Protein AF-0000000072967066 (afdb_homodimer)

Nearest PDB structures (foldseek):
  2z0n-assembly1_A-2  TM=2.320E-01  e=9.586E+00  Homo sapiens
  5c5b-assembly2_C  TM=1.732E-01  e=6.672E+00  Homo sapiens
  5c5b-assembly2_C  TM=1.733E-01  e=6.764E+00  Homo sapiens

Structure (mmCIF, N/CA/C/O backbone):
data_AF-0000000072967066-model_v1
#
loop_
_entity.id
_entity.type
_entity.pdbx_description
1 polymer 'Transmembrane protein 205-like Protein'
#
loop_
_atom_site.group_PDB
_atom_site.id
_atom_site.type_symbol
_atom_site.label_atom_id
_atom_site.label_alt_id
_atom_site.label_comp_id
_atom_site.label_asym_id
_atom_site.label_entity_id
_atom_site.label_seq_id
_atom_site.pdbx_PDB_ins_code
_atom_site.Cartn_x
_atom_site.Cartn_y
_atom_site.Cartn_z
_atom_site.occupancy
_atom_site.B_iso_or_equiv
_atom_site.auth_seq_id
_atom_site.auth_comp_id
_atom_site.auth_asym_id
_atom_site.auth_atom_id
_atom_site.pdbx_PDB_model_num
ATOM 1 N N . MET A 1 1 ? -9.758 22.578 56.906 1 21.12 1 MET A N 1
ATOM 2 C CA . MET A 1 1 ? -8.672 21.625 56.688 1 21.12 1 MET A CA 1
ATOM 3 C C . MET A 1 1 ? -9.211 20.297 56.156 1 21.12 1 MET A C 1
ATOM 5 O O . MET A 1 1 ? -9.336 19.344 56.938 1 21.12 1 MET A O 1
ATOM 9 N N . CYS A 1 2 ? -10.281 20.266 55.344 1 23.59 2 CYS A N 1
ATOM 10 C CA . CYS A 1 2 ? -11.148 19.172 54.938 1 23.59 2 CYS A CA 1
ATOM 11 C C . CYS A 1 2 ? -10.367 18.141 54.094 1 23.59 2 CYS A C 1
ATOM 13 O O . CYS A 1 2 ? -9.93 18.438 53 1 23.59 2 CYS A O 1
ATOM 15 N N . VAL A 1 3 ? -9.43 17.266 54.719 1 21.84 3 VAL A N 1
ATOM 16 C CA . VAL A 1 3 ? -8.461 16.281 54.219 1 21.84 3 VAL A CA 1
ATOM 17 C C . VAL A 1 3 ? -9.18 15.164 53.469 1 21.84 3 VAL A C 1
ATOM 19 O O . VAL A 1 3 ? -9.961 14.422 54.062 1 21.84 3 VAL A O 1
ATOM 22 N N . GLY A 1 4 ? -9.805 15.391 52.312 1 23.92 4 GLY A N 1
ATOM 23 C CA . GLY A 1 4 ? -10.547 14.352 51.625 1 23.92 4 GLY A CA 1
ATOM 24 C C . GLY A 1 4 ? -9.711 13.125 51.344 1 23.92 4 GLY A C 1
ATOM 25 O O . GLY A 1 4 ? -8.539 13.234 50.969 1 23.92 4 GLY A O 1
ATOM 26 N N . LYS A 1 5 ? -9.93 11.977 51.938 1 24.25 5 LYS A N 1
ATOM 27 C CA . LYS A 1 5 ? -9.234 10.688 51.969 1 24.25 5 LYS A CA 1
ATOM 28 C C . LYS A 1 5 ? -9.156 10.078 50.562 1 24.25 5 LYS A C 1
ATOM 30 O O . LYS A 1 5 ? -10.18 9.914 49.906 1 24.25 5 LYS A O 1
ATOM 35 N N . VAL A 1 6 ? -8.031 10.203 49.844 1 24.06 6 VAL A N 1
ATOM 36 C CA . VAL A 1 6 ? -7.625 9.641 48.562 1 24.06 6 VAL A CA 1
ATOM 37 C C . VAL A 1 6 ? -7.648 8.117 48.625 1 24.06 6 VAL A C 1
ATOM 39 O O . VAL A 1 6 ? -6.91 7.512 49.406 1 24.06 6 VAL A O 1
ATOM 42 N N . THR A 1 7 ? -8.859 7.523 48.719 1 25.91 7 THR A N 1
ATOM 43 C CA . THR A 1 7 ? -8.875 6.066 48.812 1 25.91 7 THR A CA 1
ATOM 44 C C . THR A 1 7 ? -7.996 5.438 47.75 1 25.91 7 THR A C 1
ATOM 46 O O . THR A 1 7 ? -7.871 5.98 46.656 1 25.91 7 THR A O 1
ATOM 49 N N . SER A 1 8 ? -6.988 4.629 48.094 1 25.83 8 SER A N 1
ATOM 50 C CA . SER A 1 8 ? -5.941 3.826 47.469 1 25.83 8 SER A CA 1
ATOM 51 C C . SER A 1 8 ? -6.508 2.904 46.406 1 25.83 8 SER A C 1
ATOM 53 O O . SER A 1 8 ? -7.141 1.894 46.719 1 25.83 8 SER A O 1
ATOM 55 N N . GLY A 1 9 ? -7.383 3.314 45.5 1 27.25 9 GLY A N 1
ATOM 56 C CA . GLY A 1 9 ? -7.859 2.311 44.562 1 27.25 9 GLY A CA 1
ATOM 57 C C . GLY A 1 9 ? -6.734 1.517 43.906 1 27.25 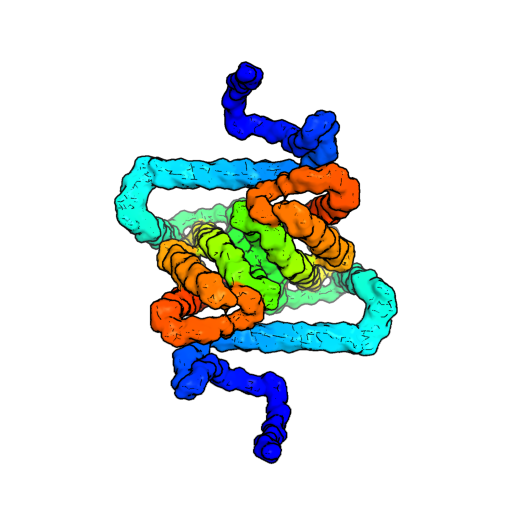9 GLY A C 1
ATOM 58 O O . GLY A 1 9 ? -5.707 2.082 43.531 1 27.25 9 GLY A O 1
ATOM 59 N N . LYS A 1 10 ? -6.559 0.251 44.25 1 28.22 10 LYS A N 1
ATOM 60 C CA . LYS A 1 10 ? -5.609 -0.771 43.812 1 28.22 10 LYS A CA 1
ATOM 61 C C . LYS A 1 10 ? -5.352 -0.683 42.312 1 28.22 10 LYS A C 1
ATOM 63 O O . LYS A 1 10 ? -6.27 -0.404 41.531 1 28.22 10 LYS A O 1
ATOM 68 N N . LEU A 1 11 ? -4.098 -0.604 41.906 1 26.11 11 LEU A N 1
ATOM 69 C CA . LEU A 1 11 ? -3.424 -0.625 40.625 1 26.11 11 LEU A CA 1
ATOM 70 C C . LEU A 1 11 ? -3.941 -1.767 39.75 1 26.11 11 LEU A C 1
ATOM 72 O O . LEU A 1 11 ? -3.562 -2.924 39.938 1 26.11 11 LEU A O 1
ATOM 76 N N . GLN A 1 12 ? -5.309 -2.004 39.656 1 31.11 12 GLN A N 1
ATOM 77 C CA . GLN A 1 12 ? -5.66 -3.09 38.75 1 31.11 12 GLN A CA 1
ATOM 78 C C . GLN A 1 12 ? -4.812 -3.039 37.469 1 31.11 12 GLN A C 1
ATOM 80 O O . GLN A 1 12 ? -4.449 -1.957 37 1 31.11 12 GLN A O 1
ATOM 85 N N . GLY A 1 13 ? -4.105 -4.191 37.156 1 32.84 13 GLY A N 1
ATOM 86 C CA . GLY A 1 13 ? -3.17 -4.348 36.062 1 32.84 13 GLY A CA 1
ATOM 87 C C . GLY A 1 13 ? -3.633 -3.676 34.781 1 32.84 13 GLY A C 1
ATOM 88 O O . GLY A 1 13 ? -4.812 -3.352 34.625 1 32.84 13 GLY A O 1
ATOM 89 N N . PRO A 1 14 ? -2.639 -3.047 34.125 1 34.78 14 PRO A N 1
ATOM 90 C CA . PRO A 1 14 ? -2.863 -2.062 33.062 1 34.78 14 PRO A CA 1
ATOM 91 C C . PRO A 1 14 ? -3.879 -2.537 32 1 34.78 14 PRO A C 1
ATOM 93 O O . PRO A 1 14 ? -4.414 -1.725 31.25 1 34.78 14 PRO A O 1
ATOM 96 N N . PHE A 1 15 ? -3.764 -3.818 31.734 1 35.84 15 PHE A N 1
ATOM 97 C CA . PHE A 1 15 ? -4.504 -4.273 30.578 1 35.84 15 PHE A CA 1
ATOM 98 C C . PHE A 1 15 ? -5.914 -4.707 30.953 1 35.84 15 PHE A C 1
ATOM 100 O O . PHE A 1 15 ? -6.195 -5.902 31.047 1 35.84 15 PHE A O 1
ATOM 107 N N . GLY A 1 16 ? -6.504 -4.27 31.953 1 35.47 16 GLY A N 1
ATOM 108 C CA . GLY A 1 16 ? -7.848 -4.746 32.25 1 35.47 16 GLY A CA 1
ATOM 109 C C . GLY A 1 16 ? -8.781 -4.641 31.047 1 35.47 16 GLY A C 1
ATOM 110 O O . GLY A 1 16 ? -8.484 -3.934 30.078 1 35.47 16 GLY A O 1
ATOM 111 N N . PRO A 1 17 ? -9.727 -5.664 30.906 1 37.88 17 PRO A N 1
ATOM 112 C CA . PRO A 1 17 ? -10.68 -5.559 29.812 1 37.88 17 PRO A CA 1
ATOM 113 C C . PRO A 1 17 ? -11.141 -4.125 29.562 1 37.88 17 PRO A C 1
ATOM 115 O O . PRO A 1 17 ? -11.195 -3.32 30.5 1 37.88 17 PRO A O 1
ATOM 118 N N . PRO A 1 18 ? -10.789 -3.537 28.391 1 36.03 18 PRO A N 1
ATOM 119 C CA . PRO A 1 18 ? -11.258 -2.154 28.266 1 36.03 18 PRO A CA 1
ATOM 120 C C . PRO A 1 18 ? -12.617 -1.929 28.906 1 36.03 18 PRO A C 1
ATOM 122 O O . PRO A 1 18 ? -13.547 -2.721 28.703 1 36.03 18 PRO A O 1
ATOM 125 N N . LYS A 1 19 ? -12.719 -1.461 30.141 1 33.38 19 LYS A N 1
ATOM 126 C CA . LYS A 1 19 ? -14.008 -0.927 30.562 1 33.38 19 LYS A CA 1
ATOM 127 C C . LYS A 1 19 ? -14.734 -0.249 29.391 1 33.38 19 LYS A C 1
ATOM 129 O O . LYS A 1 19 ? -14.094 0.191 28.438 1 33.38 19 LYS A O 1
ATOM 134 N N . THR A 1 20 ? -16.078 -0.406 29.188 1 34.16 20 THR A N 1
ATOM 135 C CA . THR A 1 20 ? -16.875 0.448 28.328 1 34.16 20 THR A CA 1
ATOM 136 C C . THR A 1 20 ? -16.281 1.854 28.25 1 34.16 20 THR A C 1
ATOM 138 O O . THR A 1 20 ? -16.141 2.521 29.281 1 34.16 20 THR A O 1
ATOM 141 N N . VAL A 1 21 ? -15.195 1.989 27.562 1 34.06 21 VAL A N 1
ATOM 142 C CA . VAL A 1 21 ? -14.742 3.375 27.516 1 34.06 21 VAL A CA 1
ATOM 143 C C . VAL A 1 21 ? -15.945 4.312 27.5 1 34.06 21 VAL A C 1
ATOM 145 O O . VAL A 1 21 ? -16.688 4.367 26.516 1 34.06 21 VAL A O 1
ATOM 148 N N . LYS A 1 22 ? -16.797 4.324 28.469 1 36.09 22 LYS A N 1
ATOM 149 C CA . LYS A 1 22 ? -17.828 5.32 28.75 1 36.09 22 LYS A CA 1
ATOM 150 C C . LYS A 1 22 ? -17.25 6.734 28.688 1 36.09 22 LYS A C 1
ATOM 152 O O . LYS A 1 22 ? -16.359 7.086 29.453 1 36.09 22 LYS A O 1
ATOM 157 N N . LEU A 1 23 ? -17.062 7.254 27.422 1 36.34 23 LEU A N 1
ATOM 158 C CA . LEU A 1 23 ? -16.859 8.695 27.5 1 36.34 23 LEU A CA 1
ATOM 159 C C . LEU A 1 23 ? -17.875 9.32 28.469 1 36.34 23 LEU A C 1
ATOM 161 O O . LEU A 1 23 ? -19.078 9.234 28.234 1 36.34 23 LEU A O 1
ATOM 165 N N . VAL A 1 24 ? -17.688 9.141 29.688 1 33.62 24 VAL A N 1
ATOM 166 C CA . VAL A 1 24 ? -18.516 9.648 30.781 1 33.62 24 VAL A CA 1
ATOM 167 C C . VAL A 1 24 ? -18.656 11.164 30.672 1 33.62 24 VAL A C 1
ATOM 169 O O . VAL A 1 24 ? -17.656 11.883 30.625 1 33.62 24 VAL A O 1
ATOM 172 N N . ASN A 1 25 ? -19.719 11.641 29.906 1 34.88 25 ASN A N 1
ATOM 173 C CA . ASN A 1 25 ? -20 13.047 30.172 1 34.88 25 ASN A CA 1
ATOM 174 C C . ASN A 1 25 ? -20.094 13.328 31.672 1 34.88 25 ASN A C 1
ATOM 176 O O . ASN A 1 25 ? -20.203 12.398 32.469 1 34.88 25 ASN A O 1
ATOM 180 N N . GLU A 1 26 ? -19.781 14.469 32.188 1 35.31 26 GLU A N 1
ATOM 181 C CA . GLU A 1 26 ? -19.953 14.844 33.594 1 35.31 26 GLU A CA 1
ATOM 182 C C . GLU A 1 26 ? -21.234 14.281 34.156 1 35.31 26 GLU A C 1
ATOM 184 O O . GLU A 1 26 ? -21.312 13.969 35.344 1 35.31 26 GLU A O 1
ATOM 189 N N . SER A 1 27 ? -22.484 14.578 33.406 1 39.72 27 SER A N 1
ATOM 190 C CA . SER A 1 27 ? -23.766 14.398 34.094 1 39.72 27 SER A CA 1
ATOM 191 C C . SER A 1 27 ? -24.125 12.922 34.219 1 39.72 27 SER A C 1
ATOM 193 O O . SER A 1 27 ? -25.188 12.586 34.75 1 39.72 27 SER A O 1
ATOM 195 N N . GLY A 1 28 ? -23.234 11.773 34.219 1 40.41 28 GLY A N 1
ATOM 196 C CA . GLY A 1 28 ? -23.438 10.352 34.438 1 40.41 28 GLY A CA 1
ATOM 197 C C . GLY A 1 28 ? -23.891 9.609 33.219 1 40.41 28 GLY A C 1
ATOM 198 O O . GLY A 1 28 ? -24.094 8.391 33.25 1 40.41 28 GLY A O 1
ATOM 199 N N . LYS A 1 29 ? -24.844 10.156 32.312 1 40.53 29 LYS A N 1
ATOM 200 C CA . LYS A 1 29 ? -25.406 9.414 31.188 1 40.53 29 LYS A CA 1
ATOM 201 C C . LYS A 1 29 ? -24.328 9.016 30.188 1 40.53 29 LYS A C 1
ATOM 203 O O . LYS A 1 29 ? -23.453 9.828 29.859 1 40.53 29 LYS A O 1
ATOM 208 N N . VAL A 1 30 ? -24.047 7.734 30.078 1 44.38 30 VAL A N 1
ATOM 209 C CA . VAL A 1 30 ? -23.062 7.051 29.266 1 44.38 30 VAL A CA 1
ATOM 210 C C . VAL A 1 30 ? -23.281 7.387 27.797 1 44.38 30 VAL A C 1
ATOM 212 O O . VAL A 1 30 ? -24.219 6.891 27.172 1 44.38 30 VAL A O 1
ATOM 215 N N . PRO A 1 31 ? -23.234 8.641 27.312 1 43.16 31 PRO A N 1
ATOM 216 C CA . PRO A 1 31 ? -23.828 8.859 25.984 1 43.16 31 PRO A CA 1
ATOM 217 C C . PRO A 1 31 ? -23.219 7.969 24.906 1 43.16 31 PRO A C 1
ATOM 219 O O . PRO A 1 31 ? -23.828 7.746 23.859 1 43.16 31 PRO A O 1
ATOM 222 N N . TYR A 1 32 ? -21.812 7.965 24.75 1 47.28 32 TYR A N 1
ATOM 223 C CA . TYR A 1 32 ? -21.297 7.465 23.469 1 47.28 32 TYR A CA 1
ATOM 224 C C . TYR A 1 32 ? -20.891 6 23.594 1 47.28 32 TYR A C 1
ATOM 226 O O . TYR A 1 32 ? -20.125 5.629 24.484 1 47.28 32 TYR A O 1
ATOM 234 N N . GLN A 1 33 ? -21.781 5.098 23.438 1 47.56 33 GLN A N 1
ATOM 235 C CA . GLN A 1 33 ? -21.453 3.684 23.266 1 47.56 33 GLN A CA 1
ATOM 236 C C . GLN A 1 33 ? -20.344 3.498 22.234 1 47.56 33 GLN A C 1
ATOM 238 O O . GLN A 1 33 ? -20.422 4.02 21.125 1 47.56 33 GLN A O 1
ATOM 243 N N . GLU A 1 34 ? -19.219 3.145 22.672 1 58.25 34 GLU A N 1
ATOM 244 C CA . GLU A 1 34 ? -18.062 2.842 21.828 1 58.25 34 GLU A CA 1
ATOM 245 C C . GLU A 1 34 ? -18.422 1.809 20.766 1 58.25 34 GLU A C 1
ATOM 247 O O . GLU A 1 34 ? -18.984 0.755 21.078 1 58.25 34 GLU A O 1
ATOM 252 N N . ASP A 1 35 ? -18.641 2.148 19.578 1 67.44 35 ASP A N 1
ATOM 253 C CA . ASP A 1 35 ? -18.969 1.249 18.469 1 67.44 35 ASP A CA 1
ATOM 254 C C . ASP A 1 35 ? -17.828 0.264 18.203 1 67.44 35 ASP A C 1
ATOM 256 O O . ASP A 1 35 ? -16.812 0.294 18.891 1 67.44 35 ASP A O 1
ATOM 260 N N . ILE A 1 36 ? -18.156 -0.769 17.594 1 68.12 36 ILE A N 1
ATOM 261 C CA . ILE A 1 36 ? -17.266 -1.876 17.266 1 68.12 36 ILE A CA 1
ATOM 262 C C . ILE A 1 36 ? -15.961 -1.334 16.688 1 68.12 36 ILE A C 1
ATOM 264 O O . ILE A 1 36 ? -14.891 -1.887 16.953 1 68.12 36 ILE A O 1
ATOM 268 N N . LEU A 1 37 ? -16.109 -0.194 16.031 1 70.81 37 LEU A N 1
ATOM 269 C CA . LEU A 1 37 ? -14.898 0.405 15.469 1 70.81 37 LEU A CA 1
ATOM 270 C C . LEU A 1 37 ? -13.984 0.934 16.578 1 70.81 37 LEU A C 1
ATOM 272 O O . LEU A 1 37 ? -12.766 0.759 16.516 1 70.81 37 LEU A O 1
ATOM 276 N N . ALA A 1 38 ? -14.578 1.535 17.516 1 71.19 38 ALA A N 1
ATOM 277 C CA . ALA A 1 38 ? -13.812 2.053 18.641 1 71.19 38 ALA A CA 1
ATOM 278 C C . ALA A 1 38 ? -13.156 0.918 19.438 1 71.19 38 ALA A C 1
ATOM 280 O O . ALA A 1 38 ? -12.008 1.033 19.859 1 71.19 38 ALA A O 1
ATOM 281 N N . LEU A 1 39 ? -13.922 -0.134 19.547 1 70.38 39 LEU A N 1
ATOM 282 C CA . LEU A 1 39 ? -13.391 -1.295 20.25 1 70.38 39 LEU A CA 1
ATOM 283 C C . LEU A 1 39 ? -12.234 -1.917 19.484 1 70.38 39 LEU A C 1
ATOM 285 O O . LEU A 1 39 ? -11.203 -2.271 20.062 1 70.38 39 LEU A O 1
ATOM 289 N N . SER A 1 40 ? -12.461 -2.035 18.219 1 71.94 40 SER A N 1
ATOM 290 C CA . SER A 1 40 ? -11.398 -2.59 17.375 1 71.94 40 SER A CA 1
ATOM 291 C C . SER A 1 40 ? -10.148 -1.711 17.422 1 71.94 40 SER A C 1
ATOM 293 O O . SER A 1 40 ? -9.031 -2.219 17.484 1 71.94 40 SER A O 1
ATOM 295 N N . THR A 1 41 ? -10.375 -0.498 17.391 1 71.44 41 THR A N 1
ATOM 296 C CA . THR A 1 41 ? -9.266 0.444 17.453 1 71.44 41 THR A CA 1
ATOM 297 C C . THR A 1 41 ? -8.523 0.317 18.781 1 71.44 41 THR A C 1
ATOM 299 O O . THR A 1 41 ? -7.289 0.348 18.812 1 71.44 41 THR A O 1
ATOM 302 N N . TYR A 1 42 ? -9.312 0.198 19.797 1 69.69 42 TYR A N 1
ATOM 303 C CA . TYR A 1 42 ? -8.719 0.057 21.125 1 69.69 42 TYR A CA 1
ATOM 304 C C . TYR A 1 42 ? -7.875 -1.209 21.203 1 69.69 42 TYR A C 1
ATOM 306 O O . TYR A 1 42 ? -6.742 -1.176 21.703 1 69.69 42 TYR A O 1
ATOM 314 N N . TYR A 1 43 ? -8.414 -2.248 20.734 1 69.06 43 TYR A N 1
ATOM 315 C CA . TYR A 1 43 ? -7.664 -3.496 20.812 1 69.06 43 TYR A CA 1
ATOM 316 C C . TYR A 1 43 ? -6.434 -3.453 19.922 1 69.06 43 TYR A C 1
ATOM 318 O O . TYR A 1 43 ? -5.387 -4.004 20.266 1 69.06 43 TYR A O 1
ATOM 326 N N . THR A 1 44 ? -6.629 -2.883 18.844 1 71.75 44 THR A N 1
ATOM 327 C CA . THR A 1 44 ? -5.473 -2.717 17.969 1 71.75 44 THR A CA 1
ATOM 328 C C . THR A 1 44 ? -4.383 -1.9 18.672 1 71.75 44 THR A C 1
ATOM 330 O O . THR A 1 44 ? -3.201 -2.24 18.594 1 71.75 44 THR A O 1
ATOM 333 N N . LYS A 1 45 ? -4.789 -0.901 19.312 1 72.06 45 LYS A N 1
ATOM 334 C CA . LYS A 1 45 ? -3.855 -0.07 20.062 1 72.06 45 LYS A CA 1
ATOM 335 C C . LYS A 1 45 ? -3.145 -0.882 21.141 1 72.06 45 LYS A C 1
ATOM 337 O O . LYS A 1 45 ? -1.926 -0.78 21.297 1 72.06 45 LYS A O 1
ATOM 342 N N . VAL A 1 46 ? -3.893 -1.663 21.766 1 69.69 46 VAL A N 1
ATOM 343 C CA . VAL A 1 46 ? -3.35 -2.477 22.844 1 69.69 46 VAL A CA 1
ATOM 344 C C . VAL A 1 46 ? -2.332 -3.469 22.281 1 69.69 46 VAL A C 1
ATOM 346 O O . VAL A 1 46 ? -1.259 -3.658 22.859 1 69.69 46 VAL A O 1
ATOM 349 N N . VAL A 1 47 ? -2.691 -4.031 21.203 1 68.75 47 VAL A N 1
ATOM 350 C CA . VAL A 1 47 ? -1.799 -5.012 20.594 1 68.75 47 VAL A CA 1
ATOM 351 C C . VAL A 1 47 ? -0.528 -4.32 20.109 1 68.75 47 VAL A C 1
ATOM 353 O O . VAL A 1 47 ? 0.58 -4.809 20.344 1 68.75 47 VAL A O 1
ATOM 356 N N . LEU A 1 48 ? -0.714 -3.25 19.516 1 69.38 48 LEU A N 1
ATOM 357 C CA . LEU A 1 48 ? 0.44 -2.543 18.969 1 69.38 48 LEU A CA 1
ATOM 358 C C . LEU A 1 48 ? 1.342 -2.031 20.094 1 69.38 48 LEU A C 1
ATOM 360 O O . LEU A 1 48 ? 2.568 -2.08 19.984 1 69.38 48 LEU A O 1
ATOM 364 N N . PHE A 1 49 ? 0.735 -1.541 21.094 1 67.19 49 PHE A N 1
ATOM 365 C CA . PHE A 1 49 ? 1.508 -1.052 22.234 1 67.19 49 PHE A CA 1
ATOM 366 C C . PHE A 1 49 ? 2.223 -2.199 22.938 1 67.19 49 PHE A C 1
ATOM 368 O O . PHE A 1 49 ? 3.365 -2.051 23.375 1 67.19 49 PHE A O 1
ATOM 375 N N . THR A 1 50 ? 1.555 -3.299 22.969 1 64.06 50 THR A N 1
ATOM 376 C CA . THR A 1 50 ? 2.184 -4.473 23.562 1 64.06 50 THR A CA 1
ATOM 377 C C . THR A 1 50 ? 3.367 -4.938 22.719 1 64.06 50 THR A C 1
ATOM 379 O O . THR A 1 50 ? 4.418 -5.297 23.266 1 64.06 50 THR A O 1
ATOM 382 N N . LEU A 1 51 ? 3.172 -4.891 21.469 1 66.81 51 LEU A N 1
ATOM 383 C CA . LEU A 1 51 ? 4.25 -5.273 20.578 1 66.81 51 LEU A CA 1
ATOM 384 C C . LEU A 1 51 ? 5.418 -4.293 20.672 1 66.81 51 LEU A C 1
ATOM 386 O O . LEU A 1 51 ? 6.578 -4.703 20.672 1 66.81 51 LEU A O 1
ATOM 390 N N . ASP A 1 52 ? 5.066 -3.145 20.719 1 65.5 52 ASP A N 1
ATOM 391 C CA . ASP A 1 52 ? 6.086 -2.113 20.891 1 65.5 52 ASP A CA 1
ATOM 392 C C . ASP A 1 52 ? 6.84 -2.299 22.203 1 65.5 52 ASP A C 1
ATOM 394 O O . ASP A 1 52 ? 8.062 -2.162 22.25 1 65.5 52 ASP A O 1
ATOM 398 N N . LYS A 1 53 ? 6.094 -2.58 23.25 1 66.19 53 LYS A N 1
ATOM 399 C CA . LYS A 1 53 ? 6.707 -2.844 24.547 1 66.19 53 LYS A CA 1
ATOM 400 C C . LYS A 1 53 ? 7.605 -4.078 24.5 1 66.19 53 LYS A C 1
ATOM 402 O O . LYS A 1 53 ? 8.695 -4.086 25.078 1 66.19 53 LYS A O 1
ATOM 407 N N . TRP A 1 54 ? 7.074 -5.023 23.828 1 61.62 54 TRP A N 1
ATOM 408 C CA . TRP A 1 54 ? 7.871 -6.238 23.672 1 61.62 54 TRP A CA 1
ATOM 409 C C . TRP A 1 54 ? 9.148 -5.949 22.891 1 61.62 54 TRP A C 1
ATOM 411 O O . TRP A 1 54 ? 10.227 -6.43 23.25 1 61.62 54 TRP A O 1
ATOM 421 N N . LEU A 1 55 ? 9.023 -5.25 21.906 1 62.88 55 LEU A N 1
ATOM 422 C CA . LEU A 1 55 ? 10.188 -4.898 21.094 1 62.88 55 LEU A CA 1
ATOM 423 C C . LEU A 1 55 ? 11.172 -4.051 21.891 1 62.88 55 LEU A C 1
ATOM 425 O O . LEU A 1 55 ? 12.383 -4.27 21.828 1 62.88 55 LEU A O 1
ATOM 429 N N . LYS A 1 56 ? 10.68 -3.107 22.609 1 65.56 56 LYS A N 1
ATOM 430 C CA . LYS A 1 56 ? 11.539 -2.279 23.453 1 65.56 56 LYS A CA 1
ATOM 431 C C . LYS A 1 56 ? 12.188 -3.105 24.562 1 65.56 56 LYS A C 1
ATOM 433 O O . LYS A 1 56 ? 13.367 -2.918 24.875 1 65.56 56 LYS A O 1
ATOM 438 N N . SER A 1 57 ? 11.367 -3.943 25.094 1 62 57 SER A N 1
ATOM 439 C CA . SER A 1 57 ? 11.914 -4.836 26.109 1 62 57 SER A CA 1
ATOM 440 C C . SER A 1 57 ? 13 -5.738 25.531 1 62 57 SER A C 1
ATOM 442 O O . SER A 1 57 ? 14.016 -5.988 26.188 1 62 57 SER A O 1
ATOM 444 N N . PHE A 1 58 ? 12.688 -6.207 24.453 1 59.84 58 PHE A N 1
ATOM 445 C CA . PHE A 1 58 ? 13.703 -6.996 23.75 1 59.84 58 PHE A CA 1
ATOM 446 C C . PHE A 1 58 ? 14.945 -6.16 23.484 1 59.84 58 PHE A C 1
ATOM 448 O O . PHE A 1 58 ? 16.062 -6.648 23.625 1 59.84 58 PHE A O 1
ATOM 455 N N . GLN A 1 59 ? 14.695 -5 23.094 1 60.28 59 GLN A N 1
ATOM 456 C CA . GLN A 1 59 ? 15.805 -4.09 22.828 1 60.28 59 GLN A CA 1
ATOM 457 C C . GLN A 1 59 ? 16.562 -3.76 24.109 1 60.28 59 GLN A C 1
ATOM 459 O O . GLN A 1 59 ? 17.766 -3.473 24.062 1 60.28 59 GLN A O 1
ATOM 464 N N . ASP A 1 60 ? 15.867 -3.762 25.219 1 59.38 60 ASP A N 1
ATOM 465 C CA . ASP A 1 60 ? 16.5 -3.473 26.5 1 59.38 60 ASP A CA 1
ATOM 466 C C . ASP A 1 60 ? 17.109 -4.734 27.109 1 59.38 60 ASP A C 1
ATOM 468 O O . ASP A 1 60 ? 17.75 -4.672 28.156 1 59.38 60 ASP A O 1
ATOM 472 N N . SER A 1 61 ? 16.906 -5.746 26.516 1 56.5 61 SER A N 1
ATOM 473 C CA . SER A 1 61 ? 17.469 -6.973 27.078 1 56.5 61 SER A CA 1
ATOM 474 C C . SER A 1 61 ? 18.984 -7.012 26.922 1 56.5 61 SER A C 1
ATOM 476 O O . SER A 1 61 ? 19.531 -6.352 26.031 1 56.5 61 SER A O 1
ATOM 478 N N . ILE A 1 62 ? 19.656 -7.66 28.016 1 54 62 ILE A N 1
ATOM 479 C CA . ILE A 1 62 ? 21.109 -7.809 28.078 1 54 62 ILE A CA 1
ATOM 480 C C . ILE A 1 62 ? 21.625 -8.438 26.781 1 54 62 ILE A C 1
ATOM 482 O O . ILE A 1 62 ? 22.641 -8.008 26.234 1 54 62 ILE A O 1
ATOM 486 N N . CYS A 1 63 ? 20.953 -9.43 26.406 1 50.03 63 CYS A N 1
ATOM 487 C CA . CYS A 1 63 ? 21.375 -10.086 25.172 1 50.03 63 CYS A CA 1
ATOM 488 C C . CYS A 1 63 ? 21.375 -9.102 24 1 50.03 63 CYS A C 1
ATOM 490 O O . CYS A 1 63 ? 22.312 -9.07 23.203 1 50.03 63 CYS A O 1
ATOM 492 N N . TYR A 1 64 ? 20.25 -8.438 23.938 1 53.34 64 TYR A N 1
ATOM 493 C CA . TYR A 1 64 ? 20.188 -7.383 22.938 1 53.34 64 TYR A CA 1
ATOM 494 C C . TYR A 1 64 ? 21.281 -6.344 23.156 1 53.34 64 TYR A C 1
ATOM 496 O O . TYR A 1 64 ? 21.938 -5.914 22.219 1 53.34 64 TYR A O 1
ATOM 504 N N . LYS A 1 65 ? 21.406 -5.98 24.438 1 54.53 65 LYS A N 1
ATOM 505 C CA . LYS A 1 65 ? 22.438 -5.004 24.766 1 54.53 65 LYS A CA 1
ATOM 506 C C . LYS A 1 65 ? 23.828 -5.574 24.5 1 54.53 65 LYS A C 1
ATOM 508 O O . LYS A 1 65 ? 24.719 -4.867 24.016 1 54.53 65 LYS A O 1
ATOM 513 N N . ILE A 1 66 ? 23.984 -6.734 24.984 1 51.88 66 ILE A N 1
ATOM 514 C CA . ILE A 1 66 ? 25.266 -7.371 24.719 1 51.88 66 ILE A CA 1
ATOM 515 C C . ILE A 1 66 ? 25.469 -7.523 23.219 1 51.88 66 ILE A C 1
ATOM 517 O O . ILE A 1 66 ? 26.562 -7.246 22.688 1 51.88 66 ILE A O 1
ATOM 521 N N . LEU A 1 67 ? 24.531 -8.203 22.656 1 48.59 67 LEU A N 1
ATOM 522 C CA . LEU A 1 67 ? 24.641 -8.43 21.219 1 48.59 67 LEU A CA 1
ATOM 523 C C . LEU A 1 67 ? 24.625 -7.109 20.469 1 48.59 67 LEU A C 1
ATOM 525 O O . LEU A 1 67 ? 25.281 -6.977 19.438 1 48.59 67 LEU A O 1
ATOM 529 N N . PHE A 1 68 ? 23.797 -6.293 21.016 1 50.91 68 PHE A N 1
ATOM 530 C CA . PHE A 1 68 ? 23.641 -5.004 20.344 1 50.91 68 PHE A CA 1
ATOM 531 C C . PHE A 1 68 ? 24.438 -3.92 21.062 1 50.91 68 PHE A C 1
ATOM 533 O O . PHE A 1 68 ? 24.328 -2.74 20.719 1 50.91 68 PHE A O 1
ATOM 540 N N . HIS A 1 69 ? 24.984 -4.211 22.188 1 45.97 69 HIS A N 1
ATOM 541 C CA . HIS A 1 69 ? 25.953 -3.244 22.688 1 45.97 69 HIS A CA 1
ATOM 542 C C . HIS A 1 69 ? 27.109 -3.061 21.703 1 45.97 69 HIS A C 1
ATOM 544 O O . HIS A 1 69 ? 28.078 -2.346 22 1 45.97 69 HIS A O 1
ATOM 550 N N . THR A 1 70 ? 27.391 -4.012 20.828 1 44.91 70 THR A N 1
ATOM 551 C CA . THR A 1 70 ? 28.328 -3.48 19.828 1 44.91 70 THR A CA 1
ATOM 552 C C . THR A 1 70 ? 27.734 -2.262 19.141 1 44.91 70 THR A C 1
ATOM 554 O O . THR A 1 70 ? 26.516 -2.094 19.094 1 44.91 70 THR A O 1
ATOM 557 N N . THR A 1 71 ? 28.391 -1.098 19.078 1 47.09 71 THR A N 1
ATOM 558 C CA . THR A 1 71 ? 28.109 0.244 18.578 1 47.09 71 THR A CA 1
ATOM 559 C C . THR A 1 71 ? 27.25 0.184 17.312 1 47.09 71 THR A C 1
ATOM 561 O O . THR A 1 71 ? 26.703 1.201 16.891 1 47.09 71 THR A O 1
ATOM 564 N N . GLN A 1 72 ? 27.188 -0.808 16.469 1 59.12 72 GLN A N 1
ATOM 565 C CA . GLN A 1 72 ? 26.406 -0.552 15.258 1 59.12 72 GLN A CA 1
ATOM 566 C C . GLN A 1 72 ? 25.422 -1.688 14.984 1 59.12 72 GLN A C 1
ATOM 568 O O . GLN A 1 72 ? 25.688 -2.553 14.141 1 59.12 72 GLN A O 1
ATOM 573 N N . PRO A 1 73 ? 24.25 -1.896 15.891 1 65.56 73 PRO A N 1
ATOM 574 C CA . PRO A 1 73 ? 23.234 -2.934 15.68 1 65.56 73 PRO A CA 1
ATOM 575 C C . PRO A 1 73 ? 22.891 -3.141 14.211 1 65.56 73 PRO A C 1
ATOM 577 O O . PRO A 1 73 ? 22.672 -4.273 13.773 1 65.56 73 PRO A O 1
ATOM 580 N N . ALA A 1 74 ? 22.984 -2.162 13.562 1 69.56 74 ALA A N 1
ATOM 581 C CA . ALA A 1 74 ? 22.688 -2.283 12.141 1 69.56 74 ALA A CA 1
ATOM 582 C C . ALA A 1 74 ? 23.672 -3.227 11.453 1 69.56 74 ALA A C 1
ATOM 584 O O . ALA A 1 74 ? 23.281 -4.004 10.578 1 69.56 74 ALA A O 1
ATOM 585 N N . HIS A 1 75 ? 24.953 -3.168 11.828 1 68.75 75 HIS A N 1
ATOM 586 C CA . HIS A 1 75 ? 25.953 -4.016 11.203 1 68.75 75 HIS A CA 1
ATOM 587 C C . HIS A 1 75 ? 25.766 -5.477 11.594 1 68.75 75 HIS A C 1
ATOM 589 O O . HIS A 1 75 ? 25.984 -6.375 10.773 1 68.75 75 HIS A O 1
ATOM 595 N N . VAL A 1 76 ? 25.391 -5.648 12.789 1 70.44 76 VAL A N 1
ATOM 596 C CA . VAL A 1 76 ? 25.172 -7.012 13.258 1 70.44 76 VAL A CA 1
ATOM 597 C C . VAL A 1 76 ? 24 -7.633 12.516 1 70.44 76 VAL A C 1
ATOM 599 O O . VAL A 1 76 ? 24.078 -8.766 12.039 1 70.44 76 VAL A O 1
ATOM 602 N N . ILE A 1 77 ? 22.969 -6.891 12.398 1 75.38 77 ILE A N 1
ATOM 603 C CA . ILE A 1 77 ? 21.797 -7.379 11.695 1 75.38 77 ILE A CA 1
ATOM 604 C C . ILE A 1 77 ? 22.141 -7.664 10.234 1 75.38 77 ILE A C 1
ATOM 606 O O . ILE A 1 77 ? 21.719 -8.688 9.688 1 75.38 77 ILE A O 1
ATOM 610 N N . THR A 1 78 ? 22.844 -6.77 9.719 1 73.94 78 THR A N 1
ATOM 611 C CA . THR A 1 78 ? 23.234 -6.965 8.328 1 73.94 78 THR A CA 1
ATOM 612 C C . THR A 1 78 ? 24.094 -8.211 8.172 1 73.94 78 THR A C 1
ATOM 614 O O . THR A 1 78 ? 23.891 -9.016 7.258 1 73.94 78 THR A O 1
ATOM 617 N N . ALA A 1 79 ? 25.047 -8.305 9.055 1 75.94 79 ALA A N 1
ATOM 618 C CA . ALA A 1 79 ? 25.922 -9.484 9.008 1 75.94 79 ALA A CA 1
ATOM 619 C C . ALA A 1 79 ? 25.109 -10.766 9.18 1 75.94 79 ALA A C 1
ATOM 621 O O . ALA A 1 79 ? 25.312 -11.734 8.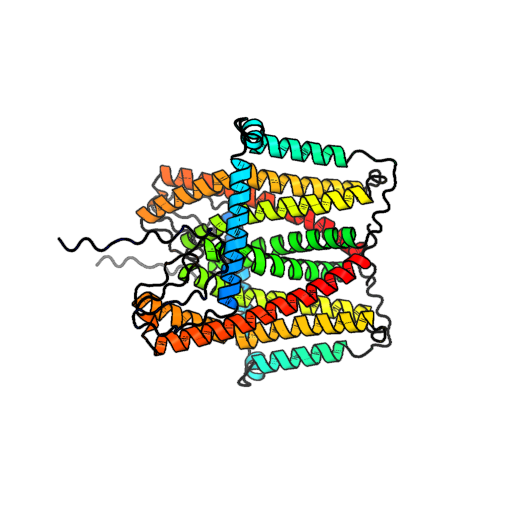438 1 75.94 79 ALA A O 1
ATOM 622 N N . LEU A 1 80 ? 24.281 -10.781 10.102 1 77.06 80 LEU A N 1
ATOM 623 C CA . LEU A 1 80 ? 23.422 -11.945 10.32 1 77.06 80 LEU A CA 1
ATOM 624 C C . LEU A 1 80 ? 22.578 -12.242 9.094 1 77.06 80 LEU A C 1
ATOM 626 O O . LEU A 1 80 ? 22.375 -13.398 8.727 1 77.06 80 LEU A O 1
ATOM 630 N N . ALA A 1 81 ? 22.109 -11.203 8.594 1 80.38 81 ALA A N 1
ATOM 631 C CA . ALA A 1 81 ? 21.297 -11.375 7.391 1 80.38 81 ALA A CA 1
ATOM 632 C C . ALA A 1 81 ? 22.109 -11.977 6.254 1 80.38 81 ALA A C 1
ATOM 634 O O . ALA A 1 81 ? 21.656 -12.883 5.559 1 80.38 81 ALA A O 1
ATOM 635 N N . VAL A 1 82 ? 23.281 -11.523 6.062 1 76.88 82 VAL A N 1
ATOM 636 C CA . VAL A 1 82 ? 24.156 -12.039 5.012 1 76.88 82 VAL A CA 1
ATOM 637 C C . VAL A 1 82 ? 24.516 -13.5 5.305 1 76.88 82 VAL A C 1
ATOM 639 O O . VAL A 1 82 ? 24.5 -14.336 4.406 1 76.88 82 VAL A O 1
ATOM 642 N N . ILE A 1 83 ? 24.781 -13.734 6.551 1 75.62 83 ILE A N 1
ATOM 643 C CA . ILE A 1 83 ? 25.109 -15.094 6.965 1 75.62 83 ILE A CA 1
ATOM 644 C C . ILE A 1 83 ? 23.906 -16 6.727 1 75.62 83 ILE A C 1
ATOM 646 O O . ILE A 1 83 ? 24.047 -17.109 6.188 1 75.62 83 ILE A O 1
ATOM 650 N N . MET A 1 84 ? 22.828 -15.547 7.125 1 78.06 84 MET A N 1
ATOM 651 C CA . MET A 1 84 ? 21.609 -16.328 6.941 1 78.06 84 MET A CA 1
ATOM 652 C C . MET A 1 84 ? 21.375 -16.656 5.465 1 78.06 84 MET A C 1
ATOM 654 O O . MET A 1 84 ? 21.125 -17.797 5.109 1 78.06 84 MET A O 1
ATOM 658 N N . VAL A 1 85 ? 21.531 -15.703 4.684 1 78.5 85 VAL A N 1
ATOM 659 C CA . VAL A 1 85 ? 21.344 -15.922 3.252 1 78.5 85 VAL A CA 1
ATOM 660 C C . VAL A 1 85 ? 22.422 -16.875 2.725 1 78.5 85 VAL A C 1
ATOM 662 O O . VAL A 1 85 ? 22.125 -17.766 1.93 1 78.5 85 VAL A O 1
ATOM 665 N N . SER A 1 86 ? 23.609 -16.688 3.18 1 76.75 86 SER A N 1
ATOM 666 C CA . SER A 1 86 ? 24.703 -17.547 2.742 1 76.75 86 SER A CA 1
ATOM 667 C C . SER A 1 86 ? 24.469 -19 3.16 1 76.75 86 SER A C 1
ATOM 669 O O . SER A 1 86 ? 24.734 -19.922 2.389 1 76.75 86 SER A O 1
ATOM 671 N N . LEU A 1 87 ? 23.953 -19.188 4.328 1 73.12 87 LEU A N 1
ATOM 672 C CA . LEU A 1 87 ? 23.672 -20.531 4.824 1 73.12 87 LEU A CA 1
ATOM 673 C C . LEU A 1 87 ? 22.531 -21.188 4.039 1 73.12 87 LEU A C 1
ATOM 675 O O . LEU A 1 87 ? 22.547 -22.391 3.803 1 73.12 87 LEU A O 1
ATOM 679 N N . MET A 1 88 ? 21.625 -20.344 3.697 1 73.88 88 MET A N 1
ATOM 680 C CA . MET A 1 88 ? 20.5 -20.844 2.92 1 73.88 88 MET A CA 1
ATOM 681 C C . MET A 1 88 ? 20.938 -21.281 1.527 1 73.88 88 MET A C 1
ATOM 683 O O . MET A 1 88 ? 20.312 -22.141 0.907 1 73.88 88 MET A O 1
ATOM 687 N N . LEU A 1 89 ? 22.016 -20.797 1.053 1 73.69 89 LEU A N 1
ATOM 688 C CA . LEU A 1 89 ? 22.484 -21.047 -0.306 1 73.69 89 LEU A CA 1
ATOM 689 C C . LEU A 1 89 ? 23.328 -22.312 -0.36 1 73.69 89 LEU A C 1
ATOM 691 O O . LEU A 1 89 ? 23.672 -22.797 -1.444 1 73.69 89 LEU A O 1
ATOM 695 N N . ILE A 1 90 ? 23.562 -22.859 0.804 1 68.69 90 ILE A N 1
ATOM 696 C CA . ILE A 1 90 ? 24.281 -24.125 0.83 1 68.69 90 ILE A CA 1
ATOM 697 C C . ILE A 1 90 ? 23.359 -25.266 0.385 1 68.69 90 ILE A C 1
ATOM 699 O O . ILE A 1 90 ? 22.312 -25.484 0.994 1 68.69 90 ILE A O 1
ATOM 703 N N . PRO A 1 91 ? 23.781 -25.812 -0.753 1 68.44 91 PRO A N 1
ATOM 704 C CA . PRO A 1 91 ? 22.922 -26.891 -1.26 1 68.44 91 PRO A CA 1
ATOM 705 C C . PRO A 1 91 ? 22.75 -28.031 -0.262 1 68.44 91 PRO A C 1
ATOM 707 O O . PRO A 1 91 ? 23.703 -28.406 0.426 1 68.44 91 PRO A O 1
ATOM 710 N N . SER A 1 92 ? 21.5 -28.156 0.207 1 62.94 92 SER A N 1
ATOM 711 C CA . SER A 1 92 ? 21.219 -29.312 1.048 1 62.94 92 SER A CA 1
ATOM 712 C C . SER A 1 92 ? 20.844 -30.531 0.207 1 62.94 92 SER A C 1
ATOM 714 O O . SER A 1 92 ? 20.234 -30.391 -0.859 1 62.94 92 SER A O 1
ATOM 716 N N . GLU A 1 93 ? 21.547 -31.641 0.303 1 57.88 93 GLU A N 1
ATOM 717 C CA . GLU A 1 93 ? 21.312 -32.875 -0.447 1 57.88 93 GLU A CA 1
ATOM 718 C C . GLU A 1 93 ? 19.875 -33.375 -0.282 1 57.88 93 GLU A C 1
ATOM 720 O O . GLU A 1 93 ? 19.391 -34.156 -1.079 1 57.88 93 GLU A O 1
ATOM 725 N N . ARG A 1 94 ? 19.172 -32.938 0.763 1 53.94 94 ARG A N 1
ATOM 726 C CA . ARG A 1 94 ? 17.859 -33.531 0.967 1 53.94 94 ARG A CA 1
ATOM 727 C C . ARG A 1 94 ? 16.766 -32.719 0.291 1 53.94 94 ARG A C 1
ATOM 729 O O . ARG A 1 94 ? 16.719 -31.5 0.462 1 53.94 94 ARG A O 1
ATOM 736 N N . LYS A 1 95 ? 16.203 -33.281 -0.839 1 56.84 95 LYS A N 1
ATOM 737 C CA . LYS A 1 95 ? 15.008 -32.719 -1.448 1 56.84 95 LYS A CA 1
ATOM 738 C C . LYS A 1 95 ? 13.938 -32.438 -0.397 1 56.84 95 LYS A C 1
ATOM 740 O O . LYS A 1 95 ? 13.438 -33.375 0.255 1 56.84 95 LYS A O 1
ATOM 745 N N . ALA A 1 96 ? 13.969 -31.406 0.316 1 53.69 96 ALA A N 1
ATOM 746 C CA . ALA A 1 96 ? 12.867 -31.141 1.243 1 53.69 96 ALA A CA 1
ATOM 747 C C . ALA A 1 96 ? 11.555 -30.938 0.495 1 53.69 96 ALA A C 1
ATOM 749 O O . ALA A 1 96 ? 11.477 -30.156 -0.452 1 53.69 96 ALA A O 1
ATOM 750 N N . SER A 1 97 ? 10.75 -32 0.262 1 54.44 97 SER A N 1
ATOM 751 C CA . SER A 1 97 ? 9.43 -31.906 -0.355 1 54.44 97 SER A CA 1
ATOM 752 C C . SER A 1 97 ? 8.57 -30.844 0.327 1 54.44 97 SER A C 1
ATOM 754 O O . SER A 1 97 ? 8.109 -31.047 1.455 1 54.44 97 SER A O 1
ATOM 756 N N . LEU A 1 98 ? 8.836 -29.594 0.254 1 58.84 98 LEU A N 1
ATOM 757 C CA . LEU A 1 98 ? 7.961 -28.594 0.853 1 58.84 98 LEU A CA 1
ATOM 758 C C . LEU A 1 98 ? 6.559 -28.672 0.256 1 58.84 98 LEU A C 1
ATOM 760 O O . LEU A 1 98 ? 5.906 -27.656 0.06 1 58.84 98 LEU A O 1
ATOM 764 N N . GLU A 1 99 ? 6.082 -29.938 -0.025 1 65.25 99 GLU A N 1
ATOM 765 C CA . GLU A 1 99 ? 4.715 -30.094 -0.519 1 65.25 99 GLU A CA 1
ATOM 766 C C . GLU A 1 99 ? 3.697 -29.703 0.547 1 65.25 99 GLU A C 1
ATOM 768 O O . GLU A 1 99 ? 2.617 -30.297 0.626 1 65.25 99 GLU A O 1
ATOM 773 N N . SER A 1 100 ? 4.145 -28.703 1.325 1 80.06 100 SER A N 1
ATOM 774 C CA . SER A 1 100 ? 3.15 -28.297 2.314 1 80.06 100 SER A CA 1
ATOM 775 C C . SER A 1 100 ? 2.346 -27.094 1.831 1 80.06 100 SER A C 1
ATOM 777 O O . SER A 1 100 ? 2.914 -26.125 1.327 1 80.06 100 SER A O 1
ATOM 779 N N . PRO A 1 101 ? 1.035 -27.234 1.811 1 84.06 101 PRO A N 1
ATOM 780 C CA . PRO A 1 101 ? 0.137 -26.141 1.424 1 84.06 101 PRO A CA 1
ATOM 781 C C . PRO A 1 101 ? 0.383 -24.859 2.223 1 84.06 101 PRO A C 1
ATOM 783 O O . PRO A 1 101 ? 0.182 -23.766 1.708 1 84.06 101 PRO A O 1
ATOM 786 N N . LEU A 1 102 ? 0.956 -25.062 3.359 1 87.81 102 LEU A N 1
ATOM 787 C CA . LEU A 1 102 ? 1.181 -23.891 4.215 1 87.81 102 LEU A CA 1
ATOM 788 C C . LEU A 1 102 ? 2.354 -23.062 3.709 1 87.81 102 LEU A C 1
ATOM 790 O O . LEU A 1 102 ? 2.279 -21.828 3.678 1 87.81 102 LEU A O 1
ATOM 794 N N . TRP A 1 103 ? 3.41 -23.672 3.328 1 89.62 103 TRP A N 1
ATOM 795 C CA . TRP A 1 103 ? 4.578 -22.938 2.84 1 89.62 103 TRP A CA 1
ATOM 796 C C . TRP A 1 103 ? 4.258 -22.203 1.542 1 89.62 103 TRP A C 1
ATOM 798 O O . TRP A 1 103 ? 4.719 -21.078 1.329 1 89.62 103 TRP A O 1
ATOM 808 N N . SER A 1 104 ? 3.443 -22.875 0.726 1 92.19 104 SER A N 1
ATOM 809 C CA . SER A 1 104 ? 3.037 -22.219 -0.517 1 92.19 104 SER A CA 1
ATOM 810 C C . SER A 1 104 ? 2.186 -20.984 -0.242 1 92.19 104 SER A C 1
ATOM 812 O O . SER A 1 104 ? 2.309 -19.984 -0.934 1 92.19 104 SER A O 1
ATOM 814 N N . PHE A 1 105 ? 1.396 -21.219 0.735 1 94 105 PHE A N 1
ATOM 815 C CA . PHE A 1 105 ? 0.532 -20.109 1.13 1 94 105 PHE A CA 1
ATOM 816 C C . PHE A 1 105 ? 1.356 -18.938 1.662 1 94 105 PHE A C 1
ATOM 818 O O . PHE A 1 105 ? 1.142 -17.797 1.271 1 94 105 PHE A O 1
ATOM 825 N N . ILE A 1 106 ? 2.334 -19.172 2.484 1 94.19 106 ILE A N 1
ATOM 826 C CA . ILE A 1 106 ? 3.201 -18.156 3.07 1 94.19 106 ILE A CA 1
ATOM 827 C C . ILE A 1 106 ? 4.047 -17.5 1.978 1 94.19 106 ILE A C 1
ATOM 829 O O . ILE A 1 106 ? 4.219 -16.281 1.961 1 94.19 106 ILE A O 1
ATOM 833 N N . TYR A 1 107 ? 4.492 -18.266 1.065 1 95.69 107 TYR A N 1
ATOM 834 C CA . TYR A 1 107 ? 5.312 -17.797 -0.048 1 95.69 107 TYR A CA 1
ATOM 835 C C . TYR A 1 107 ? 4.539 -16.828 -0.932 1 95.69 107 TYR A C 1
ATOM 837 O O . TYR A 1 107 ? 4.969 -15.695 -1.141 1 95.69 107 TYR A O 1
ATOM 845 N N . MET A 1 108 ? 3.396 -17.281 -1.283 1 96 108 MET A N 1
ATOM 846 C CA . MET A 1 108 ? 2.582 -16.469 -2.188 1 96 108 MET A CA 1
ATOM 847 C C . MET A 1 108 ? 2.059 -15.227 -1.483 1 96 108 MET A C 1
ATOM 849 O O . MET A 1 108 ? 2.012 -14.148 -2.076 1 96 108 MET A O 1
ATOM 853 N N . GLY A 1 109 ? 1.696 -15.414 -0.293 1 97.12 109 GLY A N 1
ATOM 854 C CA . GLY A 1 109 ? 1.225 -14.289 0.489 1 97.12 109 GLY A CA 1
ATOM 855 C C . GLY A 1 109 ? 2.293 -13.234 0.724 1 97.12 109 GLY A C 1
ATOM 856 O O . GLY A 1 109 ? 2.035 -12.039 0.583 1 97.12 109 GLY A O 1
ATOM 857 N N . SER A 1 110 ? 3.459 -13.68 1.05 1 97.62 110 SER A N 1
ATOM 858 C CA . SER A 1 110 ? 4.562 -12.758 1.298 1 97.62 110 SER A CA 1
ATOM 859 C C . SER A 1 110 ? 4.957 -12.016 0.028 1 97.62 110 SER A C 1
ATOM 861 O O . SER A 1 110 ? 5.152 -10.797 0.051 1 97.62 110 SER A O 1
ATOM 863 N N . PHE A 1 111 ? 5.02 -12.75 -1.039 1 98.19 111 PHE A N 1
ATOM 864 C CA . PHE A 1 111 ? 5.379 -12.125 -2.305 1 98.19 111 PHE A CA 1
ATOM 865 C C . PHE A 1 111 ? 4.332 -11.094 -2.711 1 98.19 111 PHE A C 1
ATOM 867 O O . PHE A 1 111 ? 4.672 -9.969 -3.086 1 98.19 111 PHE A O 1
ATOM 874 N N . SER A 1 112 ? 3.059 -11.43 -2.625 1 98.25 112 SER A N 1
ATOM 875 C CA . SER A 1 112 ? 1.975 -10.555 -3.068 1 98.25 112 SER A CA 1
ATOM 876 C C . SER A 1 112 ? 1.876 -9.312 -2.197 1 98.25 112 SER A C 1
ATOM 878 O O . SER A 1 112 ? 1.67 -8.203 -2.707 1 98.25 112 SER A O 1
ATOM 880 N N . ALA A 1 113 ? 2.004 -9.539 -0.898 1 97.94 113 ALA A N 1
ATOM 881 C CA . ALA A 1 113 ? 1.986 -8.398 0.013 1 97.94 113 ALA A CA 1
ATOM 882 C C . ALA A 1 113 ? 3.143 -7.445 -0.276 1 97.94 113 ALA A C 1
ATOM 884 O O . ALA A 1 113 ? 2.965 -6.227 -0.278 1 97.94 113 ALA A O 1
ATOM 885 N N . HIS A 1 114 ? 4.289 -8.008 -0.531 1 98.5 114 HIS A N 1
ATOM 886 C CA . HIS A 1 114 ? 5.492 -7.25 -0.85 1 98.5 114 HIS A CA 1
ATOM 887 C C . HIS A 1 114 ? 5.312 -6.441 -2.131 1 98.5 114 HIS A C 1
ATOM 889 O O . HIS A 1 114 ? 5.52 -5.227 -2.139 1 98.5 114 HIS A O 1
ATOM 895 N N . PHE A 1 115 ? 4.941 -7.133 -3.174 1 98.31 115 PHE A N 1
ATOM 896 C CA . PHE A 1 115 ? 4.758 -6.508 -4.48 1 98.31 115 PHE A CA 1
ATOM 897 C C . PHE A 1 115 ? 3.699 -5.41 -4.41 1 98.31 115 PHE A C 1
ATOM 899 O O . PHE A 1 115 ? 3.918 -4.301 -4.902 1 98.31 115 PHE A O 1
ATOM 906 N N . GLY A 1 116 ? 2.611 -5.684 -3.811 1 97.69 116 GLY A N 1
ATOM 907 C CA . GLY A 1 116 ? 1.529 -4.715 -3.713 1 97.69 116 GLY A CA 1
ATOM 908 C C . GLY A 1 116 ? 1.899 -3.486 -2.904 1 97.69 116 GLY A C 1
ATOM 909 O O . GLY A 1 116 ? 1.494 -2.371 -3.238 1 97.69 116 GLY A O 1
ATOM 910 N N . ALA A 1 117 ? 2.582 -3.717 -1.819 1 96.81 117 ALA A N 1
ATOM 911 C CA . ALA A 1 117 ? 3.041 -2.582 -1.021 1 96.81 117 ALA A CA 1
ATOM 912 C C . ALA A 1 117 ? 3.953 -1.67 -1.838 1 96.81 117 ALA A C 1
ATOM 914 O O . ALA A 1 117 ? 3.867 -0.444 -1.734 1 96.81 117 ALA A O 1
ATOM 915 N N . GLN A 1 118 ? 4.809 -2.277 -2.635 1 97.06 118 GLN A N 1
ATOM 916 C CA . GLN A 1 118 ? 5.699 -1.501 -3.486 1 97.06 118 GLN A CA 1
ATOM 917 C C . GLN A 1 118 ? 4.914 -0.661 -4.488 1 97.06 118 GLN A C 1
ATOM 919 O O . GLN A 1 118 ? 5.168 0.536 -4.641 1 97.06 118 GLN A O 1
ATOM 924 N N . ILE A 1 119 ? 3.961 -1.263 -5.078 1 94.94 119 ILE A N 1
ATOM 925 C CA . ILE A 1 119 ? 3.172 -0.578 -6.098 1 94.94 119 ILE A CA 1
ATOM 926 C C . ILE A 1 119 ? 2.363 0.546 -5.453 1 94.94 119 ILE A C 1
ATOM 928 O O . ILE A 1 119 ? 2.35 1.674 -5.949 1 94.94 119 ILE A O 1
ATOM 932 N N . TRP A 1 120 ? 1.769 0.278 -4.363 1 95.69 120 TRP A N 1
ATOM 933 C CA . TRP A 1 120 ? 0.907 1.253 -3.701 1 95.69 120 TRP A CA 1
ATOM 934 C C . TRP A 1 120 ? 1.717 2.443 -3.199 1 95.69 120 TRP A C 1
ATOM 936 O O . TRP A 1 120 ? 1.362 3.596 -3.455 1 95.69 120 TRP A O 1
ATOM 946 N N . MET A 1 121 ? 2.777 2.195 -2.525 1 95.25 121 MET A N 1
ATOM 947 C CA . MET A 1 121 ? 3.545 3.256 -1.876 1 95.25 121 MET A CA 1
ATOM 948 C C . MET A 1 121 ? 4.277 4.105 -2.908 1 95.25 121 MET A C 1
ATOM 950 O O . MET A 1 121 ? 4.422 5.316 -2.73 1 95.25 121 MET A O 1
ATOM 954 N N . THR A 1 122 ? 4.746 3.504 -3.971 1 92.38 122 THR A N 1
ATOM 955 C CA . THR A 1 122 ? 5.59 4.223 -4.918 1 92.38 122 THR A CA 1
ATOM 956 C C . THR A 1 122 ? 4.742 4.949 -5.957 1 92.38 122 THR A C 1
ATOM 958 O O . THR A 1 122 ? 4.992 6.113 -6.27 1 92.38 122 THR A O 1
ATOM 961 N N . PHE A 1 123 ? 3.68 4.324 -6.398 1 89.38 123 PHE A N 1
ATOM 962 C CA . PHE A 1 123 ? 3.018 4.883 -7.574 1 89.38 123 PHE A CA 1
ATOM 963 C C . PHE A 1 123 ? 1.662 5.473 -7.203 1 89.38 123 PHE A C 1
ATOM 965 O O . PHE A 1 123 ? 1.064 6.211 -7.984 1 89.38 123 PHE A O 1
ATOM 972 N N . ILE A 1 124 ? 1.127 5.184 -6.078 1 90.12 124 ILE A N 1
ATOM 973 C CA . ILE A 1 124 ? -0.214 5.664 -5.762 1 90.12 124 ILE A CA 1
ATOM 974 C C . ILE A 1 124 ? -0.155 6.605 -4.559 1 90.12 124 ILE A C 1
ATOM 976 O O . ILE A 1 124 ? -0.29 7.82 -4.711 1 90.12 124 ILE A O 1
ATOM 980 N N . SER A 1 125 ? 0.213 6.043 -3.424 1 92 125 SER A N 1
ATOM 981 C CA . SER A 1 125 ? 0.183 6.801 -2.178 1 92 125 SER A CA 1
ATOM 982 C C . SER A 1 125 ? 1.165 7.969 -2.217 1 92 125 SER A C 1
ATOM 984 O O . SER A 1 125 ? 0.789 9.109 -1.957 1 92 125 SER A O 1
ATOM 986 N N . GLY A 1 126 ? 2.375 7.746 -2.562 1 89.69 126 GLY A N 1
ATOM 987 C CA . GLY A 1 126 ? 3.4 8.781 -2.578 1 89.69 126 GLY A CA 1
ATOM 988 C C . GLY A 1 126 ? 3.068 9.938 -3.502 1 89.69 126 GLY A C 1
ATOM 989 O O . GLY A 1 126 ? 3.109 11.094 -3.09 1 89.69 126 GLY A O 1
ATOM 990 N N . LEU A 1 127 ? 2.68 9.617 -4.633 1 85.25 127 LEU A N 1
ATOM 991 C CA . LEU A 1 127 ? 2.406 10.648 -5.629 1 85.25 127 LEU A CA 1
ATOM 992 C C . LEU A 1 127 ? 1.132 11.406 -5.285 1 85.25 127 LEU A C 1
ATOM 994 O O . LEU A 1 127 ? 1.103 12.641 -5.355 1 85.25 127 LEU A O 1
ATOM 998 N N . SER A 1 128 ? 0.135 10.695 -4.883 1 88.75 128 SER A N 1
ATOM 999 C CA . SER A 1 128 ? -1.144 11.328 -4.57 1 88.75 128 SER A CA 1
ATOM 1000 C C . SER A 1 128 ? -1.014 12.289 -3.395 1 88.75 128 SER A C 1
ATOM 1002 O O . SER A 1 128 ? -1.529 13.406 -3.439 1 88.75 128 SER A O 1
ATOM 1004 N N . LEU A 1 129 ? -0.334 11.875 -2.402 1 91.94 129 LEU A N 1
ATOM 1005 C CA . LEU A 1 129 ? -0.2 12.703 -1.205 1 91.94 129 LEU A CA 1
ATOM 1006 C C . LEU A 1 129 ? 0.711 13.898 -1.466 1 91.94 129 LEU A C 1
ATOM 1008 O O . LEU A 1 129 ? 0.47 14.992 -0.949 1 91.94 129 LEU A O 1
ATOM 1012 N N . TYR A 1 130 ? 1.719 13.711 -2.275 1 87.62 130 TYR A N 1
ATOM 1013 C CA . TYR A 1 130 ? 2.645 14.789 -2.605 1 87.62 130 TYR A CA 1
ATOM 1014 C C . TYR A 1 130 ? 1.922 15.93 -3.305 1 87.62 130 TYR A C 1
ATOM 1016 O O . TYR A 1 130 ? 2.209 17.109 -3.047 1 87.62 130 TYR A O 1
ATOM 1024 N N . PHE A 1 131 ? 0.973 15.609 -4.074 1 85.5 131 PHE A N 1
ATOM 1025 C CA . PHE A 1 131 ? 0.315 16.641 -4.871 1 85.5 131 PHE A CA 1
ATOM 1026 C C . PHE A 1 131 ? -0.944 17.141 -4.176 1 85.5 131 PHE A C 1
ATOM 1028 O O . PHE A 1 131 ? -1.573 18.094 -4.633 1 85.5 131 PHE A O 1
ATOM 1035 N N . ALA A 1 132 ? -1.266 16.578 -3.127 1 88.5 132 ALA A N 1
ATOM 1036 C CA . ALA A 1 132 ? -2.535 16.953 -2.506 1 88.5 132 ALA A CA 1
ATOM 1037 C C . ALA A 1 132 ? -2.309 17.641 -1.168 1 88.5 132 ALA A C 1
ATOM 1039 O O . ALA A 1 132 ? -3.16 18.406 -0.706 1 88.5 132 ALA A O 1
ATOM 1040 N N . LEU A 1 133 ? -1.193 17.406 -0.537 1 90 133 LEU A N 1
ATOM 1041 C CA . LEU A 1 133 ? -0.957 17.922 0.806 1 90 133 LEU A CA 1
ATOM 1042 C C . LEU A 1 133 ? 0.26 18.844 0.827 1 90 133 LEU A C 1
ATOM 1044 O O . LEU A 1 133 ? 1.14 18.734 -0.031 1 90 133 LEU A O 1
ATOM 1048 N N . PRO A 1 134 ? 0.264 19.766 1.803 1 90.31 134 PRO A N 1
ATOM 1049 C CA . PRO A 1 134 ? 1.47 20.594 1.964 1 90.31 134 PRO A CA 1
ATOM 1050 C C . PRO A 1 134 ? 2.727 19.75 2.182 1 90.31 134 PRO A C 1
ATOM 1052 O O . PRO A 1 134 ? 2.664 18.688 2.822 1 90.31 134 PRO A O 1
ATOM 1055 N N . ARG A 1 135 ? 3.748 20.234 1.727 1 90.44 135 ARG A N 1
ATOM 1056 C CA . ARG A 1 135 ? 5.012 19.5 1.711 1 90.44 135 ARG A CA 1
ATOM 1057 C C . ARG A 1 135 ? 5.395 19.047 3.113 1 90.44 135 ARG A C 1
ATOM 1059 O O . ARG A 1 135 ? 5.879 17.922 3.293 1 90.44 135 ARG A O 1
ATOM 1066 N N . HIS A 1 136 ? 5.219 19.859 4.117 1 90.94 136 HIS A N 1
ATOM 1067 C CA . HIS A 1 136 ? 5.582 19.469 5.477 1 90.94 136 HIS A CA 1
ATOM 1068 C C . HIS A 1 136 ? 4.695 18.344 5.984 1 90.94 136 HIS A C 1
ATOM 1070 O O . HIS A 1 136 ? 5.176 17.422 6.66 1 90.94 136 HIS A O 1
ATOM 1076 N N . THR A 1 137 ? 3.412 18.5 5.676 1 90.25 137 THR A N 1
ATOM 1077 C CA . THR A 1 137 ? 2.498 17.422 6.047 1 90.25 137 THR A CA 1
ATOM 1078 C C . THR A 1 137 ? 2.9 16.125 5.375 1 90.25 137 THR A C 1
ATOM 1080 O O . THR A 1 137 ? 2.957 15.07 6.027 1 90.25 137 THR A O 1
ATOM 1083 N N . PHE A 1 138 ? 3.191 16.25 4.145 1 92.69 138 PHE A N 1
ATOM 1084 C CA . PHE A 1 138 ? 3.656 15.094 3.395 1 92.69 138 PHE A CA 1
ATOM 1085 C C . PHE A 1 138 ? 4.91 14.508 4.027 1 92.69 138 PHE A C 1
ATOM 1087 O O . PHE A 1 138 ? 5.027 13.289 4.176 1 92.69 138 PHE A O 1
ATOM 1094 N N . GLY A 1 139 ? 5.797 15.305 4.367 1 91.44 139 GLY A N 1
ATOM 1095 C CA . GLY A 1 139 ? 7.016 14.852 5.023 1 91.44 139 GLY A CA 1
ATOM 1096 C C . GLY A 1 139 ? 6.754 14.094 6.312 1 91.44 139 GLY A C 1
ATOM 1097 O O . GLY A 1 139 ? 7.387 13.07 6.574 1 91.44 139 GLY A O 1
ATOM 1098 N N . ASN A 1 140 ? 5.871 14.617 7.051 1 91.38 140 ASN A N 1
ATOM 1099 C CA . ASN A 1 140 ? 5.531 13.969 8.312 1 91.38 140 ASN A CA 1
ATOM 1100 C C . ASN A 1 140 ? 4.93 12.586 8.086 1 91.38 140 ASN A C 1
ATOM 1102 O O . ASN A 1 140 ? 5.168 11.664 8.875 1 91.38 140 ASN A O 1
ATOM 1106 N N . ILE A 1 141 ? 4.129 12.469 7.098 1 93.62 141 ILE A N 1
ATOM 1107 C CA . ILE A 1 141 ? 3.555 11.18 6.723 1 93.62 141 ILE A CA 1
ATOM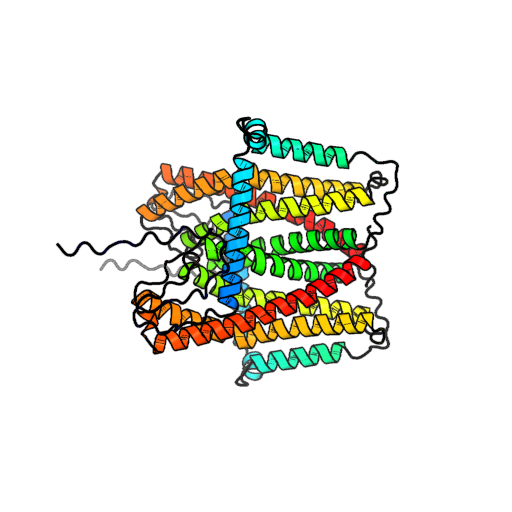 1108 C C . ILE A 1 141 ? 4.672 10.203 6.367 1 93.62 141 ILE A C 1
ATOM 1110 O O . ILE A 1 141 ? 4.68 9.062 6.836 1 93.62 141 ILE A O 1
ATOM 1114 N N . GLN A 1 142 ? 5.586 10.672 5.555 1 92.69 142 GLN A N 1
ATOM 1115 C CA . GLN A 1 142 ? 6.68 9.82 5.102 1 92.69 142 GLN A CA 1
ATOM 1116 C C . GLN A 1 142 ? 7.582 9.414 6.266 1 92.69 142 GLN A C 1
ATOM 1118 O O . GLN A 1 142 ? 8.125 8.305 6.281 1 92.69 142 GLN A O 1
ATOM 1123 N N . LYS A 1 143 ? 7.727 10.305 7.195 1 93.56 143 LYS A N 1
ATOM 1124 C CA . LYS A 1 143 ? 8.523 9.992 8.375 1 93.56 143 LYS A CA 1
ATOM 1125 C C . LYS A 1 143 ? 7.961 8.773 9.109 1 93.56 143 LYS A C 1
ATOM 1127 O O . LYS A 1 143 ? 8.711 7.98 9.68 1 93.56 143 LYS A O 1
ATOM 1132 N N . VAL A 1 144 ? 6.738 8.641 9.07 1 92 144 VAL A N 1
ATOM 1133 C CA . VAL A 1 144 ? 6.078 7.539 9.758 1 92 144 VAL A CA 1
ATOM 1134 C C . VAL A 1 144 ? 6.129 6.281 8.891 1 92 144 VAL A C 1
ATOM 1136 O O . VAL A 1 144 ? 6.402 5.188 9.391 1 92 144 VAL A O 1
ATOM 1139 N N . LEU A 1 145 ? 5.93 6.406 7.633 1 94 145 LEU A N 1
ATOM 1140 C CA . LEU A 1 145 ? 5.684 5.254 6.766 1 94 145 LEU A CA 1
ATOM 1141 C C . LEU A 1 145 ? 6.996 4.668 6.262 1 94 145 LEU A C 1
ATOM 1143 O O . LEU A 1 145 ? 7.109 3.453 6.074 1 94 145 LEU A O 1
ATOM 1147 N N . PHE A 1 146 ? 8.047 5.438 6.051 1 93.88 146 PHE A N 1
ATOM 1148 C CA . PHE A 1 146 ? 9.273 4.984 5.406 1 93.88 146 PHE A CA 1
ATOM 1149 C C . PHE A 1 146 ? 9.93 3.865 6.207 1 93.88 146 PHE A C 1
ATOM 1151 O O . PHE A 1 146 ? 10.242 2.805 5.66 1 93.88 146 PHE A O 1
ATOM 1158 N N . PRO A 1 147 ? 10.141 4.082 7.469 1 92.75 147 PRO A N 1
ATOM 1159 C CA . PRO A 1 147 ? 10.766 3.006 8.234 1 92.75 147 PRO A CA 1
ATOM 1160 C C . PRO A 1 147 ? 9.961 1.711 8.211 1 92.75 147 PRO A C 1
ATOM 1162 O O . PRO A 1 147 ? 10.531 0.623 8.109 1 92.75 147 PRO A O 1
ATOM 1165 N N . LYS A 1 148 ? 8.711 1.792 8.297 1 92.19 148 LYS A N 1
ATOM 1166 C CA . LYS A 1 148 ? 7.84 0.62 8.32 1 92.19 148 LYS A CA 1
ATOM 1167 C C . LYS A 1 148 ? 7.809 -0.062 6.953 1 92.19 148 LYS A C 1
ATOM 1169 O O . LYS A 1 148 ? 7.766 -1.291 6.867 1 92.19 148 LYS A O 1
ATOM 1174 N N . TYR A 1 149 ? 7.793 0.737 5.977 1 95.88 149 TYR A N 1
ATOM 1175 C CA . TYR A 1 149 ? 7.75 0.232 4.609 1 95.88 149 TYR A CA 1
ATOM 1176 C C . TYR A 1 149 ? 8.977 -0.628 4.309 1 95.88 149 TYR A C 1
ATOM 1178 O O . TYR A 1 149 ? 8.844 -1.761 3.842 1 95.88 149 TYR A O 1
ATOM 1186 N N . PHE A 1 150 ? 10.102 -0.117 4.59 1 95.19 150 PHE A N 1
ATOM 1187 C CA . PHE A 1 150 ? 11.32 -0.838 4.242 1 95.19 150 PHE A CA 1
ATOM 1188 C C . PHE A 1 150 ? 11.547 -2.004 5.195 1 95.19 150 PHE A C 1
ATOM 1190 O O . PHE A 1 150 ? 12.078 -3.043 4.797 1 95.19 150 PHE A O 1
ATOM 1197 N N . LEU A 1 151 ? 11.125 -1.861 6.375 1 92.44 151 LEU A N 1
ATOM 1198 C CA . LEU A 1 151 ? 11.203 -2.982 7.305 1 92.44 151 LEU A CA 1
ATOM 1199 C C . LEU A 1 151 ? 10.305 -4.129 6.852 1 92.44 151 LEU A C 1
ATOM 1201 O O . LEU A 1 151 ? 10.758 -5.27 6.73 1 92.44 151 LEU A O 1
ATOM 1205 N N . LEU A 1 152 ? 9.07 -3.811 6.625 1 93.25 152 LEU A N 1
ATOM 1206 C CA . LEU A 1 152 ? 8.117 -4.832 6.203 1 93.25 152 LEU A CA 1
ATOM 1207 C C . LEU A 1 152 ? 8.57 -5.504 4.914 1 93.25 152 LEU A C 1
ATOM 1209 O O . LEU A 1 152 ? 8.547 -6.73 4.805 1 93.25 152 LEU A O 1
ATOM 1213 N N . ASN A 1 153 ? 8.938 -4.688 3.967 1 97.12 153 ASN A N 1
ATOM 1214 C CA . ASN A 1 153 ? 9.359 -5.234 2.68 1 97.12 153 ASN A CA 1
ATOM 1215 C C . ASN A 1 153 ? 10.602 -6.109 2.818 1 97.12 153 ASN A C 1
ATOM 1217 O O . ASN A 1 153 ? 10.727 -7.129 2.137 1 97.12 153 ASN A O 1
ATOM 1221 N N . SER A 1 154 ? 11.555 -5.691 3.686 1 95.81 154 SER A N 1
ATOM 1222 C CA . SER A 1 154 ? 12.734 -6.523 3.91 1 95.81 154 SER A CA 1
ATOM 1223 C C . SER A 1 154 ? 12.352 -7.867 4.523 1 95.81 154 SER A C 1
ATOM 1225 O O . SER A 1 154 ? 12.875 -8.906 4.121 1 95.81 154 SER A O 1
ATOM 1227 N N . ILE A 1 155 ? 11.422 -7.93 5.426 1 93.88 155 ILE A N 1
ATOM 1228 C CA . ILE A 1 155 ? 10.977 -9.148 6.082 1 93.88 155 ILE A CA 1
ATOM 1229 C C . ILE A 1 155 ? 10.25 -10.039 5.074 1 93.88 155 ILE A C 1
ATOM 1231 O O . ILE A 1 155 ? 10.516 -11.242 4.988 1 93.88 155 ILE A O 1
ATOM 1235 N N . LEU A 1 156 ? 9.352 -9.43 4.359 1 96.94 156 LEU A N 1
ATOM 1236 C CA . LEU A 1 156 ? 8.586 -10.188 3.377 1 96.94 156 LEU A CA 1
ATOM 1237 C C . LEU A 1 156 ? 9.508 -10.75 2.295 1 96.94 156 LEU A C 1
ATOM 1239 O O . LEU A 1 156 ? 9.32 -11.883 1.847 1 96.94 156 LEU A O 1
ATOM 1243 N N . SER A 1 157 ? 10.469 -9.961 1.89 1 96.94 157 SER A N 1
ATOM 1244 C CA . SER A 1 157 ? 11.445 -10.43 0.913 1 96.94 157 SER A CA 1
ATOM 1245 C C . SER A 1 157 ? 12.258 -11.594 1.462 1 96.94 157 SER A C 1
ATOM 1247 O O . SER A 1 157 ? 12.547 -12.555 0.741 1 96.94 157 SER A O 1
ATOM 1249 N N . LEU A 1 158 ? 12.625 -11.531 2.672 1 96.06 158 LEU A N 1
ATOM 1250 C CA . LEU A 1 158 ? 13.383 -12.602 3.297 1 96.06 158 LEU A CA 1
ATOM 1251 C C . LEU A 1 158 ? 12.562 -13.883 3.367 1 96.06 158 LEU A C 1
ATOM 1253 O O . LEU A 1 158 ? 13.062 -14.969 3.082 1 96.06 158 LEU A O 1
ATOM 1257 N N . ILE A 1 159 ? 11.312 -13.773 3.758 1 95 159 ILE A N 1
ATOM 1258 C CA . ILE A 1 159 ? 10.43 -14.938 3.846 1 95 159 ILE A CA 1
ATOM 1259 C C . ILE A 1 159 ? 10.289 -15.586 2.471 1 95 159 ILE A C 1
ATOM 1261 O O . ILE A 1 159 ? 10.398 -16.797 2.336 1 95 159 ILE A O 1
ATOM 1265 N N . THR A 1 160 ? 10.055 -14.766 1.479 1 96.88 160 THR A N 1
ATOM 1266 C CA . THR A 1 160 ? 9.914 -15.266 0.116 1 96.88 160 THR A CA 1
ATOM 1267 C C . THR A 1 160 ? 11.18 -16 -0.322 1 96.88 160 THR A C 1
ATOM 1269 O O . THR A 1 160 ? 11.109 -17.094 -0.879 1 96.88 160 THR A O 1
ATOM 1272 N N . LEU A 1 161 ? 12.336 -15.367 -0.056 1 95.38 161 LEU A N 1
ATOM 1273 C CA . LEU A 1 161 ? 13.617 -15.961 -0.414 1 95.38 161 LEU A CA 1
ATOM 1274 C C . LEU A 1 161 ? 13.836 -17.266 0.333 1 95.38 161 LEU A C 1
ATOM 1276 O O . LEU A 1 161 ? 14.242 -18.266 -0.264 1 95.38 161 LEU A O 1
ATOM 1280 N N . TYR A 1 162 ? 13.523 -17.328 1.582 1 93.12 162 TYR A N 1
ATOM 1281 C CA . TYR A 1 162 ? 13.719 -18.5 2.42 1 93.12 162 TYR A CA 1
ATOM 1282 C C . TYR A 1 162 ? 12.906 -19.688 1.905 1 93.12 162 TYR A C 1
ATOM 1284 O O . TYR A 1 162 ? 13.43 -20.781 1.741 1 93.12 162 TYR A O 1
ATOM 1292 N N . VAL A 1 163 ? 11.656 -19.453 1.661 1 92.44 163 VAL A N 1
ATOM 1293 C CA . VAL A 1 163 ? 10.781 -20.531 1.215 1 92.44 163 VAL A CA 1
ATOM 1294 C C . VAL A 1 163 ? 11.203 -20.984 -0.181 1 92.44 163 VAL A C 1
ATOM 1296 O O . VAL A 1 163 ? 11.211 -22.188 -0.472 1 92.44 163 VAL A O 1
ATOM 1299 N N . PHE A 1 164 ? 11.547 -20.062 -1.042 1 92.81 164 PHE A N 1
ATOM 1300 C CA . PHE A 1 164 ? 11.992 -20.406 -2.391 1 92.81 164 PHE A CA 1
ATOM 1301 C C . PHE A 1 164 ? 13.242 -21.266 -2.352 1 92.81 164 PHE A C 1
ATOM 1303 O O . PHE A 1 164 ? 13.336 -22.266 -3.078 1 92.81 164 PHE A O 1
ATOM 1310 N N . LEU A 1 165 ? 14.188 -20.922 -1.492 1 90 165 LEU A N 1
ATOM 1311 C CA . LEU A 1 165 ? 15.445 -21.656 -1.395 1 90 165 LEU A CA 1
ATOM 1312 C C . LEU A 1 165 ? 15.227 -23.031 -0.781 1 90 165 LEU A C 1
ATOM 1314 O O . LEU A 1 165 ? 15.906 -24 -1.146 1 90 165 LEU A O 1
ATOM 1318 N N . ARG A 1 166 ? 14.359 -23.125 0.116 1 84.75 166 ARG A N 1
ATOM 1319 C CA . ARG A 1 166 ? 14.039 -24.422 0.712 1 84.75 166 ARG A CA 1
ATOM 1320 C C . ARG A 1 166 ? 13.492 -25.391 -0.334 1 84.75 166 ARG A C 1
ATOM 1322 O O . ARG A 1 166 ? 13.758 -26.594 -0.278 1 84.75 166 ARG A O 1
ATOM 1329 N N . ALA A 1 167 ? 12.82 -24.844 -1.242 1 83.62 167 ALA A N 1
ATOM 1330 C CA . ALA A 1 167 ? 12.203 -25.672 -2.277 1 83.62 167 ALA A CA 1
ATOM 1331 C C . ALA A 1 167 ? 13.195 -25.984 -3.395 1 83.62 167 ALA A C 1
ATOM 1333 O O . ALA A 1 167 ? 13.062 -26.984 -4.09 1 83.62 167 ALA A O 1
ATOM 1334 N N . HIS A 1 168 ? 14.211 -25.172 -3.619 1 78.62 168 HIS A N 1
ATOM 1335 C CA . HIS A 1 168 ? 15.023 -25.297 -4.824 1 78.62 168 HIS A CA 1
ATOM 1336 C C . HIS A 1 168 ? 16.5 -25.438 -4.477 1 78.62 168 HIS A C 1
ATOM 1338 O O . HIS A 1 168 ? 17.359 -25.359 -5.359 1 78.62 168 HIS A O 1
ATOM 1344 N N . ASN A 1 169 ? 16.797 -25.562 -3.297 1 72.94 169 ASN A N 1
ATOM 1345 C CA . ASN A 1 169 ? 18.188 -25.594 -2.875 1 72.94 169 ASN A CA 1
ATOM 1346 C C . ASN A 1 169 ? 18.969 -26.672 -3.621 1 72.94 169 ASN A C 1
ATOM 1348 O O . ASN A 1 169 ? 20.172 -26.5 -3.871 1 72.94 169 ASN A O 1
ATOM 1352 N N . TYR A 1 170 ? 18.328 -27.594 -4.086 1 68.94 170 TYR A N 1
ATOM 1353 C CA . TYR A 1 170 ? 19 -28.688 -4.781 1 68.94 170 TYR A CA 1
ATOM 1354 C C . TYR A 1 170 ? 19.25 -28.328 -6.242 1 68.94 170 TYR A C 1
ATOM 1356 O O . TYR A 1 170 ? 20.094 -28.938 -6.902 1 68.94 170 TYR A O 1
ATOM 1364 N N . HIS A 1 171 ? 18.594 -27.344 -6.719 1 68.88 171 HIS A N 1
ATOM 1365 C CA . HIS A 1 171 ? 18.672 -27 -8.133 1 68.88 171 HIS A CA 1
ATOM 1366 C C . HIS A 1 171 ? 19.328 -25.656 -8.344 1 68.88 171 HIS A C 1
ATOM 1368 O O . HIS A 1 171 ? 19.094 -24.984 -9.359 1 68.88 171 HIS A O 1
ATOM 1374 N N . LEU A 1 172 ? 20.125 -25.281 -7.492 1 73.31 172 LEU A N 1
ATOM 1375 C CA . LEU A 1 172 ? 20.75 -23.953 -7.598 1 73.31 172 LEU A CA 1
ATOM 1376 C C . LEU A 1 172 ? 21.688 -23.891 -8.797 1 73.31 172 LEU A C 1
ATOM 1378 O O . LEU A 1 172 ? 22.062 -22.812 -9.242 1 73.31 172 LEU A O 1
ATOM 1382 N N . LYS A 1 173 ? 21.766 -24.984 -9.414 1 74.62 173 LYS A N 1
ATOM 1383 C CA . LYS A 1 173 ? 22.641 -25.047 -10.578 1 74.62 173 LYS A CA 1
ATOM 1384 C C . LYS A 1 173 ? 21.922 -24.594 -11.844 1 74.62 173 LYS A C 1
ATOM 1386 O O . LYS A 1 173 ? 22.562 -24.188 -12.812 1 74.62 173 LYS A O 1
ATOM 1391 N N . SER A 1 174 ? 20.672 -24.594 -11.836 1 85.62 174 SER A N 1
ATOM 1392 C CA . SER A 1 174 ? 19.922 -24.062 -12.977 1 85.62 174 SER A CA 1
ATOM 1393 C C . SER A 1 174 ? 20.047 -22.547 -13.07 1 85.62 174 SER A C 1
ATOM 1395 O O . SER A 1 174 ? 19.938 -21.844 -12.062 1 85.62 174 SER A O 1
ATOM 1397 N N . THR A 1 175 ? 20.344 -22.016 -14.227 1 86.62 175 THR A N 1
ATOM 1398 C CA . THR A 1 175 ? 20.5 -20.594 -14.461 1 86.62 175 THR A CA 1
ATOM 1399 C C . THR A 1 175 ? 19.25 -19.828 -14.062 1 86.62 175 THR A C 1
ATOM 1401 O O . THR A 1 175 ? 19.328 -18.75 -13.484 1 86.62 175 THR A O 1
ATOM 1404 N N . GLU A 1 176 ? 18.141 -20.375 -14.383 1 89.25 176 GLU A N 1
ATOM 1405 C CA . GLU A 1 176 ? 16.875 -19.719 -14.055 1 89.25 176 GLU A CA 1
ATOM 1406 C C . GLU A 1 176 ? 16.719 -19.547 -12.547 1 89.25 176 GLU A C 1
ATOM 1408 O O . GLU A 1 176 ? 16.391 -18.453 -12.078 1 89.25 176 GLU A O 1
ATOM 1413 N N . ILE A 1 177 ? 17.016 -20.594 -11.875 1 89.88 177 ILE A N 1
ATOM 1414 C CA . ILE A 1 177 ? 16.891 -20.562 -10.422 1 89.88 177 ILE A CA 1
ATOM 1415 C C . ILE A 1 177 ? 17.938 -19.641 -9.828 1 89.88 177 ILE A C 1
ATOM 1417 O O . ILE A 1 177 ? 17.656 -18.875 -8.898 1 89.88 177 ILE A O 1
ATOM 1421 N N . ALA A 1 178 ? 19.094 -19.656 -10.359 1 89 178 ALA A N 1
ATOM 1422 C CA . ALA A 1 178 ? 20.172 -18.797 -9.867 1 89 178 ALA A CA 1
ATOM 1423 C C . ALA A 1 178 ? 19.844 -17.328 -10.039 1 89 178 ALA A C 1
ATOM 1425 O O . ALA A 1 178 ? 20.125 -16.516 -9.148 1 89 178 ALA A O 1
ATOM 1426 N N . VAL A 1 179 ? 19.281 -16.969 -11.141 1 91.88 179 VAL A N 1
ATOM 1427 C CA . VAL A 1 179 ? 18.906 -15.586 -11.414 1 91.88 179 VAL A CA 1
ATOM 1428 C C . VAL A 1 179 ? 17.828 -15.148 -10.422 1 91.88 179 VAL A C 1
ATOM 1430 O O . VAL A 1 179 ? 17.891 -14.039 -9.883 1 91.88 179 VAL A O 1
ATOM 1433 N N . GLN A 1 180 ? 16.875 -16.016 -10.172 1 94.12 180 GLN A N 1
ATOM 1434 C CA . GLN A 1 180 ? 15.828 -15.711 -9.211 1 94.12 180 GLN A CA 1
ATOM 1435 C C . GLN A 1 180 ? 16.406 -15.523 -7.812 1 94.12 180 GLN A C 1
ATOM 1437 O O . GLN A 1 180 ? 16.078 -14.547 -7.129 1 94.12 180 GLN A O 1
ATOM 1442 N N . VAL A 1 181 ? 17.234 -16.406 -7.441 1 92.88 181 VAL A N 1
ATOM 1443 C CA . VAL A 1 181 ? 17.828 -16.328 -6.113 1 92.88 181 VAL A CA 1
ATOM 1444 C C . VAL A 1 181 ? 18.672 -15.062 -5.996 1 92.88 181 VAL A C 1
ATOM 1446 O O . VAL A 1 181 ? 18.625 -14.367 -4.977 1 92.88 181 VAL A O 1
ATOM 1449 N N . GLY A 1 182 ? 19.438 -14.766 -7.031 1 93.81 182 GLY A N 1
ATOM 1450 C CA . GLY A 1 182 ? 20.219 -13.547 -7.047 1 93.81 182 GLY A CA 1
ATOM 1451 C C . GLY A 1 182 ? 19.391 -12.289 -6.926 1 93.81 182 GLY A C 1
ATOM 1452 O O . GLY A 1 182 ? 19.719 -11.391 -6.145 1 93.81 182 GLY A O 1
ATOM 1453 N N . ALA A 1 183 ? 18.312 -12.242 -7.672 1 94.94 183 ALA A N 1
ATOM 1454 C CA . ALA A 1 183 ? 17.422 -11.078 -7.66 1 94.94 183 ALA A CA 1
ATOM 1455 C C . ALA A 1 183 ? 16.75 -10.914 -6.301 1 94.94 183 ALA A C 1
ATOM 1457 O O . ALA A 1 183 ? 16.672 -9.805 -5.773 1 94.94 183 ALA A O 1
ATOM 1458 N N . MET A 1 184 ? 16.281 -12.016 -5.742 1 96.69 184 MET A N 1
ATOM 1459 C CA . MET A 1 184 ? 15.609 -11.953 -4.449 1 96.69 184 MET A CA 1
ATOM 1460 C C . MET A 1 184 ? 16.594 -11.578 -3.342 1 96.69 184 MET A C 1
ATOM 1462 O O . MET A 1 184 ? 16.234 -10.852 -2.41 1 96.69 184 MET A O 1
ATOM 1466 N N . THR A 1 185 ? 17.781 -12.07 -3.414 1 95.31 185 THR A N 1
ATOM 1467 C CA . THR A 1 185 ? 18.812 -11.719 -2.441 1 95.31 185 THR A CA 1
ATOM 1468 C C . THR A 1 185 ? 19.156 -10.234 -2.516 1 95.31 185 THR A C 1
ATOM 1470 O O . THR A 1 185 ? 19.219 -9.555 -1.489 1 95.31 185 THR A O 1
ATOM 1473 N N . LEU A 1 186 ? 19.328 -9.781 -3.711 1 95.62 186 LEU A N 1
ATOM 1474 C CA . LEU A 1 186 ? 19.609 -8.367 -3.92 1 95.62 186 LEU A CA 1
ATOM 1475 C C . LEU A 1 186 ? 18.484 -7.504 -3.373 1 95.62 186 LEU A C 1
ATOM 1477 O O . LEU A 1 186 ? 18.719 -6.512 -2.684 1 95.62 186 LEU A O 1
ATOM 1481 N N . CYS A 1 187 ? 17.281 -7.895 -3.682 1 97.31 187 CYS A N 1
ATOM 1482 C CA . CYS A 1 187 ? 16.094 -7.184 -3.221 1 97.31 187 CYS A CA 1
ATOM 1483 C C . CYS A 1 187 ? 16.062 -7.098 -1.7 1 97.31 187 CYS A C 1
ATOM 1485 O O . CYS A 1 187 ? 15.93 -6.012 -1.139 1 97.31 187 CYS A O 1
ATOM 1487 N N . PHE A 1 188 ? 16.25 -8.25 -1.075 1 97.69 188 PHE A N 1
ATOM 1488 C CA . PHE A 1 188 ? 16.234 -8.32 0.381 1 97.69 188 PHE A CA 1
ATOM 1489 C C . PHE A 1 188 ? 17.328 -7.438 0.978 1 97.69 188 PHE A C 1
ATOM 1491 O O . PHE A 1 188 ? 17.047 -6.613 1.853 1 97.69 188 PHE A O 1
ATOM 1498 N N . LEU A 1 189 ? 18.484 -7.516 0.505 1 95.56 189 LEU A N 1
ATOM 1499 C CA . LEU A 1 189 ? 19.609 -6.809 1.091 1 95.56 189 LEU A CA 1
ATOM 1500 C C . LEU A 1 189 ? 19.484 -5.305 0.883 1 95.56 189 LEU A C 1
ATOM 1502 O O . LEU A 1 189 ? 19.781 -4.52 1.788 1 95.56 189 LEU A O 1
ATOM 1506 N N . ILE A 1 190 ? 19.062 -4.902 -0.304 1 96.69 190 ILE A N 1
ATOM 1507 C CA . ILE A 1 190 ? 18.906 -3.475 -0.568 1 96.69 190 ILE A CA 1
ATOM 1508 C C . ILE A 1 190 ? 17.859 -2.891 0.378 1 96.69 190 ILE A C 1
ATOM 1510 O O . ILE A 1 190 ? 18.078 -1.83 0.971 1 96.69 190 ILE A O 1
ATOM 1514 N N . GLU A 1 191 ? 16.75 -3.555 0.506 1 97.69 191 GLU A N 1
ATOM 1515 C CA . GLU A 1 191 ? 15.695 -3.074 1.396 1 97.69 191 GLU A CA 1
ATOM 1516 C C . GLU A 1 191 ? 16.188 -3.002 2.84 1 97.69 191 GLU A C 1
ATOM 1518 O O . GLU A 1 191 ? 15.883 -2.043 3.555 1 97.69 191 GLU A O 1
ATOM 1523 N N . LEU A 1 192 ? 16.891 -3.979 3.229 1 94.75 192 LEU A N 1
ATOM 1524 C CA . LEU A 1 192 ? 17.438 -4.004 4.586 1 94.75 192 LEU A CA 1
ATOM 1525 C C . LEU A 1 192 ? 18.422 -2.867 4.797 1 94.75 192 LEU A C 1
ATOM 1527 O O . LEU A 1 192 ? 18.375 -2.176 5.812 1 94.75 192 LEU A O 1
ATOM 1531 N N . LEU A 1 193 ? 19.328 -2.693 3.881 1 94.19 193 LEU A N 1
ATOM 1532 C CA . LEU A 1 193 ? 20.359 -1.661 3.992 1 94.19 193 LEU A CA 1
ATOM 1533 C C . LEU A 1 193 ? 19.734 -0.272 4.012 1 94.19 193 LEU A C 1
ATOM 1535 O O . LEU A 1 193 ? 20.188 0.609 4.746 1 94.19 193 LEU A O 1
ATOM 1539 N N . ILE A 1 194 ? 18.719 -0.12 3.162 1 95.19 194 ILE A N 1
ATOM 1540 C CA . ILE A 1 194 ? 18.031 1.164 3.162 1 95.19 194 ILE A CA 1
ATOM 1541 C C . ILE A 1 194 ? 17.422 1.417 4.535 1 95.19 194 ILE A C 1
ATOM 1543 O O . ILE A 1 194 ? 17.562 2.506 5.098 1 95.19 194 ILE A O 1
ATOM 1547 N N . ARG A 1 195 ? 16.734 0.472 5.09 1 94.38 195 ARG A N 1
ATOM 1548 C CA . ARG A 1 195 ? 16.078 0.616 6.387 1 94.38 195 ARG A CA 1
ATOM 1549 C C . ARG A 1 195 ? 17.094 0.948 7.477 1 94.38 195 ARG A C 1
ATOM 1551 O O . ARG A 1 195 ? 16.844 1.814 8.312 1 94.38 195 ARG A O 1
ATOM 1558 N N . LEU A 1 196 ? 18.234 0.289 7.445 1 90.88 196 LEU A N 1
ATOM 1559 C CA . LEU A 1 196 ? 19.156 0.348 8.57 1 90.88 196 LEU A CA 1
ATOM 1560 C C . LEU A 1 196 ? 20.094 1.542 8.438 1 90.88 196 LEU A C 1
ATOM 1562 O O . LEU A 1 196 ? 20.453 2.166 9.438 1 90.88 196 LEU A O 1
ATOM 1566 N N . TYR A 1 197 ? 20.484 1.936 7.176 1 90.94 197 TYR A N 1
ATOM 1567 C CA . TYR A 1 197 ? 21.594 2.879 7.035 1 90.94 197 TYR A CA 1
ATOM 1568 C C . TYR A 1 197 ? 21.125 4.16 6.348 1 90.94 197 TYR A C 1
ATOM 1570 O O . TYR A 1 197 ? 21.719 5.223 6.539 1 90.94 197 TYR A O 1
ATOM 1578 N N . LEU A 1 198 ? 20.109 4.094 5.594 1 94.5 198 LEU A N 1
ATOM 1579 C CA . LEU A 1 198 ? 19.75 5.277 4.812 1 94.5 198 LEU A CA 1
ATOM 1580 C C . LEU A 1 198 ? 18.516 5.957 5.387 1 94.5 198 LEU A C 1
ATOM 1582 O O . LEU A 1 198 ? 18.406 7.184 5.367 1 94.5 198 LEU A O 1
ATOM 1586 N N . THR A 1 199 ? 17.578 5.211 5.914 1 93.75 199 THR A N 1
ATOM 1587 C CA . THR A 1 199 ? 16.328 5.77 6.426 1 93.75 199 THR A CA 1
ATOM 1588 C C . THR A 1 199 ? 16.609 6.691 7.613 1 93.75 199 THR A C 1
ATOM 1590 O O . THR A 1 199 ? 16.109 7.816 7.66 1 93.75 199 THR A O 1
ATOM 1593 N N . PRO A 1 200 ? 17.438 6.293 8.586 1 91.62 200 PRO A N 1
ATOM 1594 C CA . PRO A 1 200 ? 17.656 7.16 9.75 1 91.62 200 PRO A CA 1
ATOM 1595 C C . PRO A 1 200 ? 18.234 8.516 9.367 1 91.62 200 PRO A C 1
ATOM 1597 O O . PRO A 1 200 ? 17.703 9.562 9.758 1 91.62 200 PRO A O 1
ATOM 1600 N N . PRO A 1 201 ? 19.297 8.609 8.57 1 93.19 201 PRO A N 1
ATOM 1601 C CA . PRO A 1 201 ? 19.781 9.938 8.188 1 93.19 201 PRO A CA 1
ATOM 1602 C C . PRO A 1 201 ? 18.781 10.711 7.332 1 93.19 201 PRO A C 1
ATOM 1604 O O . PRO A 1 201 ? 18.734 11.945 7.402 1 93.19 201 PRO A O 1
ATOM 1607 N N . LEU A 1 202 ? 18.016 10.062 6.492 1 94.44 202 LEU A N 1
ATOM 1608 C CA . LEU A 1 202 ? 16.969 10.727 5.711 1 94.44 202 LEU A CA 1
ATOM 1609 C C . LEU A 1 202 ? 15.992 11.453 6.621 1 94.44 202 LEU A C 1
ATOM 1611 O O . LEU A 1 202 ? 15.672 12.625 6.387 1 94.44 202 LEU A O 1
ATOM 1615 N N . LEU A 1 203 ? 15.578 10.75 7.629 1 93.88 203 LEU A N 1
ATOM 1616 C CA . LEU A 1 203 ? 14.586 11.312 8.547 1 93.88 203 LEU A CA 1
ATOM 1617 C C . LEU A 1 203 ? 15.18 12.469 9.336 1 93.88 203 LEU A C 1
ATOM 1619 O O . LEU A 1 203 ? 14.492 13.469 9.586 1 93.88 203 LEU A O 1
ATOM 1623 N N . LYS A 1 204 ? 16.406 12.352 9.75 1 94.19 204 LYS A N 1
ATOM 1624 C CA . LYS A 1 204 ? 17.078 13.43 10.461 1 94.19 204 LYS A CA 1
ATOM 1625 C C . LYS A 1 204 ? 17.188 14.68 9.594 1 94.19 204 LYS A C 1
ATOM 1627 O O . LYS A 1 204 ? 16.875 15.781 10.039 1 94.19 204 LYS A O 1
ATOM 1632 N N . LEU A 1 205 ? 17.609 14.469 8.375 1 94.31 205 LEU A N 1
ATOM 1633 C CA . LEU A 1 205 ? 17.75 15.578 7.441 1 94.31 205 LEU A CA 1
ATOM 1634 C C . LEU A 1 205 ? 16.391 16.234 7.164 1 94.31 205 LEU A C 1
ATOM 1636 O O . LEU A 1 205 ? 16.297 17.453 7.086 1 94.31 205 LEU A O 1
ATOM 1640 N N . MET A 1 206 ? 15.406 15.453 7.035 1 94.38 206 MET A N 1
ATOM 1641 C CA . MET A 1 206 ? 14.055 15.953 6.785 1 94.38 206 MET A CA 1
ATOM 1642 C C . MET A 1 206 ? 13.562 16.797 7.953 1 94.38 206 MET A C 1
ATOM 1644 O O . MET A 1 206 ? 12.984 17.875 7.746 1 94.38 206 MET A O 1
ATOM 1648 N N . THR A 1 207 ? 13.828 16.359 9.094 1 93.38 207 THR A N 1
ATOM 1649 C CA . THR A 1 207 ? 13.406 17.078 10.289 1 93.38 207 THR A CA 1
ATOM 1650 C C . THR A 1 207 ? 14.117 18.422 10.398 1 93.38 207 THR A C 1
ATOM 1652 O O . THR A 1 207 ? 13.484 19.438 10.68 1 93.38 207 THR A O 1
ATOM 1655 N N . MET A 1 208 ? 15.375 18.422 10.125 1 94.19 208 MET A N 1
ATOM 1656 C CA . MET A 1 208 ? 16.156 19.656 10.172 1 94.19 208 MET A CA 1
ATOM 1657 C C . MET A 1 208 ? 15.68 20.641 9.109 1 94.19 208 MET A C 1
ATOM 1659 O O . MET A 1 208 ? 15.484 21.828 9.391 1 94.19 208 MET A O 1
ATOM 1663 N N . LYS A 1 209 ? 15.516 20.109 7.961 1 93.69 209 LYS A N 1
ATOM 1664 C CA . LYS A 1 209 ? 15.07 20.938 6.84 1 93.69 209 LYS A CA 1
ATOM 1665 C C . LYS A 1 209 ? 13.711 21.562 7.125 1 93.69 209 LYS A C 1
ATOM 1667 O O . LYS A 1 209 ? 13.523 22.766 6.957 1 93.69 209 LYS A O 1
ATOM 1672 N N . ASN A 1 210 ? 12.797 20.766 7.59 1 91.31 210 ASN A N 1
ATOM 1673 C CA . ASN A 1 210 ? 11.438 21.219 7.879 1 91.31 210 ASN A CA 1
ATOM 1674 C C . ASN A 1 210 ? 11.43 22.266 8.992 1 91.31 210 ASN A C 1
ATOM 1676 O O . ASN A 1 210 ? 10.641 23.219 8.953 1 91.31 210 ASN A O 1
ATOM 1680 N N . ARG A 1 211 ? 12.289 22.094 9.898 1 92.31 211 ARG A N 1
ATOM 1681 C CA . ARG A 1 211 ? 12.375 23.047 11 1 92.31 211 ARG A CA 1
ATOM 1682 C C . ARG A 1 211 ? 12.82 24.406 10.508 1 92.31 211 ARG A C 1
ATOM 1684 O O . ARG A 1 211 ? 12.234 25.438 10.875 1 92.31 211 ARG A O 1
ATOM 1691 N N . ILE A 1 212 ? 13.82 24.453 9.711 1 92.56 212 ILE A N 1
ATOM 1692 C CA . ILE A 1 212 ? 14.336 25.719 9.164 1 92.56 212 ILE A CA 1
ATOM 1693 C C . ILE A 1 212 ? 13.273 26.375 8.281 1 92.56 212 ILE A C 1
ATOM 1695 O O . ILE A 1 212 ? 13.055 27.578 8.359 1 92.56 212 ILE A O 1
ATOM 1699 N N . GLU A 1 213 ? 12.625 25.531 7.52 1 92 213 GLU A N 1
ATOM 1700 C CA . GLU A 1 213 ? 11.578 26.031 6.629 1 92 213 GLU A CA 1
ATOM 1701 C C . GLU A 1 213 ? 10.398 26.578 7.426 1 92 213 GLU A C 1
ATOM 1703 O O . GLU A 1 213 ? 9.828 27.609 7.066 1 92 213 GLU A O 1
ATOM 1708 N N . ALA A 1 214 ? 10.078 25.906 8.43 1 90.31 214 ALA A N 1
ATOM 1709 C CA . ALA A 1 214 ? 8.969 26.359 9.273 1 90.31 214 ALA A CA 1
ATOM 1710 C C . ALA A 1 214 ? 9.281 27.703 9.93 1 90.31 214 ALA A C 1
ATOM 1712 O O . ALA A 1 214 ? 8.414 28.578 10.016 1 90.31 214 ALA A O 1
ATOM 1713 N N . GLN A 1 215 ? 10.516 27.891 10.312 1 90.94 215 GLN A N 1
ATOM 1714 C CA . GLN A 1 215 ? 10.953 29.141 10.922 1 90.94 215 GLN A CA 1
ATOM 1715 C C . GLN A 1 215 ? 10.938 30.281 9.906 1 90.94 215 GLN A C 1
ATOM 1717 O O . GLN A 1 215 ? 10.672 31.422 10.266 1 90.94 215 GLN A O 1
ATOM 1722 N N . ALA A 1 216 ? 11.172 29.969 8.703 1 89.56 216 ALA A N 1
ATOM 1723 C CA . ALA A 1 216 ? 11.195 30.969 7.633 1 89.56 216 ALA A CA 1
ATOM 1724 C C . ALA A 1 216 ? 9.805 31.172 7.043 1 89.56 216 ALA A C 1
ATOM 1726 O O . ALA A 1 216 ? 9.609 32.031 6.184 1 89.56 216 ALA A O 1
ATOM 1727 N N . GLY A 1 217 ? 8.828 30.297 7.449 1 85.81 217 GLY A N 1
ATOM 1728 C CA . GLY A 1 217 ? 7.449 30.438 7.012 1 85.81 217 GLY A CA 1
ATOM 1729 C C . GLY A 1 217 ? 7.191 29.844 5.645 1 85.81 217 GLY A C 1
ATOM 1730 O O . GLY A 1 217 ? 6.309 30.297 4.914 1 85.81 217 GLY A O 1
ATOM 1731 N N . VAL A 1 218 ? 8.086 29 5.215 1 82.62 218 VAL A N 1
ATOM 1732 C CA . VAL A 1 218 ? 7.895 28.312 3.938 1 82.62 218 VAL A CA 1
ATOM 1733 C C . VAL A 1 218 ? 7.605 26.844 4.18 1 82.62 218 VAL A C 1
ATOM 1735 O O . VAL A 1 218 ? 7.738 26.344 5.305 1 82.62 218 VAL A O 1
ATOM 1738 N N . GLY A 1 219 ? 7.023 26.062 3.223 1 78.81 219 GLY A N 1
ATOM 1739 C CA . GLY A 1 219 ? 6.832 24.625 3.348 1 78.81 219 GLY A CA 1
ATOM 1740 C C . GLY A 1 219 ? 5.375 24.219 3.275 1 78.81 219 GLY A C 1
ATOM 1741 O O . GLY A 1 219 ? 5.062 23.016 3.27 1 78.81 219 GLY A O 1
ATOM 1742 N N . MET A 1 220 ? 4.504 25.172 3.143 1 80.81 220 MET A N 1
ATOM 1743 C CA . MET A 1 220 ? 3.076 24.859 3.102 1 80.81 220 MET A CA 1
ATOM 1744 C C . MET A 1 220 ? 2.568 24.844 1.663 1 80.81 220 MET A C 1
ATOM 1746 O O . MET A 1 220 ? 1.367 24.688 1.428 1 80.81 220 MET A O 1
ATOM 1750 N N . GLU A 1 221 ? 3.641 24.906 0.776 1 79.44 221 GLU A N 1
ATOM 1751 C CA . GLU A 1 221 ? 3.275 24.797 -0.632 1 79.44 221 GLU A CA 1
ATOM 1752 C C . GLU A 1 221 ? 2.9 23.359 -0.991 1 79.44 221 GLU A C 1
ATOM 1754 O O . GLU A 1 221 ? 3.355 22.422 -0.344 1 79.44 221 GLU A O 1
ATOM 1759 N N . ILE A 1 222 ? 2.07 23.281 -1.966 1 77.88 222 ILE A N 1
ATOM 1760 C CA . ILE A 1 222 ? 1.6 21.953 -2.369 1 77.88 222 ILE A CA 1
ATOM 1761 C C . ILE A 1 222 ? 2.209 21.578 -3.719 1 77.88 222 ILE A C 1
ATOM 1763 O O . ILE A 1 222 ? 2.15 22.359 -4.672 1 77.88 222 ILE A O 1
ATOM 1767 N N . GLY A 1 223 ? 2.846 20.406 -3.807 1 72.75 223 GLY A N 1
ATOM 1768 C CA . GLY A 1 223 ? 3.281 19.781 -5.043 1 72.75 223 GLY A CA 1
ATOM 1769 C C . GLY A 1 223 ? 4.453 20.5 -5.695 1 72.75 223 GLY A C 1
ATOM 1770 O O . GLY A 1 223 ? 4.719 20.312 -6.883 1 72.75 223 GLY A O 1
ATOM 1771 N N . LYS A 1 224 ? 5.023 21.469 -5.051 1 72.25 224 LYS A N 1
ATOM 1772 C CA . LYS A 1 224 ? 6.168 22.203 -5.57 1 72.25 224 LYS A CA 1
ATOM 1773 C C . LYS A 1 224 ? 7.047 22.734 -4.438 1 72.25 224 LYS A C 1
ATOM 1775 O O . LYS A 1 224 ? 6.566 22.938 -3.318 1 72.25 224 LYS A O 1
ATOM 1780 N N . LEU A 1 225 ? 8.328 22.828 -4.719 1 73.56 225 LEU A N 1
ATOM 1781 C CA . LEU A 1 225 ? 9.266 23.406 -3.768 1 73.56 225 LEU A CA 1
ATOM 1782 C C . LEU A 1 225 ? 9.516 24.875 -4.074 1 73.56 225 LEU A C 1
ATOM 1784 O O . LEU A 1 225 ? 9.961 25.219 -5.176 1 73.56 225 LEU A O 1
ATOM 1788 N N . VAL A 1 226 ? 9.172 25.781 -3.141 1 73 226 VAL A N 1
ATOM 1789 C CA . VAL A 1 226 ? 9.43 27.219 -3.258 1 73 226 VAL A CA 1
ATOM 1790 C C . VAL A 1 226 ? 10.18 27.703 -2.023 1 73 226 VAL A C 1
ATOM 1792 O O . VAL A 1 226 ? 9.57 28.172 -1.056 1 73 226 VAL A O 1
ATOM 1795 N N . PRO A 1 227 ? 11.469 27.641 -2.053 1 74.06 227 PRO A N 1
ATOM 1796 C CA . PRO A 1 227 ? 12.25 27.969 -0.859 1 74.06 227 PRO A CA 1
ATOM 1797 C C . PRO A 1 227 ? 12.344 29.484 -0.624 1 74.06 227 PRO A C 1
ATOM 1799 O O . PRO A 1 227 ? 12.688 29.922 0.479 1 74.06 227 PRO A O 1
ATOM 1802 N N . GLY A 1 228 ? 12.047 30.219 -1.661 1 77.94 228 GLY A N 1
ATOM 1803 C CA . GLY A 1 228 ? 12.148 31.672 -1.494 1 77.94 228 GLY A CA 1
ATOM 1804 C C . GLY A 1 228 ? 13.547 32.125 -1.158 1 77.94 228 GLY A C 1
ATOM 1805 O O . GLY A 1 228 ? 14.508 31.781 -1.843 1 77.94 228 GLY A O 1
ATOM 1806 N N . ASN A 1 229 ? 13.695 32.875 -0.002 1 80.38 229 ASN A N 1
ATOM 1807 C CA . ASN A 1 229 ? 14.961 33.469 0.409 1 80.38 229 ASN A CA 1
ATOM 1808 C C . ASN A 1 229 ? 15.93 32.406 0.935 1 80.38 229 ASN A C 1
ATOM 1810 O O . ASN A 1 229 ? 17.125 32.656 1.064 1 80.38 229 ASN A O 1
ATOM 1814 N N . LEU A 1 230 ? 15.359 31.281 1.226 1 87.25 230 LEU A N 1
ATOM 1815 C CA . LEU A 1 230 ? 16.203 30.234 1.768 1 87.25 230 LEU A CA 1
ATOM 1816 C C . LEU A 1 230 ? 17.203 29.734 0.718 1 87.25 230 LEU A C 1
ATOM 1818 O O . LEU A 1 230 ? 18.188 29.078 1.052 1 87.25 230 LEU A O 1
ATOM 1822 N N . LEU A 1 231 ? 16.953 30.062 -0.49 1 84.75 231 LEU A N 1
ATOM 1823 C CA . LEU A 1 231 ? 17.875 29.719 -1.563 1 84.75 231 LEU A CA 1
ATOM 1824 C C . LEU A 1 231 ? 19.234 30.391 -1.356 1 84.75 231 LEU A C 1
ATOM 1826 O O . LEU A 1 231 ? 20.25 29.906 -1.836 1 84.75 231 LEU A O 1
ATOM 1830 N N . ASN A 1 232 ? 19.156 31.484 -0.615 1 85.19 232 ASN A N 1
ATOM 1831 C CA . ASN A 1 232 ? 20.375 32.25 -0.38 1 85.19 232 ASN A CA 1
ATOM 1832 C C . ASN A 1 232 ? 21.031 31.859 0.948 1 85.19 232 ASN A C 1
ATOM 1834 O O . ASN A 1 232 ? 22.047 32.438 1.34 1 85.19 232 ASN A O 1
ATOM 1838 N N . CYS A 1 233 ? 20.516 30.969 1.686 1 89.38 233 CYS A N 1
ATOM 1839 C CA . CYS A 1 233 ? 21.062 30.484 2.943 1 89.38 233 CYS A CA 1
ATOM 1840 C C . CYS A 1 233 ? 21.906 29.234 2.723 1 89.38 233 CYS A C 1
ATOM 1842 O O . CYS A 1 233 ? 21.359 28.156 2.494 1 89.38 233 CYS A O 1
ATOM 1844 N N . PRO A 1 234 ? 23.172 29.422 2.797 1 90.25 234 PRO A N 1
ATOM 1845 C CA . PRO A 1 234 ? 24.062 28.281 2.496 1 90.25 234 PRO A CA 1
ATOM 1846 C C . PRO A 1 234 ? 23.812 27.094 3.414 1 90.25 234 PRO A C 1
ATOM 1848 O O . PRO A 1 234 ? 23.938 25.938 2.979 1 90.25 234 PRO A O 1
ATOM 1851 N N . HIS A 1 235 ? 23.531 27.344 4.672 1 92.31 235 HIS A N 1
ATOM 1852 C CA . HIS A 1 235 ? 23.281 26.266 5.613 1 92.31 235 HIS A CA 1
ATOM 1853 C C . HIS A 1 235 ? 22.062 25.453 5.199 1 92.31 235 HIS A C 1
ATOM 1855 O O . HIS A 1 235 ? 22.125 24.219 5.16 1 92.31 235 HIS A O 1
ATOM 1861 N N . TYR A 1 236 ? 21.016 26.078 4.867 1 92.88 236 TYR A N 1
ATOM 1862 C CA . TYR A 1 236 ? 19.797 25.406 4.398 1 92.88 236 TYR A CA 1
ATOM 1863 C C . TYR A 1 236 ? 20.078 24.625 3.123 1 92.88 236 TYR A C 1
ATOM 1865 O O . TYR A 1 236 ? 19.641 23.469 2.99 1 92.88 236 TYR A O 1
ATOM 1873 N N . MET A 1 237 ? 20.75 25.25 2.236 1 91.12 237 MET A N 1
ATOM 1874 C CA . MET A 1 237 ? 21 24.609 0.951 1 91.12 237 MET A CA 1
ATOM 1875 C C . MET A 1 237 ? 21.844 23.344 1.133 1 91.12 237 MET A C 1
ATOM 1877 O O . MET A 1 237 ? 21.641 22.359 0.417 1 91.12 237 MET A O 1
ATOM 1881 N N . ALA A 1 238 ? 22.734 23.391 2.029 1 91.94 238 ALA A N 1
ATOM 1882 C CA . ALA A 1 238 ? 23.562 22.203 2.297 1 91.94 238 ALA A CA 1
ATOM 1883 C C . ALA A 1 238 ? 22.703 21.062 2.814 1 91.94 238 ALA A C 1
ATOM 1885 O O . ALA A 1 238 ? 22.859 19.906 2.379 1 91.94 238 ALA A O 1
ATOM 1886 N N . ILE A 1 239 ? 21.859 21.375 3.719 1 94.12 239 ILE A N 1
ATOM 1887 C CA . ILE A 1 239 ? 20.969 20.359 4.293 1 94.12 239 ILE A CA 1
ATOM 1888 C C . ILE A 1 239 ? 20.016 19.844 3.219 1 94.12 239 ILE A C 1
ATOM 1890 O O . ILE A 1 239 ? 19.797 18.641 3.115 1 94.12 239 ILE A O 1
ATOM 1894 N N . HIS A 1 240 ? 19.484 20.734 2.5 1 91.62 240 HIS A N 1
ATOM 1895 C CA . HIS A 1 240 ? 18.562 20.375 1.423 1 91.62 240 HIS A CA 1
ATOM 1896 C C . HIS A 1 240 ? 19.234 19.453 0.411 1 91.62 240 HIS A C 1
ATOM 1898 O O . HIS A 1 240 ? 18.656 18.453 0.009 1 91.62 240 HIS A O 1
ATOM 1904 N N . LYS A 1 241 ? 20.391 19.812 0.01 1 89.81 241 LYS A N 1
ATOM 1905 C CA . LYS A 1 241 ? 21.125 19 -0.952 1 89.81 241 LYS A CA 1
ATOM 1906 C C . LYS A 1 241 ? 21.438 17.609 -0.379 1 89.81 241 LYS A C 1
ATOM 1908 O O . LYS A 1 241 ? 21.344 16.609 -1.087 1 89.81 241 LYS A O 1
ATOM 1913 N N . ALA A 1 242 ? 21.797 17.594 0.834 1 92.75 242 ALA A N 1
ATOM 1914 C CA . ALA A 1 242 ? 22.047 16.312 1.486 1 92.75 242 ALA A CA 1
ATOM 1915 C C . ALA A 1 242 ? 20.797 15.461 1.531 1 92.75 242 ALA A C 1
ATOM 1917 O O . ALA A 1 242 ? 20.844 14.258 1.252 1 92.75 242 ALA A O 1
ATOM 1918 N N . PHE A 1 243 ? 19.719 16.062 1.903 1 94.25 243 PHE A N 1
ATOM 1919 C CA . PHE A 1 243 ? 18.422 15.375 1.921 1 94.25 243 PHE A CA 1
ATOM 1920 C C . PHE A 1 243 ? 18.109 14.797 0.549 1 94.25 243 PHE A C 1
ATOM 1922 O O . PHE A 1 243 ? 17.75 13.625 0.435 1 94.25 243 PHE A O 1
ATOM 1929 N N . ARG A 1 244 ? 18.219 15.586 -0.41 1 90.25 244 ARG A N 1
ATOM 1930 C CA . ARG A 1 244 ? 17.906 15.164 -1.77 1 90.25 244 ARG A CA 1
ATOM 1931 C C . ARG A 1 244 ? 18.781 14 -2.207 1 90.25 244 ARG A C 1
ATOM 1933 O O . ARG A 1 244 ? 18.312 13.078 -2.885 1 90.25 244 ARG A O 1
ATOM 1940 N N . ARG A 1 245 ? 20 14.102 -1.901 1 91.62 245 ARG A N 1
ATOM 1941 C CA . ARG A 1 245 ? 20.938 13.039 -2.27 1 91.62 245 ARG A CA 1
ATOM 1942 C C . ARG A 1 245 ? 20.531 11.711 -1.635 1 91.62 245 ARG A C 1
ATOM 1944 O O . ARG A 1 245 ? 20.469 10.688 -2.314 1 91.62 245 ARG A O 1
ATOM 1951 N N . VAL A 1 246 ? 20.297 11.742 -0.361 1 93.69 246 VAL A N 1
ATOM 1952 C CA . VAL A 1 246 ? 19.922 10.523 0.343 1 93.69 246 VAL A CA 1
ATOM 1953 C C . VAL A 1 246 ? 18.578 10.023 -0.187 1 93.69 246 VAL A C 1
ATOM 1955 O O . VAL A 1 246 ? 18.406 8.82 -0.427 1 93.69 246 VAL A O 1
ATOM 1958 N N . HIS A 1 247 ? 17.672 10.922 -0.337 1 92.94 247 HIS A N 1
ATOM 1959 C CA . HIS A 1 247 ? 16.359 10.562 -0.861 1 92.94 247 HIS A CA 1
ATOM 1960 C C . HIS A 1 247 ? 16.469 9.93 -2.24 1 92.94 247 HIS A C 1
ATOM 1962 O O . HIS A 1 247 ? 15.812 8.914 -2.518 1 92.94 247 HIS A O 1
ATOM 1968 N N . MET A 1 248 ? 17.281 10.469 -3.072 1 89.12 248 MET A N 1
ATOM 1969 C CA . MET A 1 248 ? 17.484 9.938 -4.414 1 89.12 248 MET A CA 1
ATOM 1970 C C . MET A 1 248 ? 18.094 8.531 -4.355 1 89.12 248 MET A C 1
ATOM 1972 O O . MET A 1 248 ? 17.688 7.648 -5.113 1 89.12 248 MET A O 1
ATOM 1976 N N . THR A 1 249 ? 19.031 8.383 -3.578 1 92.94 249 THR A N 1
ATOM 1977 C CA . THR A 1 249 ? 19.641 7.07 -3.424 1 92.94 249 THR A CA 1
ATOM 1978 C C . THR A 1 249 ? 18.609 6.031 -2.998 1 92.94 249 THR A C 1
ATOM 1980 O O . THR A 1 249 ? 18.562 4.93 -3.549 1 92.94 249 THR A O 1
ATOM 1983 N N . ILE A 1 250 ? 17.812 6.379 -2.08 1 94.69 250 ILE A N 1
ATOM 1984 C CA . ILE A 1 250 ? 16.766 5.488 -1.6 1 94.69 250 ILE A CA 1
ATOM 1985 C C . ILE A 1 250 ? 15.773 5.211 -2.725 1 94.69 250 ILE A C 1
ATOM 1987 O O . ILE A 1 250 ? 15.352 4.07 -2.92 1 94.69 250 ILE A O 1
ATOM 1991 N N . ALA A 1 251 ? 15.422 6.266 -3.438 1 91.19 251 ALA A N 1
ATOM 1992 C CA . ALA A 1 251 ? 14.484 6.109 -4.547 1 91.19 251 ALA A CA 1
ATOM 1993 C C . ALA A 1 251 ? 15.023 5.137 -5.59 1 91.19 251 ALA A C 1
ATOM 1995 O O . ALA A 1 251 ? 14.297 4.281 -6.09 1 91.19 251 ALA A O 1
ATOM 1996 N N . ILE A 1 252 ? 16.266 5.266 -5.91 1 91.38 252 ILE A N 1
ATOM 1997 C CA . ILE A 1 252 ? 16.906 4.371 -6.871 1 91.38 252 ILE A CA 1
ATOM 1998 C C . ILE A 1 252 ? 16.906 2.945 -6.328 1 91.38 252 ILE A C 1
ATOM 2000 O O . ILE A 1 252 ? 16.578 1.999 -7.043 1 91.38 252 ILE A O 1
ATOM 2004 N N . GLY A 1 253 ? 17.312 2.809 -5.094 1 95 253 GLY A N 1
ATOM 2005 C CA . GLY A 1 253 ? 17.25 1.497 -4.465 1 95 253 GLY A CA 1
ATOM 2006 C C . GLY A 1 253 ? 15.867 0.874 -4.504 1 95 253 GLY A C 1
ATOM 2007 O O . GLY A 1 253 ? 15.727 -0.321 -4.773 1 95 253 GLY A O 1
ATOM 2008 N N . ASN A 1 254 ? 14.914 1.688 -4.238 1 95.12 254 ASN A N 1
ATOM 2009 C CA . ASN A 1 254 ? 13.539 1.22 -4.281 1 95.12 254 ASN A CA 1
ATOM 2010 C C . ASN A 1 254 ? 13.148 0.755 -5.68 1 95.12 254 ASN A C 1
ATOM 2012 O O . ASN A 1 254 ? 12.492 -0.276 -5.836 1 95.12 254 ASN A O 1
ATOM 2016 N N . LEU A 1 255 ? 13.555 1.473 -6.691 1 91.56 255 LEU A N 1
ATOM 2017 C CA . LEU A 1 255 ? 13.242 1.097 -8.062 1 91.56 255 LEU A CA 1
ATOM 2018 C C . LEU A 1 255 ? 13.945 -0.197 -8.453 1 91.56 255 LEU A C 1
ATOM 2020 O O . LEU A 1 255 ? 13.383 -1.029 -9.164 1 91.56 255 LEU A O 1
ATOM 2024 N N . VAL A 1 256 ? 15.125 -0.344 -8.016 1 95.06 256 VAL A N 1
ATOM 2025 C CA . VAL A 1 256 ? 15.875 -1.569 -8.281 1 95.06 256 VAL A CA 1
ATOM 2026 C C . VAL A 1 256 ? 15.172 -2.756 -7.629 1 95.06 256 VAL A C 1
ATOM 2028 O O . VAL A 1 256 ? 15.016 -3.812 -8.25 1 95.06 256 VAL A O 1
ATOM 2031 N N . THR A 1 257 ? 14.766 -2.594 -6.391 1 97.44 257 THR A N 1
ATOM 2032 C CA . THR A 1 257 ? 14.07 -3.676 -5.711 1 97.44 257 THR A CA 1
ATOM 2033 C C . THR A 1 257 ? 12.742 -3.98 -6.402 1 97.44 257 THR A C 1
ATOM 2035 O O . THR A 1 257 ? 12.32 -5.137 -6.461 1 97.44 257 THR A O 1
ATOM 2038 N N . MET A 1 258 ? 12.102 -2.965 -6.902 1 96.25 258 MET A N 1
ATOM 2039 C CA . MET A 1 258 ? 10.867 -3.191 -7.648 1 96.25 258 MET A CA 1
ATOM 2040 C C . MET A 1 258 ? 11.141 -3.982 -8.922 1 96.25 258 MET A C 1
ATOM 2042 O O . MET A 1 258 ? 10.336 -4.836 -9.312 1 96.25 258 MET A O 1
ATOM 2046 N N . ALA A 1 259 ? 12.25 -3.713 -9.578 1 94.94 259 ALA A N 1
ATOM 2047 C CA . ALA A 1 259 ? 12.641 -4.484 -10.75 1 94.94 259 ALA A CA 1
ATOM 2048 C C . ALA A 1 259 ? 12.859 -5.953 -10.398 1 94.94 259 ALA A C 1
ATOM 2050 O O . ALA A 1 259 ? 12.461 -6.848 -11.148 1 94.94 259 ALA A O 1
ATOM 2051 N N . CYS A 1 260 ? 13.469 -6.156 -9.281 1 96.62 260 CYS A N 1
ATOM 2052 C CA . CYS A 1 260 ? 13.688 -7.516 -8.812 1 96.62 260 CYS A CA 1
ATOM 2053 C C . CYS A 1 260 ? 12.359 -8.227 -8.555 1 96.62 260 CYS A C 1
ATOM 2055 O O . CYS A 1 260 ? 12.188 -9.383 -8.953 1 96.62 260 CYS A O 1
ATOM 2057 N N . THR A 1 261 ? 11.438 -7.547 -7.91 1 97.62 261 THR A N 1
ATOM 2058 C CA . THR A 1 261 ? 10.133 -8.141 -7.625 1 97.62 261 THR A CA 1
ATOM 2059 C C . THR A 1 261 ? 9.352 -8.359 -8.914 1 97.62 261 THR A C 1
ATOM 2061 O O . THR A 1 261 ? 8.625 -9.352 -9.047 1 97.62 261 THR A O 1
ATOM 2064 N N . MET A 1 262 ? 9.523 -7.445 -9.828 1 95.44 262 MET A N 1
ATOM 2065 C CA . MET A 1 262 ? 8.875 -7.605 -11.125 1 95.44 262 MET A CA 1
ATOM 2066 C C . MET A 1 262 ? 9.414 -8.836 -11.859 1 95.44 262 MET A C 1
ATOM 2068 O O . MET A 1 262 ? 8.648 -9.57 -12.477 1 95.44 262 MET A O 1
ATOM 2072 N N . LEU A 1 263 ? 10.664 -9.023 -11.828 1 95.5 263 LEU A N 1
ATOM 2073 C CA . LEU A 1 263 ? 11.281 -10.195 -12.43 1 95.5 263 LEU A CA 1
ATOM 2074 C C . LEU A 1 263 ? 10.719 -11.477 -11.82 1 95.5 263 LEU A C 1
ATOM 2076 O O . LEU A 1 263 ? 10.398 -12.43 -12.539 1 95.5 263 LEU A O 1
ATOM 2080 N N . HIS A 1 264 ? 10.602 -11.508 -10.547 1 96.5 264 HIS A N 1
ATOM 2081 C CA . HIS A 1 264 ? 10.078 -12.688 -9.875 1 96.5 264 HIS A CA 1
ATOM 2082 C C . HIS A 1 264 ? 8.594 -12.875 -10.164 1 96.5 264 HIS A C 1
ATOM 2084 O O . HIS A 1 264 ? 8.109 -14.008 -10.242 1 96.5 264 HIS A O 1
ATOM 2090 N N . LEU A 1 265 ? 7.902 -11.734 -10.266 1 97 265 LEU A N 1
ATOM 2091 C CA . LEU A 1 265 ? 6.504 -11.812 -10.664 1 97 265 LEU A CA 1
ATOM 2092 C C . LEU A 1 265 ? 6.359 -12.516 -12.008 1 97 265 LEU A C 1
ATOM 2094 O O . LEU A 1 265 ? 5.48 -13.367 -12.18 1 97 265 LEU A O 1
ATOM 2098 N N . TYR A 1 266 ? 7.172 -12.133 -12.898 1 93.25 266 TYR A N 1
ATOM 2099 C CA . TYR A 1 266 ? 7.141 -12.766 -14.211 1 93.25 266 TYR A CA 1
ATOM 2100 C C . TYR A 1 266 ? 7.41 -14.266 -14.102 1 93.25 266 TYR A C 1
ATOM 2102 O O . TYR A 1 266 ? 6.691 -15.07 -14.695 1 93.25 266 TYR A O 1
ATOM 2110 N N . TYR A 1 267 ? 8.344 -14.633 -13.367 1 93.44 267 TYR A N 1
ATOM 2111 C CA . TYR A 1 267 ? 8.664 -16.031 -13.141 1 93.44 267 TYR A CA 1
ATOM 2112 C C . TYR A 1 267 ? 7.473 -16.781 -12.562 1 93.44 267 TYR A C 1
ATOM 2114 O O . TYR A 1 267 ? 7.094 -17.844 -13.07 1 93.44 267 TYR A O 1
ATOM 2122 N N . LEU A 1 268 ? 6.914 -16.25 -11.547 1 94.5 268 LEU A N 1
ATOM 2123 C CA . LEU A 1 268 ? 5.777 -16.875 -10.891 1 94.5 268 LEU A CA 1
ATOM 2124 C C . LEU A 1 268 ? 4.602 -17.031 -11.844 1 94.5 268 LEU A C 1
ATOM 2126 O O . LEU A 1 268 ? 3.9 -18.031 -11.828 1 94.5 268 LEU A O 1
ATOM 2130 N N . SER A 1 269 ? 4.41 -15.938 -12.625 1 92.75 269 SER A N 1
ATOM 2131 C CA . SER A 1 269 ? 3.283 -15.961 -13.555 1 92.75 269 SER A CA 1
ATOM 2132 C C . SER A 1 269 ? 3.42 -17.094 -14.57 1 92.75 269 SER A C 1
ATOM 2134 O O . SER A 1 269 ? 2.418 -17.625 -15.039 1 92.75 269 SER A O 1
ATOM 2136 N N . GLN A 1 270 ? 4.625 -17.516 -14.852 1 90.5 270 GLN A N 1
ATOM 2137 C CA . GLN A 1 270 ? 4.871 -18.594 -15.812 1 90.5 270 GLN A CA 1
ATOM 2138 C C . GLN A 1 270 ? 4.793 -19.953 -15.141 1 90.5 270 GLN A C 1
ATOM 2140 O O . GLN A 1 270 ? 4.73 -20.984 -15.82 1 90.5 270 GLN A O 1
ATOM 2145 N N . LYS A 1 271 ? 4.762 -19.938 -13.867 1 90.19 271 LYS A N 1
ATOM 2146 C CA . LYS A 1 271 ? 4.699 -21.203 -13.133 1 90.19 271 LYS A CA 1
ATOM 2147 C C . LYS A 1 271 ? 3.312 -21.422 -12.539 1 90.19 271 LYS A C 1
ATOM 2149 O O . LYS A 1 271 ? 3.115 -22.344 -11.734 1 90.19 271 LYS A O 1
ATOM 2154 N N . LEU A 1 272 ? 2.432 -20.562 -12.844 1 85.5 272 LEU A N 1
ATOM 2155 C CA . LEU A 1 272 ? 1.053 -20.672 -12.375 1 85.5 272 LEU A CA 1
ATOM 2156 C C . LEU A 1 272 ? 0.241 -21.594 -13.266 1 85.5 272 LEU A C 1
ATOM 2158 O O . LEU A 1 272 ? 0.195 -21.406 -14.484 1 85.5 272 LEU A O 1
ATOM 2162 N N . CYS A 1 273 ? -0.307 -22.688 -12.719 1 79.62 273 CYS A N 1
ATOM 2163 C CA . CYS A 1 273 ? -1.085 -23.672 -13.469 1 79.62 273 CYS A CA 1
ATOM 2164 C C . CYS A 1 273 ? -2.574 -23.359 -13.398 1 79.62 273 CYS A C 1
ATOM 2166 O O . CYS A 1 273 ? -3.375 -24.203 -12.992 1 79.62 273 CYS A O 1
ATOM 2168 N N . VAL A 1 274 ? -2.957 -22.281 -13.469 1 71.12 274 VAL A N 1
ATOM 2169 C CA . VAL A 1 274 ? -4.359 -21.891 -13.391 1 71.12 274 VAL A CA 1
ATOM 2170 C C . VAL A 1 274 ? -4.867 -21.5 -14.773 1 71.12 274 VAL A C 1
ATOM 2172 O O . VAL A 1 274 ? -6.035 -21.719 -15.102 1 71.12 274 VAL A O 1
ATOM 2175 N N . LEU A 1 275 ? -3.977 -20.906 -15.516 1 69.31 275 LEU A N 1
ATOM 2176 C CA . LEU A 1 275 ? -4.426 -20.391 -16.812 1 69.31 275 LEU A CA 1
ATOM 2177 C C . LEU A 1 275 ? -3.963 -21.297 -17.953 1 69.31 275 LEU A C 1
ATOM 2179 O O . LEU A 1 275 ? -2.926 -21.953 -17.844 1 69.31 275 LEU A O 1
ATOM 2183 N N . MET B 1 1 ? 6.199 58.312 -13.891 1 20.88 1 MET B N 1
ATOM 2184 C CA . MET B 1 1 ? 5.137 57.531 -14.508 1 20.88 1 MET B CA 1
ATOM 2185 C C . MET B 1 1 ? 5.719 56.344 -15.305 1 20.88 1 MET B C 1
ATOM 2187 O O . MET B 1 1 ? 5.855 56.438 -16.531 1 20.88 1 MET B O 1
ATOM 2191 N N . CYS B 1 2 ? 6.754 55.656 -14.883 1 23.78 2 CYS B N 1
ATOM 2192 C CA . CYS B 1 2 ? 7.715 54.781 -15.531 1 23.78 2 CYS B CA 1
ATOM 2193 C C . CYS B 1 2 ? 7.055 53.5 -15.977 1 23.78 2 CYS B C 1
ATOM 2195 O O . CYS B 1 2 ? 6.684 52.656 -15.141 1 23.78 2 CYS B O 1
ATOM 2197 N N . VAL B 1 3 ? 6.113 53.438 -17.078 1 21.88 3 VAL B N 1
ATOM 2198 C CA . VAL B 1 3 ? 5.238 52.406 -17.641 1 21.88 3 VAL B CA 1
ATOM 2199 C C . VAL B 1 3 ? 6.07 51.25 -18.188 1 21.88 3 VAL B C 1
ATOM 2201 O O . VAL B 1 3 ? 6.844 51.438 -19.141 1 21.88 3 VAL B O 1
ATOM 2204 N N . GLY B 1 4 ? 6.723 50.406 -17.359 1 24.22 4 GLY B N 1
ATOM 2205 C CA . GLY B 1 4 ? 7.574 49.344 -17.859 1 24.22 4 GLY B CA 1
ATOM 2206 C C . GLY B 1 4 ? 6.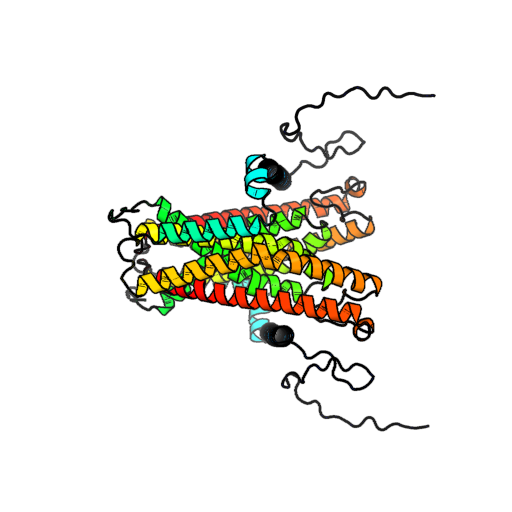852 48.406 -18.797 1 24.22 4 GLY B C 1
ATOM 2207 O O . GLY B 1 4 ? 5.68 48.094 -18.594 1 24.22 4 GLY B O 1
ATOM 2208 N N . LYS B 1 5 ? 7.129 48.312 -20.094 1 25.53 5 LYS B N 1
ATOM 2209 C CA . LYS B 1 5 ? 6.551 47.625 -21.25 1 25.53 5 LYS B CA 1
ATOM 2210 C C . LYS B 1 5 ? 6.539 46.125 -21.031 1 25.53 5 LYS B C 1
ATOM 2212 O O . LYS B 1 5 ? 7.586 45.531 -20.766 1 25.53 5 LYS B O 1
ATOM 2217 N N . VAL B 1 6 ? 5.422 45.5 -20.625 1 24.11 6 VAL B N 1
ATOM 2218 C CA . VAL B 1 6 ? 5.121 44.094 -20.438 1 24.11 6 VAL B CA 1
ATOM 2219 C C . VAL B 1 6 ? 5.258 43.344 -21.766 1 24.11 6 VAL B C 1
ATOM 2221 O O . VAL B 1 6 ? 4.539 43.625 -22.719 1 24.11 6 VAL B O 1
ATOM 2224 N N . THR B 1 7 ? 6.48 43.156 -22.266 1 26.28 7 THR B N 1
ATOM 2225 C CA . THR B 1 7 ? 6.621 42.469 -23.547 1 26.28 7 THR B CA 1
ATOM 2226 C C . THR B 1 7 ? 5.812 41.156 -23.547 1 26.28 7 THR B C 1
ATOM 2228 O O . THR B 1 7 ? 5.625 40.531 -22.5 1 26.28 7 THR B O 1
ATOM 2231 N N . SER B 1 8 ? 4.918 40.906 -24.516 1 26.03 8 SER B N 1
ATOM 2232 C CA . SER B 1 8 ? 3.977 39.906 -24.938 1 26.03 8 SER B CA 1
ATOM 2233 C C . SER B 1 8 ? 4.656 38.531 -25.047 1 26.03 8 SER B C 1
ATOM 2235 O O . SER B 1 8 ? 5.402 38.281 -26 1 26.03 8 SER B O 1
ATOM 2237 N N . GLY B 1 9 ? 5.426 38.062 -24.078 1 27.22 9 GLY B N 1
ATOM 2238 C CA . GLY B 1 9 ? 6.023 36.75 -24.281 1 27.22 9 GLY B CA 1
ATOM 2239 C C . GLY B 1 9 ? 5.016 35.688 -24.688 1 27.22 9 GLY B C 1
ATOM 2240 O O . GLY B 1 9 ? 3.932 35.594 -24.125 1 27.22 9 GLY B O 1
ATOM 2241 N N . LYS B 1 10 ? 4.984 35.25 -25.938 1 28.84 10 LYS B N 1
ATOM 2242 C CA . LYS B 1 10 ? 4.195 34.25 -26.656 1 28.84 10 LYS B CA 1
ATOM 2243 C C . LYS B 1 10 ? 3.963 33 -25.781 1 28.84 10 LYS B C 1
ATOM 2245 O O . LYS B 1 10 ? 4.867 32.562 -25.078 1 28.84 10 LYS B O 1
ATOM 2250 N N . LEU B 1 11 ? 2.719 32.656 -25.594 1 26.39 11 LEU B N 1
ATOM 2251 C CA . LEU B 1 11 ? 2.098 31.5 -24.953 1 26.39 11 LEU B CA 1
ATOM 2252 C C . LEU B 1 11 ? 2.738 30.203 -25.422 1 26.39 11 LEU B C 1
ATOM 2254 O O . LEU B 1 11 ? 2.43 29.719 -26.516 1 26.39 11 LEU B O 1
ATOM 2258 N N . GLN B 1 12 ? 4.094 30.094 -25.531 1 31.33 12 GLN B N 1
ATOM 2259 C CA . GLN B 1 12 ? 4.559 28.781 -25.938 1 31.33 12 GLN B CA 1
ATOM 2260 C C . GLN B 1 12 ? 3.775 27.672 -25.234 1 31.33 12 GLN B C 1
ATOM 2262 O O . GLN B 1 12 ? 3.346 27.844 -24.094 1 31.33 12 GLN B O 1
ATOM 2267 N N . GLY B 1 13 ? 3.195 26.703 -26.047 1 32.81 13 GLY B N 1
ATOM 2268 C CA . GLY B 1 13 ? 2.34 25.609 -25.609 1 32.81 13 GLY B CA 1
ATOM 2269 C C . GLY B 1 13 ? 2.787 24.969 -24.312 1 32.81 13 GLY B C 1
ATOM 2270 O O . GLY B 1 13 ? 3.934 25.156 -23.891 1 32.81 13 GLY B O 1
ATOM 2271 N N . PRO B 1 14 ? 1.742 24.672 -23.5 1 34.84 14 PRO B N 1
ATOM 2272 C CA . PRO B 1 14 ? 1.92 24.391 -22.062 1 34.84 14 PRO B CA 1
ATOM 2273 C C . PRO B 1 14 ? 3.033 23.391 -21.797 1 34.84 14 PRO B C 1
ATOM 2275 O O . PRO B 1 14 ? 3.549 23.312 -20.688 1 34.84 14 PRO B O 1
ATOM 2278 N N . PHE B 1 15 ? 3.061 22.422 -22.703 1 35.94 15 PHE B N 1
ATOM 2279 C CA . PHE B 1 15 ? 3.898 21.266 -22.406 1 35.94 15 PHE B CA 1
ATOM 2280 C C . PHE B 1 15 ? 5.32 21.484 -22.906 1 35.94 15 PHE B C 1
ATOM 2282 O O . PHE B 1 15 ? 5.746 20.875 -23.875 1 35.94 15 PHE B O 1
ATOM 2289 N N . GLY B 1 16 ? 5.797 22.609 -23.109 1 35.09 16 GLY B N 1
ATOM 2290 C CA . GLY B 1 16 ? 7.168 22.703 -23.594 1 35.09 16 GLY B CA 1
ATOM 2291 C C . GLY B 1 16 ? 8.148 21.922 -22.75 1 35.09 16 GLY B C 1
ATOM 2292 O O . GLY B 1 16 ? 7.84 21.531 -21.609 1 35.09 16 GLY B O 1
ATOM 2293 N N . PRO B 1 17 ? 9.195 21.297 -23.438 1 37.88 17 PRO B N 1
ATOM 2294 C CA . PRO B 1 17 ? 10.203 20.578 -22.641 1 37.88 17 PRO B CA 1
ATOM 2295 C C . PRO B 1 17 ? 10.508 21.297 -21.312 1 37.88 17 PRO B C 1
ATOM 2297 O O . PRO B 1 17 ? 10.414 22.531 -21.234 1 37.88 17 PRO B O 1
ATOM 2300 N N . PRO B 1 18 ? 10.156 20.672 -20.156 1 35.56 18 PRO B N 1
ATOM 2301 C CA . PRO B 1 18 ? 10.461 21.438 -18.953 1 35.56 18 PRO B CA 1
ATOM 2302 C C . PRO B 1 18 ? 11.75 22.266 -19.094 1 35.56 18 PRO B C 1
ATOM 2304 O O . PRO B 1 18 ? 12.773 21.734 -19.531 1 35.56 18 PRO B O 1
ATOM 2307 N N . LYS B 1 19 ? 11.703 23.516 -19.5 1 33.09 19 LYS B N 1
ATOM 2308 C CA . LYS B 1 19 ? 12.891 24.328 -19.281 1 33.09 19 LYS B CA 1
ATO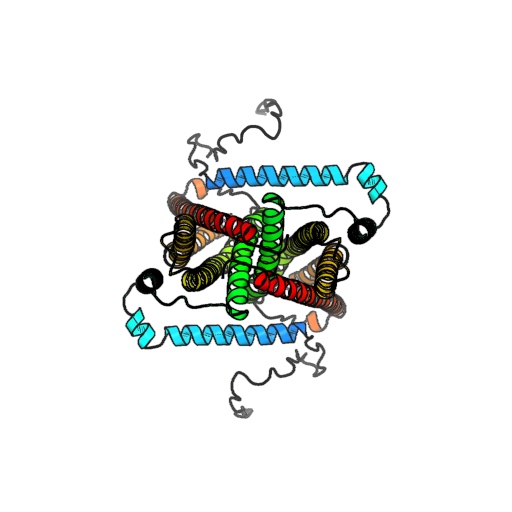M 2309 C C . LYS B 1 19 ? 13.594 23.922 -17.984 1 33.09 19 LYS B C 1
ATOM 2311 O O . LYS B 1 19 ? 12.977 23.359 -17.078 1 33.09 19 LYS B O 1
ATOM 2316 N N . THR B 1 20 ? 14.953 23.859 -17.906 1 33.81 20 THR B N 1
ATOM 2317 C CA . THR B 1 20 ? 15.703 23.797 -16.656 1 33.81 20 THR B CA 1
ATOM 2318 C C . THR B 1 20 ? 14.961 24.562 -15.555 1 33.81 20 THR B C 1
ATOM 2320 O O . THR B 1 20 ? 14.68 25.75 -15.695 1 33.81 20 THR B O 1
ATOM 2323 N N . VAL B 1 21 ? 13.891 23.984 -15.07 1 34.22 21 VAL B N 1
ATOM 2324 C CA . VAL B 1 21 ? 13.305 24.75 -13.977 1 34.22 21 VAL B CA 1
ATOM 2325 C C . VAL B 1 21 ? 14.414 25.453 -13.188 1 34.22 21 VAL B C 1
ATOM 2327 O O . VAL B 1 21 ? 15.203 24.797 -12.5 1 34.22 21 VAL B O 1
ATOM 2330 N N . LYS B 1 22 ? 15.203 26.312 -13.742 1 35.91 22 LYS B N 1
ATOM 2331 C CA . LYS B 1 22 ? 16.109 27.25 -13.102 1 35.91 22 LYS B CA 1
ATOM 2332 C C . LYS B 1 22 ? 15.406 28.016 -11.992 1 35.91 22 LYS B C 1
ATOM 2334 O O . LYS B 1 22 ? 14.438 28.75 -12.242 1 35.91 22 LYS B O 1
ATOM 2339 N N . LEU B 1 23 ? 15.211 27.344 -10.797 1 35.38 23 LEU B N 1
ATOM 2340 C CA . LEU B 1 23 ? 14.914 28.312 -9.734 1 35.38 23 LEU B CA 1
ATOM 2341 C C . LEU B 1 23 ? 15.812 29.531 -9.844 1 35.38 23 LEU B C 1
ATOM 2343 O O . LEU B 1 23 ? 17.031 29.438 -9.734 1 35.38 23 LEU B O 1
ATOM 2347 N N . VAL B 1 24 ? 15.562 30.344 -10.781 1 33.16 24 VAL B N 1
ATOM 2348 C CA . VAL B 1 24 ? 16.297 31.578 -11.07 1 33.16 24 VAL B CA 1
ATOM 2349 C C . VAL B 1 24 ? 16.312 32.469 -9.828 1 33.16 24 VAL B C 1
ATOM 2351 O O . VAL B 1 24 ? 15.258 32.812 -9.289 1 33.16 24 VAL B O 1
ATOM 2354 N N . ASN B 1 25 ? 17.344 32.25 -8.922 1 34.59 25 ASN B N 1
ATOM 2355 C CA . ASN B 1 25 ? 17.5 33.375 -8.016 1 34.59 25 ASN B CA 1
ATOM 2356 C C . ASN B 1 25 ? 17.531 34.688 -8.766 1 34.59 25 ASN B C 1
ATOM 2358 O O . ASN B 1 25 ? 17.719 34.719 -9.984 1 34.59 25 ASN B O 1
ATOM 2362 N N . GLU B 1 26 ? 17.109 35.781 -8.242 1 34.88 26 GLU B N 1
ATOM 2363 C CA . GLU B 1 26 ? 17.219 37.094 -8.859 1 34.88 26 GLU B CA 1
ATOM 2364 C C . GLU B 1 26 ? 18.547 37.25 -9.609 1 34.88 26 GLU B C 1
ATOM 2366 O O . GLU B 1 26 ? 18.609 37.938 -10.633 1 34.88 26 GLU B O 1
ATOM 2371 N N . SER B 1 27 ? 19.781 37.031 -8.82 1 39.69 27 SER B N 1
ATOM 2372 C CA . SER B 1 27 ? 21.047 37.531 -9.312 1 39.69 27 SER B CA 1
ATOM 2373 C C . SER B 1 27 ? 21.562 36.719 -10.484 1 39.69 27 SER B C 1
ATOM 2375 O O . SER B 1 27 ? 22.641 36.969 -11.016 1 39.69 27 SER B O 1
ATOM 2377 N N . GLY B 1 28 ? 20.797 35.938 -11.453 1 39.62 28 GLY B N 1
ATOM 2378 C CA . GLY B 1 28 ? 21.125 35.219 -12.672 1 39.62 28 GLY B CA 1
ATOM 2379 C C . GLY B 1 28 ? 21.656 33.812 -12.406 1 39.62 28 GLY B C 1
ATOM 2380 O O . GLY B 1 28 ? 21.969 33.062 -13.344 1 39.62 28 GLY B O 1
ATOM 2381 N N . LYS B 1 29 ? 22.594 33.531 -11.367 1 39.72 29 LYS B N 1
ATOM 2382 C CA . LYS B 1 29 ? 23.25 32.25 -11.188 1 39.72 29 LYS B CA 1
ATOM 2383 C C . LYS B 1 29 ? 22.234 31.156 -10.914 1 39.72 29 LYS B C 1
ATOM 2385 O O . LYS B 1 29 ? 21.312 31.328 -10.117 1 39.72 29 LYS B O 1
ATOM 2390 N N . VAL B 1 30 ? 22.078 30.234 -11.859 1 43.84 30 VAL B N 1
ATOM 2391 C CA . VAL B 1 30 ? 21.172 29.094 -11.922 1 43.84 30 VAL B CA 1
ATOM 2392 C C . VAL B 1 30 ? 21.406 28.188 -10.711 1 43.84 30 VAL B C 1
ATOM 2394 O O . VAL B 1 30 ? 22.406 27.484 -10.641 1 43.84 30 VAL B O 1
ATOM 2397 N N . PRO B 1 31 ? 21.25 28.641 -9.453 1 42.66 31 PRO B N 1
ATOM 2398 C CA . PRO B 1 31 ? 21.859 27.797 -8.414 1 42.66 31 PRO B CA 1
ATOM 2399 C C . PRO B 1 31 ? 21.375 26.344 -8.461 1 42.66 31 PRO B C 1
ATOM 2401 O O . PRO B 1 31 ? 22.078 25.453 -8.008 1 42.66 31 PRO B O 1
ATOM 2404 N N . TYR B 1 32 ? 19.984 26.109 -8.398 1 46.91 32 TYR B N 1
ATOM 2405 C CA . TYR B 1 32 ? 19.594 24.75 -8 1 46.91 32 TYR B CA 1
ATOM 2406 C C . TYR B 1 32 ? 19.344 23.875 -9.219 1 46.91 32 TYR B C 1
ATOM 2408 O O . TYR B 1 32 ? 18.562 24.25 -10.109 1 46.91 32 TYR B O 1
ATOM 2416 N N . GLN B 1 33 ? 20.312 23.297 -9.797 1 47.66 33 GLN B N 1
ATOM 2417 C CA . GLN B 1 33 ? 20.141 22.234 -10.789 1 47.66 33 GLN B CA 1
ATOM 2418 C C . GLN B 1 33 ? 19.094 21.219 -10.344 1 47.66 33 GLN B C 1
ATOM 2420 O O . GLN B 1 33 ? 19.156 20.703 -9.227 1 47.66 33 GLN B O 1
ATOM 2425 N N . GLU B 1 34 ? 18 21.219 -10.945 1 58.06 34 GLU B N 1
ATOM 2426 C CA . GLU B 1 34 ? 16.906 20.266 -10.719 1 58.06 34 GLU B CA 1
ATOM 2427 C C . GLU B 1 34 ? 17.406 18.828 -10.805 1 58.06 34 GLU B C 1
ATOM 2429 O O . GLU B 1 34 ? 18.047 18.438 -11.789 1 58.06 34 GLU B O 1
ATOM 2434 N N . ASP B 1 35 ? 17.672 18.141 -9.766 1 67.5 35 ASP B N 1
ATOM 2435 C CA . ASP B 1 35 ? 18.141 16.75 -9.727 1 67.5 35 ASP B CA 1
ATOM 2436 C C . ASP B 1 35 ? 17.109 15.82 -10.367 1 67.5 35 ASP B C 1
ATOM 2438 O O . ASP B 1 35 ? 16.062 16.266 -10.82 1 67.5 35 ASP B O 1
ATOM 2442 N N . ILE B 1 36 ? 17.562 14.719 -10.742 1 68.5 36 ILE B N 1
ATOM 2443 C CA . ILE B 1 36 ? 16.797 13.672 -11.422 1 68.5 36 ILE B CA 1
ATOM 2444 C C . ILE B 1 36 ? 15.469 13.453 -10.711 1 68.5 36 ILE B C 1
ATOM 2446 O O . ILE B 1 36 ? 14.453 13.203 -11.352 1 68.5 36 ILE B O 1
ATOM 2450 N N . LEU B 1 37 ? 15.523 13.688 -9.406 1 71.25 37 LEU B N 1
ATOM 2451 C CA . LEU B 1 37 ? 14.289 13.516 -8.641 1 71.25 37 LEU B CA 1
ATOM 2452 C C . LEU B 1 37 ? 13.289 14.609 -8.984 1 71.25 37 LEU B C 1
ATOM 2454 O O . LEU B 1 37 ? 12.094 14.336 -9.141 1 71.25 37 LEU B O 1
ATOM 2458 N N . ALA B 1 38 ? 13.773 15.773 -9.102 1 71.5 38 ALA B N 1
ATOM 2459 C CA . ALA B 1 38 ? 12.914 16.891 -9.453 1 71.5 38 ALA B CA 1
ATOM 2460 C C . ALA B 1 38 ? 12.336 16.719 -10.859 1 71.5 38 ALA B C 1
ATOM 2462 O O . ALA B 1 38 ? 11.164 17.016 -11.102 1 71.5 38 ALA B O 1
ATOM 2463 N N . LEU B 1 39 ? 13.195 16.219 -11.711 1 70.75 39 LEU B N 1
ATOM 2464 C CA . LEU B 1 39 ? 12.75 15.984 -13.078 1 70.75 39 LEU B CA 1
ATOM 2465 C C . LEU B 1 39 ? 11.695 14.883 -13.117 1 70.75 39 LEU B C 1
ATOM 2467 O O . LEU B 1 39 ? 10.688 15.023 -13.812 1 70.75 39 LEU B O 1
ATOM 2471 N N . SER B 1 40 ? 11.992 13.852 -12.391 1 72.44 40 SER B N 1
ATOM 2472 C CA . SER B 1 40 ? 11.031 12.766 -12.344 1 72.44 40 SER B CA 1
ATOM 2473 C C . SER B 1 40 ? 9.703 13.227 -11.75 1 72.44 40 SER B C 1
ATOM 2475 O O . SER B 1 40 ? 8.633 12.852 -12.234 1 72.44 40 SER B O 1
ATOM 2477 N N . THR B 1 41 ? 9.805 13.984 -10.781 1 71.62 41 THR B N 1
ATOM 2478 C CA . THR B 1 41 ? 8.602 14.516 -10.148 1 71.62 41 THR B CA 1
ATOM 2479 C C . THR B 1 41 ? 7.82 15.391 -11.125 1 71.62 41 THR B C 1
ATOM 2481 O O . THR B 1 41 ? 6.59 15.32 -11.18 1 71.62 41 THR B O 1
ATOM 2484 N N . TYR B 1 42 ? 8.57 16.172 -11.82 1 69.75 42 TYR B N 1
ATOM 2485 C CA . TYR B 1 42 ? 7.941 17.062 -12.797 1 69.75 42 TYR B CA 1
ATOM 2486 C C . TYR B 1 42 ? 7.219 16.25 -13.867 1 69.75 42 TYR B C 1
ATOM 2488 O O . TYR B 1 42 ? 6.07 16.531 -14.203 1 69.75 42 TYR B O 1
ATOM 2496 N N . TYR B 1 43 ? 7.895 15.273 -14.344 1 69.25 43 TYR B N 1
ATOM 2497 C CA . TYR B 1 43 ? 7.27 14.484 -15.398 1 69.25 43 TYR B CA 1
ATOM 2498 C C . TYR B 1 43 ? 6.078 13.703 -14.852 1 69.25 43 TYR B C 1
ATOM 2500 O O . TYR B 1 43 ? 5.074 13.523 -15.547 1 69.25 43 TYR B O 1
ATOM 2508 N N . THR B 1 44 ? 6.258 13.258 -13.719 1 71.75 44 THR B N 1
ATOM 2509 C CA . THR B 1 44 ? 5.129 12.578 -13.094 1 71.75 44 THR B CA 1
ATOM 2510 C C . THR B 1 44 ? 3.941 13.523 -12.953 1 71.75 44 THR B C 1
ATOM 2512 O O . THR B 1 44 ? 2.801 13.141 -13.227 1 71.75 44 THR B O 1
ATOM 2515 N N . LYS B 1 45 ? 4.227 14.688 -12.578 1 72.19 45 LYS B N 1
ATOM 2516 C CA . LYS B 1 45 ? 3.184 15.703 -12.461 1 72.19 45 LYS B CA 1
ATOM 2517 C C . LYS B 1 45 ? 2.508 15.953 -13.805 1 72.19 45 LYS B C 1
ATOM 2519 O O . LYS B 1 45 ? 1.28 16.031 -13.883 1 72.19 45 LYS B O 1
ATOM 2524 N N . VAL B 1 46 ? 3.305 16 -14.766 1 69.62 46 VAL B N 1
ATOM 2525 C CA . VAL B 1 46 ? 2.795 16.281 -16.109 1 69.62 46 VAL B CA 1
ATOM 2526 C C . VAL B 1 46 ? 1.9 15.125 -16.562 1 69.62 46 VAL B C 1
ATOM 2528 O O . VAL B 1 46 ? 0.825 15.344 -17.125 1 69.62 46 VAL B O 1
ATOM 2531 N N . VAL B 1 47 ? 2.354 13.977 -16.281 1 68.88 47 VAL B N 1
ATOM 2532 C CA . VAL B 1 47 ? 1.584 12.805 -16.688 1 68.88 47 VAL B CA 1
ATOM 2533 C C . VAL B 1 47 ? 0.274 12.758 -15.914 1 68.88 47 VAL B C 1
ATOM 2535 O O . VAL B 1 47 ? -0.791 12.516 -16.484 1 68.88 47 VAL B O 1
ATOM 2538 N N . LEU B 1 48 ? 0.388 13 -14.703 1 69.19 48 LEU B N 1
ATOM 2539 C CA . LEU B 1 48 ? -0.805 12.93 -13.867 1 69.19 48 LEU B CA 1
ATOM 2540 C C . LEU B 1 48 ? -1.793 14.031 -14.234 1 69.19 48 LEU B C 1
ATOM 2542 O O . LEU B 1 48 ? -3.004 13.797 -14.266 1 69.19 48 LEU B O 1
ATOM 2546 N N . PHE B 1 49 ? -1.282 15.164 -14.461 1 67.31 49 PHE B N 1
ATOM 2547 C CA . PHE B 1 49 ? -2.139 16.281 -14.852 1 67.31 49 PHE B CA 1
ATOM 2548 C C . PHE B 1 49 ? -2.779 16.016 -16.203 1 67.31 49 PHE B C 1
ATOM 2550 O O . PHE B 1 49 ? -3.947 16.344 -16.422 1 67.31 49 PHE B O 1
ATOM 2557 N N . THR B 1 50 ? -2.01 15.406 -17.047 1 64.19 50 THR B N 1
ATOM 2558 C CA . THR B 1 50 ? -2.549 15.062 -18.359 1 64.19 50 THR B CA 1
ATOM 2559 C C . THR B 1 50 ? -3.65 14.016 -18.234 1 64.19 50 THR B C 1
ATOM 2561 O O . THR B 1 50 ? -4.68 14.102 -18.906 1 64.19 50 THR B O 1
ATOM 2564 N N . LEU B 1 51 ? -3.406 13.102 -17.391 1 67.06 51 LEU B N 1
ATOM 2565 C CA . LEU B 1 51 ? -4.41 12.062 -17.156 1 67.06 51 LEU B CA 1
ATOM 2566 C C . LEU B 1 51 ? -5.664 12.656 -16.531 1 67.06 51 LEU B C 1
ATOM 2568 O O . LEU B 1 51 ? -6.781 12.281 -16.891 1 67.06 51 LEU B O 1
ATOM 2572 N N . ASP B 1 52 ? -5.426 13.469 -15.664 1 65.81 52 ASP B N 1
ATOM 2573 C CA . ASP B 1 52 ? -6.543 14.156 -15.031 1 65.81 52 ASP B CA 1
ATOM 2574 C C . ASP B 1 52 ? -7.332 14.977 -16.047 1 65.81 52 ASP B C 1
ATOM 2576 O O . ASP B 1 52 ? -8.562 14.984 -16.031 1 65.81 52 ASP B O 1
ATOM 2580 N N . LYS B 1 53 ? -6.605 15.68 -16.906 1 66.38 53 LYS B N 1
ATOM 2581 C CA . LYS B 1 53 ? -7.246 16.453 -17.969 1 66.38 53 LYS B CA 1
ATOM 2582 C C . LYS B 1 53 ? -8.016 15.555 -18.922 1 66.38 53 LYS B C 1
ATOM 2584 O O . LYS B 1 53 ? -9.125 15.891 -19.344 1 66.38 53 LYS B O 1
ATOM 2589 N N . TRP B 1 54 ? -7.379 14.492 -19.188 1 62 54 TRP B N 1
ATOM 2590 C CA . TRP B 1 54 ? -8.047 13.523 -20.062 1 62 54 TRP B CA 1
ATOM 2591 C C . TRP B 1 54 ? -9.32 12.992 -19.406 1 62 54 TRP B C 1
ATOM 2593 O O . TRP B 1 54 ? -10.359 12.875 -20.047 1 62 54 TRP B O 1
ATOM 2603 N N . LEU B 1 55 ? -9.227 12.68 -18.219 1 62.88 55 LEU B N 1
ATOM 2604 C CA . LEU B 1 55 ? -10.383 12.18 -17.484 1 62.88 55 LEU B CA 1
ATOM 2605 C C . LEU B 1 55 ? -11.477 13.234 -17.391 1 62.88 55 LEU B C 1
ATOM 2607 O O . LEU B 1 55 ? -12.656 12.938 -17.578 1 62.88 55 LEU B O 1
ATOM 2611 N N . LYS B 1 56 ? -11.102 14.422 -17.109 1 65.69 56 LYS B N 1
ATOM 2612 C CA . LYS B 1 56 ? -12.062 15.516 -17.047 1 65.69 56 LYS B CA 1
ATOM 2613 C C . LYS B 1 56 ? -12.68 15.781 -18.422 1 65.69 56 LYS B C 1
ATOM 2615 O O . LYS B 1 56 ? -13.883 16.031 -18.531 1 65.69 56 LYS B O 1
ATOM 2620 N N . SER B 1 57 ? -11.812 15.734 -19.359 1 62.25 57 SER B N 1
ATOM 2621 C CA . SER B 1 57 ? -12.312 15.898 -20.719 1 62.25 57 SER B CA 1
ATOM 2622 C C . SER B 1 57 ? -13.281 14.781 -21.094 1 62.25 57 SER B C 1
ATOM 2624 O O . SER B 1 57 ? -14.297 15.031 -21.75 1 62.25 57 SER B O 1
ATOM 2626 N N . PHE B 1 58 ? -12.891 13.68 -20.734 1 60.25 58 PHE B N 1
ATOM 2627 C CA . PHE B 1 58 ? -13.797 12.555 -20.953 1 60.25 58 PHE B CA 1
ATOM 2628 C C . PHE B 1 58 ? -15.102 12.766 -20.203 1 60.25 58 PHE B C 1
ATOM 2630 O O . PHE B 1 58 ? -16.188 12.453 -20.719 1 60.25 58 PHE B O 1
ATOM 2637 N N . GLN B 1 59 ? -14.945 13.219 -19.047 1 60.62 59 GLN B N 1
ATOM 2638 C CA . GLN B 1 59 ? -16.125 13.484 -18.219 1 60.62 59 GLN B CA 1
ATOM 2639 C C . GLN B 1 59 ? -16.969 14.609 -18.812 1 60.62 59 GLN B C 1
ATOM 2641 O O . GLN B 1 59 ? -18.188 14.648 -18.609 1 60.62 59 GLN B O 1
ATOM 2646 N N . ASP B 1 60 ? -16.312 15.516 -19.484 1 59.94 60 ASP B N 1
ATOM 2647 C CA . ASP B 1 60 ? -17.016 16.625 -20.109 1 59.94 60 ASP B CA 1
ATOM 2648 C C . ASP B 1 60 ? -17.547 16.234 -21.5 1 59.94 60 ASP B C 1
ATOM 2650 O O . ASP B 1 60 ? -18.25 17.016 -22.141 1 59.94 60 ASP B O 1
ATOM 2654 N N . SER B 1 61 ? -17.234 15.156 -21.891 1 56.72 61 SER B N 1
ATOM 2655 C CA . SER B 1 61 ? -17.703 14.758 -23.219 1 56.72 61 SER B CA 1
ATOM 2656 C C . SER B 1 61 ? -19.203 14.477 -23.203 1 56.72 61 SER B C 1
ATOM 2658 O O . SER B 1 61 ? -19.781 14.164 -22.156 1 56.72 61 SER B O 1
ATOM 2660 N N . ILE B 1 62 ? -19.875 14.828 -24.406 1 54.22 62 ILE B N 1
ATOM 2661 C CA . ILE B 1 62 ? -21.297 14.664 -24.625 1 54.22 62 ILE B CA 1
ATOM 2662 C C . ILE B 1 62 ? -21.703 13.227 -24.297 1 54.22 62 ILE B C 1
ATOM 2664 O O . ILE B 1 62 ? -22.734 12.984 -23.656 1 54.22 62 ILE B O 1
ATOM 2668 N N . CYS B 1 63 ? -20.938 12.359 -24.797 1 50.44 63 CYS B N 1
ATOM 2669 C CA . CYS B 1 63 ? -21.25 10.961 -24.531 1 50.44 63 CYS B CA 1
ATOM 2670 C C . CYS B 1 63 ? -21.281 10.688 -23.031 1 50.44 63 CYS B C 1
ATOM 2672 O O . CYS B 1 63 ? -22.172 10.008 -22.547 1 50.44 63 CYS B O 1
ATOM 2674 N N . TYR B 1 64 ? -20.219 11.164 -22.438 1 53.59 64 TYR B N 1
ATOM 2675 C CA . TYR B 1 64 ? -20.203 11.047 -20.984 1 53.59 64 TYR B CA 1
ATOM 2676 C C . TYR B 1 64 ? -21.391 11.781 -20.359 1 53.59 64 TYR B C 1
ATOM 2678 O O . TYR B 1 64 ? -22.047 11.266 -19.453 1 53.59 64 TYR B O 1
ATOM 2686 N N . LYS B 1 65 ? -21.594 12.977 -20.906 1 54.91 65 LYS B N 1
ATOM 2687 C CA . LYS B 1 65 ? -22.719 13.75 -20.391 1 54.91 65 LYS B CA 1
ATOM 2688 C C . LYS B 1 65 ? -24.047 13.07 -20.719 1 54.91 65 LYS B C 1
ATOM 2690 O O . LYS B 1 65 ? -24.969 13.062 -19.891 1 54.91 65 LYS B O 1
ATOM 2695 N N . ILE B 1 66 ? -24.125 12.688 -21.906 1 52.53 66 ILE B N 1
ATOM 2696 C CA . ILE B 1 66 ? -25.344 11.977 -22.281 1 52.53 66 ILE B CA 1
ATOM 2697 C C . ILE B 1 66 ? -25.469 10.703 -21.453 1 52.53 66 ILE B C 1
ATOM 2699 O O . ILE B 1 66 ? -26.547 10.383 -20.953 1 52.53 66 ILE B O 1
ATOM 2703 N N . LEU B 1 67 ? -24.453 9.945 -21.609 1 49.06 67 LEU B N 1
ATOM 2704 C CA . LEU B 1 67 ? -24.484 8.68 -20.875 1 49.06 67 LEU B CA 1
ATOM 2705 C C . LEU B 1 67 ? -24.547 8.922 -19.375 1 49.06 67 LEU B C 1
ATOM 2707 O O . LEU B 1 67 ? -25.172 8.148 -18.656 1 49.06 67 LEU B O 1
ATOM 2711 N N . PHE B 1 68 ? -23.844 9.93 -19.062 1 51.22 68 PHE B N 1
ATOM 2712 C CA . PHE B 1 68 ? -23.75 10.25 -17.641 1 51.22 68 PHE B CA 1
ATOM 2713 C C . PHE B 1 68 ? -24.672 11.422 -17.297 1 51.22 68 PHE B C 1
ATOM 2715 O O . PHE B 1 68 ? -24.656 11.914 -16.172 1 51.22 68 PHE B O 1
ATOM 2722 N N . HIS B 1 69 ? -25.266 12.016 -18.281 1 46 69 HIS B N 1
ATOM 2723 C CA . HIS B 1 69 ? -26.328 12.938 -17.891 1 46 69 HIS B CA 1
ATOM 2724 C C . HIS B 1 69 ? -27.438 12.211 -17.141 1 46 69 HIS B C 1
ATOM 2726 O O . HIS B 1 69 ? -28.453 12.812 -16.797 1 46 69 HIS B O 1
ATOM 2732 N N . THR B 1 70 ? -27.609 10.906 -17.328 1 45.16 70 THR B N 1
ATOM 2733 C CA . THR B 1 70 ? -28.531 10.398 -16.312 1 45.16 70 THR B CA 1
ATOM 2734 C C . THR B 1 70 ? -28 10.68 -14.914 1 45.16 70 THR B C 1
ATOM 2736 O O . THR B 1 70 ? -26.797 10.859 -14.719 1 45.16 70 THR B O 1
ATOM 2739 N N . THR B 1 71 ? -28.75 11.297 -14 1 47.22 71 THR B N 1
ATOM 2740 C CA . THR B 1 71 ? -28.562 11.789 -12.641 1 47.22 71 THR B CA 1
ATOM 2741 C C . THR B 1 71 ? -27.641 10.852 -11.852 1 47.22 71 THR B C 1
ATOM 2743 O O . THR B 1 71 ? -27.172 11.195 -10.773 1 47.22 71 THR B O 1
ATOM 2746 N N . GLN B 1 72 ? -27.453 9.586 -12.086 1 59.5 72 GLN B N 1
ATOM 2747 C CA . GLN B 1 72 ? -26.672 8.867 -11.086 1 59.5 72 GLN B CA 1
ATOM 2748 C C . GLN B 1 72 ? -25.578 8.031 -11.742 1 59.5 72 GLN B C 1
ATOM 2750 O O . GLN B 1 72 ? -25.719 6.812 -11.891 1 59.5 72 GLN B O 1
ATOM 2755 N N . PRO B 1 73 ? -24.438 8.719 -12.438 1 66.25 73 PRO B N 1
ATOM 2756 C CA . PRO B 1 73 ? -23.312 8 -13.062 1 66.25 73 PRO B CA 1
ATOM 2757 C C . PRO B 1 73 ? -22.891 6.762 -12.273 1 66.25 73 PRO B C 1
ATOM 2759 O O . PRO B 1 73 ? -22.547 5.742 -12.867 1 66.25 73 PRO B O 1
ATOM 2762 N N . ALA B 1 74 ? -23.062 6.855 -11.117 1 70.5 74 ALA B N 1
ATOM 2763 C CA . ALA B 1 74 ? -22.688 5.707 -10.297 1 70.5 74 ALA B CA 1
ATOM 2764 C C . ALA B 1 74 ? -23.547 4.492 -10.633 1 70.5 74 ALA B C 1
ATOM 2766 O O . ALA B 1 74 ? -23.062 3.363 -10.664 1 70.5 74 ALA B O 1
ATOM 2767 N N . HIS B 1 75 ? -24.828 4.699 -10.891 1 69.5 75 HIS B N 1
ATOM 2768 C CA . HIS B 1 75 ? -25.734 3.592 -11.195 1 69.5 75 HIS B CA 1
ATOM 2769 C C . HIS B 1 75 ? -25.422 2.99 -12.562 1 69.5 75 HIS B C 1
ATOM 2771 O O . HIS B 1 75 ? -25.5 1.774 -12.742 1 69.5 75 HIS B O 1
ATOM 2777 N N . VAL B 1 76 ? -25.078 3.838 -13.43 1 70.62 76 VAL B N 1
ATOM 2778 C CA . VAL B 1 76 ? -24.766 3.365 -14.773 1 70.62 76 VAL B CA 1
ATOM 2779 C C . VAL B 1 76 ? -23.484 2.516 -14.727 1 70.62 76 VAL B C 1
ATOM 2781 O O . VAL B 1 76 ? -23.438 1.425 -15.297 1 70.62 76 VAL B O 1
ATOM 2784 N N . ILE B 1 77 ? -22.531 2.98 -14.031 1 75.44 77 ILE B N 1
ATOM 2785 C CA . ILE B 1 77 ? -21.281 2.246 -13.906 1 75.44 77 ILE B CA 1
ATOM 2786 C C . ILE B 1 77 ? -21.531 0.908 -13.211 1 75.44 77 ILE B C 1
ATOM 2788 O O . ILE B 1 77 ? -21 -0.123 -13.633 1 75.44 77 ILE B O 1
ATOM 2792 N N . THR B 1 78 ? -22.297 1.018 -12.234 1 74.69 78 THR B N 1
ATOM 2793 C CA . THR B 1 78 ? -22.609 -0.216 -11.516 1 74.69 78 THR B CA 1
ATOM 2794 C C . THR B 1 78 ? -23.344 -1.199 -12.422 1 74.69 78 THR B C 1
ATOM 2796 O O . THR B 1 78 ? -23.016 -2.389 -12.453 1 74.69 78 THR B O 1
ATOM 2799 N N . ALA B 1 79 ? -24.328 -0.678 -13.094 1 76.25 79 ALA B N 1
ATOM 2800 C CA . ALA B 1 79 ? -25.078 -1.535 -14.008 1 76.25 79 ALA B CA 1
ATOM 2801 C C . ALA B 1 79 ? -24.156 -2.139 -15.07 1 76.25 79 ALA B C 1
ATOM 2803 O O . ALA B 1 79 ? -24.234 -3.336 -15.359 1 76.25 79 ALA B O 1
ATOM 2804 N N . LEU B 1 80 ? -23.359 -1.359 -15.641 1 77.19 80 LEU B N 1
ATOM 2805 C CA . LEU B 1 80 ? -22.422 -1.838 -16.641 1 77.19 80 LEU B CA 1
ATOM 2806 C C . LEU B 1 80 ? -21.484 -2.889 -16.047 1 77.19 80 LEU B C 1
ATOM 2808 O O . LEU B 1 80 ? -21.172 -3.885 -16.703 1 77.19 80 LEU B O 1
ATOM 2812 N N . ALA B 1 81 ? -21.094 -2.576 -14.922 1 80.81 81 ALA B N 1
ATOM 2813 C CA . ALA B 1 81 ? -20.219 -3.535 -14.25 1 80.81 81 ALA B CA 1
ATOM 2814 C C . ALA B 1 81 ? -20.938 -4.867 -14.031 1 80.81 81 ALA B C 1
ATOM 2816 O O . ALA B 1 81 ? -20.359 -5.934 -14.273 1 80.81 81 ALA B O 1
ATOM 2817 N N . VAL B 1 82 ? -22.125 -4.848 -13.602 1 77 82 VAL B N 1
ATOM 2818 C CA . VAL B 1 82 ? -22.891 -6.062 -13.367 1 77 82 VAL B CA 1
ATOM 2819 C C . VAL B 1 82 ? -23.125 -6.785 -14.695 1 77 82 VAL B C 1
ATOM 2821 O O . VAL B 1 82 ? -23 -8.008 -14.773 1 77 82 VAL B O 1
ATOM 2824 N N . ILE B 1 83 ? -23.438 -6 -15.688 1 75.75 83 ILE B N 1
ATOM 2825 C CA . ILE B 1 83 ? -23.656 -6.574 -17.016 1 75.75 83 ILE B CA 1
ATOM 2826 C C . ILE B 1 83 ? -22.359 -7.215 -17.5 1 75.75 83 ILE B C 1
ATOM 2828 O O . ILE B 1 83 ? -22.375 -8.336 -18.016 1 75.75 83 ILE B O 1
ATOM 2832 N N . MET B 1 84 ? -21.344 -6.508 -17.359 1 78.19 84 MET B N 1
ATOM 2833 C CA . MET B 1 84 ? -20.047 -7.023 -17.797 1 78.19 84 MET B CA 1
ATOM 2834 C C . MET B 1 84 ? -19.719 -8.344 -17.094 1 78.19 84 MET B C 1
ATOM 2836 O O . MET B 1 84 ? -19.328 -9.312 -17.75 1 78.19 84 MET B O 1
ATOM 2840 N N . VAL B 1 85 ? -19.938 -8.367 -15.883 1 78.56 85 VAL B N 1
ATOM 2841 C CA . VAL B 1 85 ? -19.656 -9.586 -15.133 1 78.56 85 VAL B CA 1
ATOM 2842 C C . VAL B 1 85 ? -20.609 -10.695 -15.578 1 78.56 85 VAL B C 1
ATOM 2844 O O . VAL B 1 85 ? -20.203 -11.844 -15.75 1 78.56 85 VAL B O 1
ATOM 2847 N N . SER B 1 86 ? -21.828 -10.352 -15.773 1 76.75 86 SER B N 1
ATOM 2848 C CA . SER B 1 86 ? -22.828 -11.336 -16.203 1 76.75 86 SER B CA 1
ATOM 2849 C C . SER B 1 86 ? -22.484 -11.898 -17.578 1 76.75 86 SER B C 1
ATOM 2851 O O . SER B 1 86 ? -22.609 -13.102 -17.812 1 76.75 86 SER B O 1
ATOM 2853 N N . LEU B 1 87 ? -22 -11.07 -18.453 1 73.31 87 LEU B N 1
ATOM 2854 C CA . LEU B 1 87 ? -21.609 -11.508 -19.797 1 73.31 87 LEU B CA 1
ATOM 2855 C C . LEU B 1 87 ? -20.391 -12.414 -19.75 1 73.31 87 LEU B C 1
ATOM 2857 O O . LEU B 1 87 ? -20.281 -13.359 -20.531 1 73.31 87 LEU B O 1
ATOM 2861 N N . MET B 1 88 ? -19.531 -12.055 -18.844 1 74 88 MET B N 1
ATOM 2862 C CA . MET B 1 88 ? -18.328 -12.867 -18.688 1 74 88 MET B CA 1
ATOM 2863 C C . MET B 1 88 ? -18.672 -14.258 -18.156 1 74 88 MET B C 1
ATOM 2865 O O . MET B 1 88 ? -17.938 -15.211 -18.406 1 74 88 MET B O 1
ATOM 2869 N N . LEU B 1 89 ? -19.766 -14.406 -17.531 1 73.81 89 LEU B N 1
ATOM 2870 C CA . LEU B 1 89 ? -20.141 -15.664 -16.891 1 73.81 89 LEU B CA 1
ATOM 2871 C C . LEU B 1 89 ? -20.875 -16.578 -17.859 1 73.81 89 LEU B C 1
ATOM 2873 O O . LEU B 1 89 ? -21.125 -17.75 -17.562 1 73.81 89 LEU B O 1
ATOM 2877 N N . ILE B 1 90 ? -21.094 -16.047 -19.016 1 68.88 90 ILE B N 1
ATOM 2878 C CA . ILE B 1 90 ? -21.703 -16.891 -20.047 1 68.88 90 ILE B CA 1
ATOM 2879 C C . ILE B 1 90 ? -20.656 -17.859 -20.594 1 68.88 90 ILE B C 1
ATOM 2881 O O . ILE B 1 90 ? -19.609 -17.438 -21.109 1 68.88 90 ILE B O 1
ATOM 2885 N N . PRO B 1 91 ? -20.969 -19.141 -20.328 1 68.75 91 PRO B N 1
ATOM 2886 C CA . PRO B 1 91 ? -19.984 -20.125 -20.781 1 68.75 91 PRO B CA 1
ATOM 2887 C C . PRO B 1 91 ? -19.75 -20.047 -22.297 1 68.75 91 PRO B C 1
ATOM 2889 O O . PRO B 1 91 ? -20.688 -19.844 -23.062 1 68.75 91 PRO B O 1
ATOM 2892 N N . SER B 1 92 ? -18.516 -19.656 -22.641 1 63 92 SER B N 1
ATOM 2893 C CA . SER B 1 92 ? -18.141 -19.703 -24.047 1 63 92 SER B CA 1
ATOM 2894 C C . SER B 1 92 ? -17.641 -21.094 -24.438 1 63 92 SER B C 1
ATOM 2896 O O . SER B 1 92 ? -17.016 -21.781 -23.625 1 63 92 SER B O 1
ATOM 2898 N N . GLU B 1 93 ? -18.25 -21.781 -25.391 1 58.09 93 GLU B N 1
ATOM 2899 C CA . GLU B 1 93 ? -17.875 -23.109 -25.859 1 58.09 93 GLU B CA 1
ATOM 2900 C C . GLU B 1 93 ? -16.406 -23.172 -26.266 1 58.09 93 GLU B C 1
ATOM 2902 O O . GLU B 1 93 ? -15.82 -24.25 -26.375 1 58.09 93 GLU B O 1
ATOM 2907 N N . ARG B 1 94 ? -15.773 -22.031 -26.578 1 54.09 94 ARG B N 1
ATOM 2908 C CA . ARG B 1 94 ? -14.422 -22.141 -27.109 1 54.09 94 ARG B CA 1
ATOM 2909 C C . ARG B 1 94 ? -13.383 -22.031 -25.984 1 54.09 94 ARG B C 1
ATOM 2911 O O . ARG B 1 94 ? -13.453 -21.125 -25.156 1 54.09 94 ARG B O 1
ATOM 2918 N N . LYS B 1 95 ? -12.711 -23.219 -25.688 1 56.78 95 LYS B N 1
ATOM 2919 C CA . LYS B 1 95 ? -11.539 -23.219 -24.812 1 56.78 95 LYS B CA 1
ATOM 2920 C C . LYS B 1 95 ? -10.562 -22.109 -25.219 1 56.78 95 LYS B C 1
ATOM 2922 O O . LYS B 1 95 ? -10.008 -22.141 -26.328 1 56.78 95 LYS B O 1
ATOM 2927 N N . ALA B 1 96 ? -10.711 -20.906 -24.859 1 53.69 96 ALA B N 1
ATOM 2928 C CA . ALA B 1 96 ? -9.695 -19.922 -25.203 1 53.69 96 ALA B CA 1
ATOM 2929 C C . ALA B 1 96 ? -8.367 -20.25 -24.531 1 53.69 96 ALA B C 1
ATOM 2931 O O . ALA B 1 96 ? -8.312 -20.484 -23.328 1 53.69 96 ALA B O 1
ATOM 2932 N N . SER B 1 97 ? -7.473 -21 -25.156 1 54.53 97 SER B N 1
ATOM 2933 C CA . SER B 1 97 ? -6.133 -21.297 -24.656 1 54.53 97 SER B CA 1
ATOM 2934 C C . SER B 1 97 ? -5.41 -20.031 -24.219 1 54.53 97 SER B C 1
ATOM 2936 O O . SER B 1 97 ? -5 -19.219 -25.062 1 54.53 97 SER B O 1
ATOM 2938 N N . LEU B 1 98 ? -5.797 -19.344 -23.219 1 58.53 98 LEU B N 1
ATOM 2939 C CA . LEU B 1 98 ? -5.047 -18.156 -22.797 1 58.53 98 LEU B CA 1
ATOM 2940 C C . LEU B 1 98 ? -3.619 -18.531 -22.406 1 58.53 98 LEU B C 1
ATOM 2942 O O . LEU B 1 98 ? -3.068 -18 -21.453 1 58.53 98 LEU B O 1
ATOM 2946 N N . GLU B 1 99 ? -3.002 -19.5 -23.188 1 64.62 99 GLU B N 1
ATOM 2947 C CA . GLU B 1 99 ? -1.608 -19.844 -22.922 1 64.62 99 GLU B CA 1
ATOM 2948 C C . GLU B 1 99 ? -0.679 -18.688 -23.25 1 64.62 99 GLU B C 1
ATOM 2950 O O . GLU B 1 99 ? 0.445 -18.891 -23.719 1 64.62 99 GLU B O 1
ATOM 2955 N N . SER B 1 100 ? -1.255 -17.5 -22.984 1 79.94 100 SER B N 1
ATOM 2956 C CA . SER B 1 100 ? -0.347 -16.391 -23.266 1 79.94 100 SER B CA 1
ATOM 2957 C C . SER B 1 100 ? 0.357 -15.93 -21.984 1 79.94 100 SER B C 1
ATOM 2959 O O . SER B 1 100 ? -0.28 -15.766 -20.953 1 79.94 100 SER B O 1
ATOM 2961 N N . PRO B 1 101 ? 1.669 -15.906 -22.016 1 83.94 101 PRO B N 1
ATOM 2962 C CA . PRO B 1 101 ? 2.477 -15.43 -20.891 1 83.94 101 PRO B CA 1
ATOM 2963 C C . PRO B 1 101 ? 2.074 -14.031 -20.422 1 83.94 101 PRO B C 1
ATOM 2965 O O . PRO B 1 101 ? 2.193 -13.719 -19.234 1 83.94 101 PRO B O 1
ATOM 2968 N N . LEU B 1 102 ? 1.47 -13.336 -21.328 1 87.88 102 LEU B N 1
ATOM 2969 C CA . LEU B 1 102 ? 1.097 -11.961 -20.984 1 87.88 102 LEU B CA 1
ATOM 2970 C C . LEU B 1 102 ? -0.127 -11.945 -20.078 1 87.88 102 LEU B C 1
ATOM 2972 O O . LEU B 1 102 ? -0.169 -11.188 -19.109 1 87.88 102 LEU B O 1
ATOM 2976 N N . TRP B 1 103 ? -1.092 -12.711 -20.344 1 89.56 103 TRP B N 1
ATOM 2977 C CA . TRP B 1 103 ? -2.301 -12.742 -19.531 1 89.56 103 TRP B CA 1
ATOM 2978 C C . TRP B 1 103 ? -1.997 -13.25 -18.125 1 89.56 103 TRP B C 1
ATOM 2980 O O . TRP B 1 103 ? -2.557 -12.758 -17.141 1 89.56 103 TRP B O 1
ATOM 2990 N N . SER B 1 104 ? -1.094 -14.227 -18.078 1 92.25 104 SER B N 1
ATOM 2991 C CA . SER B 1 104 ? -0.697 -14.742 -16.781 1 92.25 104 SER B CA 1
ATOM 2992 C C . SER B 1 104 ? 0.019 -13.672 -15.953 1 92.25 104 SER B C 1
ATOM 2994 O O . SER B 1 104 ? -0.171 -13.578 -14.742 1 92.25 104 SER B O 1
ATOM 2996 N N . PHE B 1 105 ? 0.784 -12.984 -16.719 1 94.06 105 PHE B N 1
ATOM 2997 C CA . PHE B 1 105 ? 1.519 -11.898 -16.078 1 94.06 105 PHE B CA 1
ATOM 2998 C C . PHE B 1 105 ? 0.564 -10.836 -15.547 1 94.06 105 PHE B C 1
ATOM 3000 O O . PHE B 1 105 ? 0.687 -10.391 -14.406 1 94.06 105 PHE B O 1
ATOM 3007 N N . ILE B 1 106 ? -0.427 -10.438 -16.297 1 94.25 106 ILE B N 1
ATOM 3008 C CA . ILE B 1 106 ? -1.411 -9.43 -15.922 1 94.25 106 ILE B CA 1
ATOM 3009 C C . ILE B 1 106 ? -2.266 -9.945 -14.766 1 94.25 106 ILE B C 1
ATOM 3011 O O . ILE B 1 106 ? -2.555 -9.203 -13.82 1 94.25 106 ILE B O 1
ATOM 3015 N N . TYR B 1 107 ? -2.59 -11.164 -14.789 1 95.69 107 TYR B N 1
ATOM 3016 C CA . TYR B 1 107 ? -3.4 -11.812 -13.766 1 95.69 107 TYR B CA 1
ATOM 3017 C C . TYR B 1 107 ? -2.682 -11.805 -12.422 1 95.69 107 TYR B C 1
ATOM 3019 O O . TYR B 1 107 ? -3.207 -11.297 -11.43 1 95.69 107 TYR B O 1
ATOM 3027 N N . MET B 1 108 ? -1.491 -12.258 -12.492 1 96 108 MET B N 1
ATOM 3028 C CA . MET B 1 108 ? -0.72 -12.375 -11.258 1 96 108 MET B CA 1
ATOM 3029 C C . MET B 1 108 ? -0.349 -10.992 -10.727 1 96 108 MET B C 1
ATOM 3031 O O . MET B 1 108 ? -0.378 -10.766 -9.516 1 96 108 MET B O 1
ATOM 3035 N N . GLY B 1 109 ? -0.015 -10.156 -11.609 1 97.19 109 GLY B N 1
ATOM 3036 C CA . GLY B 1 109 ? 0.312 -8.797 -11.219 1 97.19 109 GLY B CA 1
ATOM 3037 C C . GLY B 1 109 ? -0.861 -8.055 -10.602 1 97.19 109 GLY B C 1
ATOM 3038 O O . GLY B 1 109 ? -0.713 -7.387 -9.578 1 97.19 109 GLY B O 1
ATOM 3039 N N . SER B 1 110 ? -1.993 -8.195 -11.203 1 97.69 110 SER B N 1
ATOM 3040 C CA . SER B 1 110 ? -3.189 -7.527 -10.703 1 97.69 110 SER B CA 1
ATOM 3041 C C . SER B 1 110 ? -3.594 -8.07 -9.336 1 97.69 110 SER B C 1
ATOM 3043 O O . SER B 1 110 ? -3.9 -7.305 -8.422 1 97.69 110 SER B O 1
ATOM 3045 N N . PHE B 1 111 ? -3.541 -9.367 -9.234 1 98.19 111 PHE B N 1
ATOM 3046 C CA . PHE B 1 111 ? -3.898 -9.977 -7.961 1 98.19 111 PHE B CA 1
ATOM 3047 C C . PHE B 1 111 ? -2.936 -9.547 -6.859 1 98.19 111 PHE B C 1
ATOM 3049 O O . PHE B 1 111 ? -3.363 -9.156 -5.77 1 98.19 111 PHE B O 1
ATOM 3056 N N . SER B 1 112 ? -1.649 -9.57 -7.117 1 98.25 112 SER B N 1
ATOM 3057 C CA . SER B 1 112 ? -0.633 -9.258 -6.113 1 98.25 112 SER B CA 1
ATOM 3058 C C . SER B 1 112 ? -0.692 -7.793 -5.703 1 98.25 112 SER B C 1
ATOM 3060 O O . SER B 1 112 ? -0.568 -7.469 -4.52 1 98.25 112 SER B O 1
ATOM 3062 N N . ALA B 1 113 ? -0.849 -6.945 -6.715 1 98 113 ALA B N 1
ATOM 3063 C CA . ALA B 1 113 ? -0.98 -5.523 -6.414 1 98 113 ALA B CA 1
ATOM 3064 C C . ALA B 1 113 ? -2.209 -5.258 -5.547 1 98 113 ALA B C 1
ATOM 3066 O O . ALA B 1 113 ? -2.148 -4.473 -4.598 1 98 113 ALA B O 1
ATOM 3067 N N . HIS B 1 114 ? -3.285 -5.922 -5.867 1 98.56 114 HIS B N 1
ATOM 3068 C CA . HIS B 1 114 ? -4.543 -5.801 -5.137 1 98.56 114 HIS B CA 1
ATOM 3069 C C . HIS B 1 114 ? -4.383 -6.262 -3.689 1 98.56 114 HIS B C 1
ATOM 3071 O O . HIS B 1 114 ? -4.703 -5.52 -2.76 1 98.56 114 HIS B O 1
ATOM 3077 N N . PHE B 1 115 ? -3.9 -7.469 -3.539 1 98.25 115 PHE B N 1
ATOM 3078 C CA . PHE B 1 115 ? -3.721 -8.062 -2.219 1 98.25 115 PHE B CA 1
ATOM 3079 C C . PHE B 1 115 ? -2.775 -7.219 -1.37 1 98.25 115 PHE B C 1
ATOM 3081 O O . PHE B 1 115 ? -3.076 -6.918 -0.213 1 98.25 115 PHE B O 1
ATOM 3088 N N . GLY B 1 116 ? -1.688 -6.828 -1.918 1 97.69 116 GLY B N 1
ATOM 3089 C CA . GLY B 1 116 ? -0.709 -6.039 -1.187 1 97.69 116 GLY B CA 1
ATOM 3090 C C . GLY B 1 116 ? -1.232 -4.68 -0.768 1 97.69 116 GLY B C 1
ATOM 3091 O O . GLY B 1 116 ? -0.92 -4.195 0.323 1 97.69 116 GLY B O 1
ATOM 3092 N N . ALA B 1 117 ? -1.943 -4.051 -1.66 1 96.88 117 ALA B N 1
ATOM 3093 C CA . ALA B 1 117 ? -2.543 -2.766 -1.312 1 96.88 117 ALA B CA 1
ATOM 3094 C C . ALA B 1 117 ? -3.498 -2.908 -0.13 1 96.88 117 ALA B C 1
ATOM 3096 O O . ALA B 1 117 ? -3.535 -2.049 0.753 1 96.88 117 ALA B O 1
ATOM 3097 N N . GLN B 1 118 ? -4.254 -3.986 -0.141 1 97.06 118 GLN B N 1
ATOM 3098 C CA . GLN B 1 118 ? -5.18 -4.238 0.96 1 97.06 118 GLN B CA 1
ATOM 3099 C C . GLN B 1 118 ? -4.43 -4.406 2.279 1 97.06 118 GLN B C 1
ATOM 3101 O O . GLN B 1 118 ? -4.789 -3.793 3.285 1 97.06 118 GLN B O 1
ATOM 3106 N N . ILE B 1 119 ? -3.402 -5.145 2.234 1 94.94 119 ILE B N 1
ATOM 3107 C CA . ILE B 1 119 ? -2.635 -5.426 3.445 1 94.94 119 ILE B CA 1
ATOM 3108 C C . ILE B 1 119 ? -1.967 -4.141 3.938 1 94.94 119 ILE B C 1
ATOM 3110 O O . ILE B 1 119 ? -2.039 -3.814 5.125 1 94.94 119 ILE B O 1
ATOM 3114 N N . TRP B 1 120 ? -1.39 -3.416 3.066 1 95.69 120 TRP B N 1
ATOM 3115 C CA . TRP B 1 120 ? -0.655 -2.213 3.438 1 95.69 120 TRP B CA 1
ATOM 3116 C C . TRP B 1 120 ? -1.596 -1.151 4 1 95.69 120 TRP B C 1
ATOM 3118 O O . TRP B 1 120 ? -1.34 -0.587 5.066 1 95.69 120 TRP B O 1
ATOM 3128 N N . MET B 1 121 ? -2.656 -0.884 3.33 1 95.25 121 MET B N 1
ATOM 3129 C CA . MET B 1 121 ? -3.547 0.211 3.699 1 95.25 121 MET B CA 1
ATOM 3130 C C . MET B 1 121 ? -4.309 -0.116 4.98 1 95.25 121 MET B C 1
ATOM 3132 O O . MET B 1 121 ? -4.582 0.772 5.789 1 95.25 121 MET B O 1
ATOM 3136 N N . THR B 1 122 ? -4.668 -1.366 5.172 1 92.31 122 THR B N 1
ATOM 3137 C CA . THR B 1 122 ? -5.535 -1.721 6.289 1 92.31 122 THR B CA 1
ATOM 3138 C C . THR B 1 122 ? -4.711 -1.987 7.547 1 92.31 122 THR B C 1
ATOM 3140 O O . THR B 1 122 ? -5.062 -1.521 8.633 1 92.31 122 THR B O 1
ATOM 3143 N N . PHE B 1 123 ? -3.586 -2.623 7.391 1 89.25 123 PHE B N 1
ATOM 3144 C CA . PHE B 1 123 ? -2.928 -3.115 8.594 1 89.25 123 PHE B CA 1
ATOM 3145 C C . PHE B 1 123 ? -1.651 -2.332 8.875 1 89.25 123 PHE B C 1
ATOM 3147 O O . PHE B 1 123 ? -1.095 -2.414 9.969 1 89.25 123 PHE B O 1
ATOM 3154 N N . ILE B 1 124 ? -1.142 -1.592 7.965 1 90 124 ILE B N 1
ATOM 3155 C CA . ILE B 1 124 ? 0.133 -0.92 8.195 1 90 124 ILE B CA 1
ATOM 3156 C C . ILE B 1 124 ? -0.068 0.593 8.156 1 90 124 ILE B C 1
ATOM 3158 O O . ILE B 1 124 ? -0.038 1.255 9.195 1 90 124 ILE B O 1
ATOM 3162 N N . SER B 1 125 ? -0.43 1.084 6.98 1 92.06 125 SER B N 1
ATOM 3163 C CA . SER B 1 125 ? -0.524 2.525 6.777 1 92.06 125 SER B CA 1
ATOM 3164 C C . SER B 1 125 ? -1.604 3.139 7.664 1 92.06 125 SER B C 1
ATOM 3166 O O . SER B 1 125 ? -1.345 4.094 8.398 1 92.06 125 SER B O 1
ATOM 3168 N N . GLY B 1 126 ? -2.775 2.617 7.668 1 89.62 126 GLY B N 1
ATOM 3169 C CA . GLY B 1 126 ? -3.889 3.162 8.43 1 89.62 126 GLY B CA 1
ATOM 3170 C C . GLY B 1 126 ? -3.625 3.207 9.922 1 89.62 126 GLY B C 1
ATOM 3171 O O . GLY B 1 126 ? -3.793 4.25 10.555 1 89.62 126 GLY B O 1
ATOM 3172 N N . LEU B 1 127 ? -3.164 2.168 10.406 1 85.31 127 LEU B N 1
ATOM 3173 C CA . LEU B 1 127 ? -2.943 2.072 11.852 1 85.31 127 LEU B CA 1
ATOM 3174 C C . LEU B 1 127 ? -1.763 2.938 12.273 1 85.31 127 LEU B C 1
ATOM 3176 O O . LEU B 1 127 ? -1.846 3.66 13.273 1 85.31 127 LEU B O 1
ATOM 3180 N N . SER B 1 128 ? -0.722 2.895 11.523 1 88.81 128 SER B N 1
ATOM 3181 C CA . SER B 1 128 ? 0.477 3.652 11.867 1 88.81 128 SER B CA 1
ATOM 3182 C C . SER B 1 128 ? 0.204 5.152 11.852 1 88.81 128 SER B C 1
ATOM 3184 O O . SER B 1 128 ? 0.612 5.875 12.766 1 88.81 128 SER B O 1
ATOM 3186 N N . LEU B 1 129 ? -0.473 5.598 10.867 1 91.94 129 LEU B N 1
ATOM 3187 C CA . LEU B 1 129 ? -0.737 7.027 10.734 1 91.94 129 LEU B CA 1
ATOM 3188 C C . LEU B 1 129 ? -1.743 7.496 11.781 1 91.94 129 LEU B C 1
ATOM 3190 O O . LEU B 1 129 ? -1.632 8.609 12.305 1 91.94 129 LEU B O 1
ATOM 3194 N N . TYR B 1 130 ? -2.693 6.66 12.109 1 87.62 130 TYR B N 1
ATOM 3195 C CA . TYR B 1 130 ? -3.699 7 13.109 1 87.62 130 TYR B CA 1
ATOM 3196 C C . TYR B 1 130 ? -3.059 7.25 14.469 1 87.62 130 TYR B C 1
ATOM 3198 O O . TYR B 1 130 ? -3.465 8.164 15.195 1 87.62 130 TYR B O 1
ATOM 3206 N N . PHE B 1 131 ? -2.045 6.531 14.742 1 85.44 131 PHE B N 1
ATOM 3207 C CA . PHE B 1 131 ? -1.448 6.633 16.062 1 85.44 131 PHE B CA 1
ATOM 3208 C C . PHE B 1 131 ? -0.275 7.602 16.062 1 85.44 131 PHE B C 1
ATOM 3210 O O . PHE B 1 131 ? 0.282 7.918 17.125 1 85.44 131 PHE B O 1
ATOM 3217 N N . ALA B 1 132 ? 0.052 8.094 14.984 1 88.56 132 ALA B N 1
ATOM 3218 C CA . ALA B 1 132 ? 1.25 8.922 14.93 1 88.56 132 ALA B CA 1
ATOM 3219 C C . ALA B 1 132 ? 0.897 10.375 14.602 1 88.56 132 ALA B C 1
ATOM 3221 O O . ALA B 1 132 ? 1.652 11.289 14.93 1 88.56 132 ALA B O 1
ATOM 3222 N N . LEU B 1 133 ? -0.223 10.602 13.969 1 90.06 133 LEU B N 1
ATOM 3223 C CA . LEU B 1 133 ? -0.569 11.945 13.5 1 90.06 133 LEU B CA 1
ATOM 3224 C C . LEU B 1 133 ? -1.866 12.422 14.141 1 90.06 133 LEU B C 1
ATOM 3226 O O . LEU B 1 133 ? -2.693 11.609 14.562 1 90.06 133 LEU B O 1
ATOM 3230 N N . PRO B 1 134 ? -2.002 13.758 14.242 1 90.31 134 PRO B N 1
ATOM 3231 C CA . PRO B 1 134 ? -3.285 14.281 14.719 1 90.31 134 PRO B CA 1
ATOM 3232 C C . PRO B 1 134 ? -4.465 13.797 13.875 1 90.31 134 PRO B C 1
ATOM 3234 O O . PRO B 1 134 ? -4.332 13.633 12.656 1 90.31 134 PRO B O 1
ATOM 3237 N N . ARG B 1 135 ? -5.512 13.656 14.5 1 90.56 135 ARG B N 1
ATOM 3238 C CA . ARG B 1 135 ? -6.699 13.07 13.891 1 90.56 135 ARG B CA 1
ATOM 3239 C C . ARG B 1 135 ? -7.098 13.82 12.625 1 90.56 135 ARG B C 1
ATOM 3241 O O . ARG B 1 135 ? -7.48 13.211 11.625 1 90.56 135 ARG B O 1
ATOM 3248 N N . HIS B 1 136 ? -7.043 15.125 12.625 1 90.94 136 HIS B N 1
ATOM 3249 C CA . HIS B 1 136 ? -7.43 15.898 11.445 1 90.94 136 HIS B CA 1
ATOM 3250 C C . HIS B 1 136 ? -6.461 15.664 10.289 1 90.94 136 HIS B C 1
ATOM 3252 O O . HIS B 1 136 ? -6.883 15.562 9.141 1 90.94 136 HIS B O 1
ATOM 3258 N N . THR B 1 137 ? -5.184 15.648 10.664 1 90.31 137 THR B N 1
ATOM 3259 C CA . THR B 1 137 ? -4.191 15.344 9.641 1 90.31 137 THR B CA 1
ATOM 3260 C C . THR B 1 137 ? -4.438 13.961 9.039 1 90.31 137 THR B C 1
ATOM 3262 O O . THR B 1 137 ? -4.426 13.797 7.816 1 90.31 137 THR B O 1
ATOM 3265 N N . PHE B 1 138 ? -4.688 13.07 9.922 1 92.69 138 PHE B N 1
ATOM 3266 C CA . PHE B 1 138 ? -5.008 11.719 9.484 1 92.69 138 PHE B CA 1
ATOM 3267 C C . PHE B 1 138 ? -6.23 11.719 8.57 1 92.69 138 PHE B C 1
ATOM 3269 O O . PHE B 1 138 ? -6.238 11.055 7.535 1 92.69 138 PHE B O 1
ATOM 3276 N N . GLY B 1 139 ? -7.195 12.398 8.93 1 91.5 139 GLY B N 1
ATOM 3277 C CA . GLY B 1 139 ? -8.391 12.508 8.109 1 91.5 139 GLY B CA 1
ATOM 3278 C C . GLY B 1 139 ? -8.117 13.047 6.719 1 91.5 139 GLY B C 1
ATOM 3279 O O . GLY B 1 139 ? -8.664 12.539 5.734 1 91.5 139 GLY B O 1
ATOM 3280 N N . ASN B 1 140 ? -7.328 14.031 6.688 1 91.31 140 ASN B N 1
ATOM 3281 C CA . ASN B 1 140 ? -6.984 14.625 5.402 1 91.31 140 ASN B CA 1
ATOM 3282 C C . ASN B 1 140 ? -6.246 13.641 4.504 1 91.31 140 ASN B C 1
ATOM 3284 O O . ASN B 1 140 ? -6.434 13.641 3.285 1 91.31 140 ASN B O 1
ATOM 3288 N N . ILE B 1 141 ? -5.395 12.875 5.078 1 93.69 141 ILE B N 1
ATOM 3289 C CA . ILE B 1 141 ? -4.688 11.828 4.348 1 93.69 141 ILE B CA 1
ATOM 3290 C C . ILE B 1 141 ? -5.691 10.828 3.775 1 93.69 141 ILE B C 1
ATOM 3292 O O . ILE B 1 141 ? -5.617 10.469 2.598 1 93.69 141 ILE B O 1
ATOM 3296 N N . GLN B 1 142 ? -6.609 10.414 4.605 1 92.75 142 GLN B N 1
ATOM 3297 C CA . GLN B 1 142 ? -7.594 9.422 4.191 1 92.75 142 GLN B CA 1
ATOM 3298 C C . GLN B 1 142 ? -8.508 9.977 3.1 1 92.75 142 GLN B C 1
ATOM 3300 O O . GLN B 1 142 ? -8.945 9.242 2.215 1 92.75 142 GLN B O 1
ATOM 3305 N N . LYS B 1 143 ? -8.773 11.242 3.191 1 93.56 143 LYS B N 1
ATOM 3306 C CA . LYS B 1 143 ? -9.594 11.875 2.16 1 93.56 143 LYS B CA 1
ATOM 3307 C C . LYS B 1 143 ? -8.953 11.727 0.784 1 93.56 143 LYS B C 1
ATOM 3309 O O . LYS B 1 143 ? -9.656 11.594 -0.221 1 93.56 143 LYS B O 1
ATOM 3314 N N . VAL B 1 144 ? -7.719 11.734 0.756 1 92.06 144 VAL B N 1
ATOM 3315 C CA . VAL B 1 144 ? -6.988 11.633 -0.503 1 92.06 144 VAL B CA 1
ATOM 3316 C C . VAL B 1 144 ? -6.887 10.164 -0.917 1 92.06 144 VAL B C 1
ATOM 3318 O O . VAL B 1 144 ? -7.074 9.828 -2.09 1 92.06 144 VAL B O 1
ATOM 3321 N N . LEU B 1 145 ? -6.637 9.289 -0.01 1 94.06 145 LEU B N 1
ATOM 3322 C CA . LEU B 1 145 ? -6.246 7.922 -0.332 1 94.06 145 LEU B CA 1
ATOM 3323 C C . LEU B 1 145 ? -7.477 7.035 -0.522 1 94.06 145 LEU B C 1
ATOM 3325 O O . LEU B 1 145 ? -7.465 6.121 -1.349 1 94.06 145 LEU B O 1
ATOM 3329 N N . PHE B 1 146 ? -8.586 7.262 0.164 1 94 146 PHE B N 1
ATOM 3330 C CA . PHE B 1 146 ? -9.734 6.359 0.172 1 94 146 PHE B CA 1
ATOM 3331 C C . PHE B 1 146 ? -10.312 6.215 -1.229 1 94 146 PHE B C 1
ATOM 3333 O O . PHE B 1 146 ? -10.5 5.094 -1.714 1 94 146 PHE B O 1
ATOM 3340 N N . PRO B 1 147 ? -10.602 7.309 -1.878 1 92.81 147 PRO B N 1
ATOM 3341 C CA . PRO B 1 147 ? -11.164 7.16 -3.223 1 92.81 147 PRO B CA 1
ATOM 3342 C C . PRO B 1 147 ? -10.234 6.402 -4.168 1 92.81 147 PRO B C 1
ATOM 3344 O O . PRO B 1 147 ? -10.695 5.582 -4.965 1 92.81 147 PRO B O 1
ATOM 3347 N N . LYS B 1 148 ? -9.008 6.645 -4.109 1 92.25 148 LYS B N 1
ATOM 3348 C CA . LYS B 1 148 ? -8.039 6.004 -4.988 1 92.25 148 LYS B CA 1
ATOM 3349 C C . LYS B 1 148 ? -7.875 4.523 -4.645 1 92.25 148 LYS B C 1
ATOM 3351 O O . LYS B 1 148 ? -7.711 3.689 -5.535 1 92.25 148 LYS B O 1
ATOM 3356 N N . TYR B 1 149 ? -7.887 4.266 -3.404 1 95.94 149 TYR B N 1
ATOM 3357 C CA . TYR B 1 149 ? -7.738 2.896 -2.924 1 95.94 149 TYR B CA 1
ATOM 3358 C C . TYR B 1 149 ? -8.859 2.008 -3.451 1 95.94 149 TYR B C 1
ATOM 3360 O O . TYR B 1 149 ? -8.602 0.947 -4.023 1 95.94 149 TYR B O 1
ATOM 3368 N N . PHE B 1 150 ? -10.039 2.441 -3.291 1 95.12 150 PHE B N 1
ATOM 3369 C CA . PHE B 1 150 ? -11.164 1.604 -3.682 1 95.12 150 PHE B CA 1
ATOM 3370 C C . PHE B 1 150 ? -11.328 1.584 -5.195 1 95.12 150 PHE B C 1
ATOM 3372 O O . PHE B 1 150 ? -11.734 0.573 -5.77 1 95.12 150 PHE B O 1
ATOM 3379 N N . LEU B 1 151 ? -10.977 2.623 -5.812 1 92.5 151 LEU B N 1
ATOM 3380 C CA . LEU B 1 151 ? -10.992 2.627 -7.273 1 92.5 151 LEU B CA 1
ATOM 3381 C C . LEU B 1 151 ? -9.969 1.643 -7.828 1 92.5 151 LEU B C 1
ATOM 3383 O O . LEU B 1 151 ? -10.305 0.788 -8.648 1 92.5 151 LEU B O 1
ATOM 3387 N N . LEU B 1 152 ? -8.75 1.785 -7.379 1 93.38 152 LEU B N 1
ATOM 3388 C CA . LEU B 1 152 ? -7.688 0.909 -7.859 1 93.38 152 LEU B CA 1
ATOM 3389 C C . LEU B 1 152 ? -8.023 -0.553 -7.578 1 93.38 152 LEU B C 1
ATOM 3391 O O . LEU B 1 152 ? -7.879 -1.406 -8.461 1 93.38 152 LEU B O 1
ATOM 3395 N N . ASN B 1 153 ? -8.422 -0.802 -6.367 1 97.19 153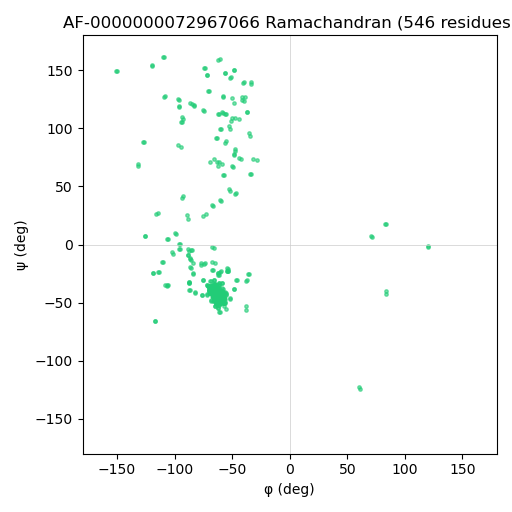 ASN B N 1
ATOM 3396 C CA . ASN B 1 153 ? -8.727 -2.178 -5.988 1 97.19 153 ASN B CA 1
ATOM 3397 C C . ASN B 1 153 ? -9.891 -2.74 -6.809 1 97.19 153 ASN B C 1
ATOM 3399 O O . ASN B 1 153 ? -9.883 -3.92 -7.168 1 97.19 153 ASN B O 1
ATOM 3403 N N . SER B 1 154 ? -10.922 -1.906 -7.086 1 95.88 154 SER B N 1
ATOM 3404 C CA . SER B 1 154 ? -12.023 -2.371 -7.922 1 95.88 154 SER B CA 1
ATOM 3405 C C . SER B 1 154 ? -11.539 -2.707 -9.328 1 95.88 154 SER B C 1
ATOM 3407 O O . SER B 1 154 ? -11.938 -3.723 -9.898 1 95.88 154 SER B O 1
ATOM 3409 N N . ILE B 1 155 ? -10.648 -1.961 -9.906 1 93.94 155 ILE B N 1
ATOM 3410 C CA . ILE B 1 155 ? -10.117 -2.18 -11.242 1 93.94 155 ILE B CA 1
ATOM 3411 C C . ILE B 1 155 ? -9.266 -3.445 -11.258 1 93.94 155 ILE B C 1
ATOM 3413 O O . ILE B 1 155 ? -9.422 -4.297 -12.141 1 93.94 155 ILE B O 1
ATOM 3417 N N . LEU B 1 156 ? -8.398 -3.527 -10.289 1 97 156 LEU B N 1
ATOM 3418 C CA . LEU B 1 156 ? -7.52 -4.691 -10.219 1 97 156 LEU B CA 1
ATOM 3419 C C . LEU B 1 156 ? -8.328 -5.969 -10 1 97 156 LEU B C 1
ATOM 3421 O O . LEU B 1 156 ? -8.016 -7.008 -10.586 1 97 156 LEU B O 1
ATOM 3425 N N . SER B 1 157 ? -9.344 -5.875 -9.18 1 96.94 157 SER B N 1
ATOM 3426 C CA . SER B 1 157 ? -10.227 -7.016 -8.961 1 96.94 157 SER B CA 1
ATOM 3427 C C . SER B 1 157 ? -10.953 -7.406 -10.25 1 96.94 157 SER B C 1
ATOM 3429 O O . SER B 1 157 ? -11.109 -8.594 -10.539 1 96.94 157 SER B O 1
ATOM 3431 N N . LEU B 1 158 ? -11.375 -6.465 -10.977 1 96.06 158 LEU B N 1
ATOM 3432 C CA . LEU B 1 158 ? -12.062 -6.734 -12.242 1 96.06 158 LEU B CA 1
ATOM 3433 C C . LEU B 1 158 ? -11.125 -7.406 -13.234 1 96.06 158 LEU B C 1
ATOM 3435 O O . LEU B 1 158 ? -11.516 -8.359 -13.914 1 96.06 158 LEU B O 1
ATOM 3439 N N . ILE B 1 159 ? -9.906 -6.918 -13.336 1 95 159 ILE B N 1
ATOM 3440 C CA . ILE B 1 159 ? -8.93 -7.496 -14.25 1 95 159 ILE B CA 1
ATOM 3441 C C . ILE B 1 159 ? -8.664 -8.945 -13.867 1 95 159 ILE B C 1
ATOM 3443 O O . ILE B 1 159 ? -8.648 -9.828 -14.734 1 95 159 ILE B O 1
ATOM 3447 N N . THR B 1 160 ? -8.469 -9.18 -12.602 1 96.81 160 THR B N 1
ATOM 3448 C CA . THR B 1 160 ? -8.219 -10.531 -12.117 1 96.81 160 THR B CA 1
ATOM 3449 C C . THR B 1 160 ? -9.391 -11.453 -12.461 1 96.81 160 THR B C 1
ATOM 3451 O O . THR B 1 160 ? -9.188 -12.562 -12.953 1 96.81 160 THR B O 1
ATOM 3454 N N . LEU B 1 161 ? -10.609 -10.961 -12.203 1 95.38 161 LEU B N 1
ATOM 3455 C CA . LEU B 1 161 ? -11.812 -11.727 -12.484 1 95.38 161 LEU B CA 1
ATOM 3456 C C . LEU B 1 161 ? -11.938 -12 -13.984 1 95.38 161 LEU B C 1
ATOM 3458 O O . LEU B 1 161 ? -12.227 -13.133 -14.391 1 95.38 161 LEU B O 1
ATOM 3462 N N . TYR B 1 162 ? -11.688 -11.031 -14.797 1 93.06 162 TYR B N 1
ATOM 3463 C CA . TYR B 1 162 ? -11.805 -11.148 -16.25 1 93.06 162 TYR B CA 1
ATOM 3464 C C . TYR B 1 162 ? -10.859 -12.211 -16.781 1 93.06 162 TYR B C 1
ATOM 3466 O O . TYR B 1 162 ? -11.266 -13.078 -17.562 1 93.06 162 TYR B O 1
ATOM 3474 N N . VAL B 1 163 ? -9.617 -12.141 -16.391 1 92.38 163 VAL B N 1
ATOM 3475 C CA . VAL B 1 163 ? -8.625 -13.086 -16.906 1 92.38 163 VAL B CA 1
ATOM 3476 C C . VAL B 1 163 ? -8.938 -14.492 -16.391 1 92.38 163 VAL B C 1
ATOM 3478 O O . VAL B 1 163 ? -8.82 -15.469 -17.125 1 92.38 163 VAL B O 1
ATOM 3481 N N . PHE B 1 164 ? -9.336 -14.609 -15.156 1 92.75 164 PHE B N 1
ATOM 3482 C CA . PHE B 1 164 ? -9.68 -15.898 -14.578 1 92.75 164 PHE B CA 1
ATOM 3483 C C . PHE B 1 164 ? -10.844 -16.531 -15.328 1 92.75 164 PHE B C 1
ATOM 3485 O O . PHE B 1 164 ? -10.812 -17.734 -15.641 1 92.75 164 PHE B O 1
ATOM 3492 N N . LEU B 1 165 ? -11.852 -15.75 -15.648 1 90 165 LEU B N 1
ATOM 3493 C CA . LEU B 1 165 ? -13.047 -16.25 -16.328 1 90 165 LEU B CA 1
ATOM 3494 C C . LEU B 1 165 ? -12.727 -16.625 -17.781 1 90 165 LEU B C 1
ATOM 3496 O O . LEU B 1 165 ? -13.297 -17.578 -18.312 1 90 165 LEU B O 1
ATOM 3500 N N . ARG B 1 166 ? -11.898 -15.906 -18.375 1 84.75 166 ARG B N 1
ATOM 3501 C CA . ARG B 1 166 ? -11.484 -16.234 -19.734 1 84.75 166 ARG B CA 1
ATOM 3502 C C . ARG B 1 166 ? -10.805 -17.594 -19.797 1 84.75 166 ARG B C 1
ATOM 3504 O O . ARG B 1 166 ? -10.961 -18.328 -20.766 1 84.75 166 ARG B O 1
ATOM 3511 N N . ALA B 1 167 ? -10.148 -17.891 -18.766 1 83.69 167 ALA B N 1
ATOM 3512 C CA . ALA B 1 167 ? -9.414 -19.156 -18.719 1 83.69 167 ALA B CA 1
ATOM 3513 C C . ALA B 1 167 ? -10.32 -20.297 -18.297 1 83.69 167 ALA B C 1
ATOM 3515 O O . ALA B 1 167 ? -10.062 -21.469 -18.625 1 83.69 167 ALA B O 1
ATOM 3516 N N . HIS B 1 168 ? -11.398 -20.047 -17.578 1 78.69 168 HIS B N 1
ATOM 3517 C CA . HIS B 1 168 ? -12.148 -21.141 -16.953 1 78.69 168 HIS B CA 1
ATOM 3518 C C . HIS B 1 168 ? -13.617 -21.109 -17.344 1 78.69 168 HIS B C 1
ATOM 3520 O O . HIS B 1 168 ? -14.445 -21.812 -16.781 1 78.69 168 HIS B O 1
ATOM 3526 N N . ASN B 1 169 ? -13.945 -20.297 -18.203 1 73.19 169 ASN B N 1
ATOM 3527 C CA . ASN B 1 169 ? -15.352 -20.125 -18.562 1 73.19 169 ASN B CA 1
ATOM 3528 C C . ASN B 1 169 ? -15.992 -21.438 -18.953 1 73.19 169 ASN B C 1
ATOM 3530 O O . ASN B 1 169 ? -17.188 -21.656 -18.734 1 73.19 169 ASN B O 1
ATOM 3534 N N . TYR B 1 170 ? -15.227 -22.328 -19.344 1 68.81 170 TYR B N 1
ATOM 3535 C CA . TYR B 1 170 ? -15.773 -23.609 -19.781 1 68.81 170 TYR B CA 1
ATOM 3536 C C . TYR B 1 170 ? -15.977 -24.547 -18.609 1 68.81 170 TYR B C 1
ATOM 3538 O O . TYR B 1 170 ? -16.734 -25.516 -18.703 1 68.81 170 TYR B O 1
ATOM 3546 N N . HIS B 1 171 ? -15.422 -24.219 -17.5 1 68.94 171 HIS B N 1
ATOM 3547 C CA . HIS B 1 171 ? -15.461 -25.109 -16.344 1 68.94 171 HIS B CA 1
ATOM 3548 C C . HIS B 1 171 ? -16.234 -24.469 -15.195 1 68.94 171 HIS B C 1
ATOM 3550 O O . HIS B 1 171 ? -16.016 -24.828 -14.031 1 68.94 171 HIS B O 1
ATOM 3556 N N . LEU B 1 172 ? -17.078 -23.656 -15.461 1 73.56 172 LEU B N 1
ATOM 3557 C CA . LEU B 1 172 ? -17.828 -22.969 -14.414 1 73.56 172 LEU B CA 1
ATOM 3558 C C . LEU B 1 172 ? -18.703 -23.953 -13.641 1 73.56 172 LEU B C 1
ATOM 3560 O O . LEU B 1 172 ? -19.156 -23.641 -12.539 1 73.56 172 LEU B O 1
ATOM 3564 N N . LYS B 1 173 ? -18.656 -25.109 -14.086 1 74.56 173 LYS B N 1
ATOM 3565 C CA . LYS B 1 173 ? -19.484 -26.141 -13.445 1 74.56 173 LYS B CA 1
ATOM 3566 C C . LYS B 1 173 ? -18.75 -26.75 -12.25 1 74.56 173 LYS B C 1
ATOM 3568 O O . LYS B 1 173 ? -19.391 -27.312 -11.352 1 74.56 173 LYS B O 1
ATOM 3573 N N . SER B 1 174 ? -17.5 -26.625 -12.203 1 85.38 174 SER B N 1
ATOM 3574 C CA . SER B 1 174 ? -16.766 -27.109 -11.047 1 85.38 174 SER B CA 1
ATOM 3575 C C . SER B 1 174 ? -17.016 -26.234 -9.82 1 85.38 174 SER B C 1
ATOM 3577 O O . SER B 1 174 ? -17.016 -25 -9.914 1 85.38 174 SER B O 1
ATOM 3579 N N . THR B 1 175 ? -17.312 -26.828 -8.695 1 86.5 175 THR B N 1
ATOM 3580 C CA . THR B 1 175 ? -17.609 -26.109 -7.453 1 86.5 175 THR B CA 1
ATOM 3581 C C . THR B 1 175 ? -16.438 -25.219 -7.059 1 86.5 175 THR B C 1
ATOM 3583 O O . THR B 1 175 ? -16.641 -24.094 -6.594 1 86.5 175 THR B O 1
ATOM 3586 N N . GLU B 1 176 ? -15.281 -25.703 -7.219 1 89.19 176 GLU B N 1
ATOM 3587 C CA . GLU B 1 176 ? -14.102 -24.922 -6.867 1 89.19 176 GLU B CA 1
ATOM 3588 C C . GLU B 1 176 ? -14.031 -23.641 -7.68 1 89.19 176 GLU B C 1
ATOM 3590 O O . GLU B 1 176 ? -13.82 -22.547 -7.121 1 89.19 176 GLU B O 1
ATOM 3595 N N . ILE B 1 177 ? -14.25 -23.797 -8.938 1 89.81 177 ILE B N 1
ATOM 3596 C CA . ILE B 1 177 ? -14.188 -22.641 -9.836 1 89.81 177 ILE B CA 1
ATOM 3597 C C . ILE B 1 177 ? -15.352 -21.703 -9.547 1 89.81 177 ILE B C 1
ATOM 3599 O O . ILE B 1 177 ? -15.18 -20.484 -9.531 1 89.81 177 ILE B O 1
ATOM 3603 N N . ALA B 1 178 ? -16.469 -22.219 -9.266 1 89 178 ALA B N 1
ATOM 3604 C CA . ALA B 1 178 ? -17.641 -21.422 -8.969 1 89 178 ALA B CA 1
ATOM 3605 C C . ALA B 1 178 ? -17.438 -20.578 -7.711 1 89 178 ALA B C 1
ATOM 3607 O O . ALA B 1 178 ? -17.828 -19.422 -7.656 1 89 178 ALA B O 1
ATOM 3608 N N . VAL B 1 179 ? -16.875 -21.156 -6.707 1 91.75 179 VAL B N 1
ATOM 3609 C CA . VAL B 1 179 ? -16.609 -20.469 -5.453 1 91.75 179 VAL B CA 1
ATOM 3610 C C . VAL B 1 179 ? -15.633 -19.312 -5.691 1 91.75 179 VAL B C 1
ATOM 3612 O O . VAL B 1 179 ? -15.82 -18.219 -5.18 1 91.75 179 VAL B O 1
ATOM 3615 N N . GLN B 1 180 ? -14.617 -19.594 -6.488 1 94.12 180 GLN B N 1
ATOM 3616 C CA . GLN B 1 180 ? -13.641 -18.562 -6.809 1 94.12 180 GLN B CA 1
ATOM 3617 C C . GLN B 1 180 ? -14.289 -17.422 -7.574 1 94.12 180 GLN B C 1
ATOM 3619 O O . GLN B 1 180 ? -14.086 -16.25 -7.242 1 94.12 180 GLN B O 1
ATOM 3624 N N . VAL B 1 181 ? -15.047 -17.766 -8.531 1 92.81 181 VAL B N 1
ATOM 3625 C CA . VAL B 1 181 ? -15.719 -16.75 -9.344 1 92.81 181 VAL B CA 1
ATOM 3626 C C . VAL B 1 181 ? -16.672 -15.938 -8.477 1 92.81 181 VAL B C 1
ATOM 3628 O O . VAL B 1 181 ? -16.734 -14.711 -8.594 1 92.81 181 VAL B O 1
ATOM 3631 N N . GLY B 1 182 ? -17.406 -16.625 -7.629 1 93.69 182 GLY B N 1
ATOM 3632 C CA . GLY B 1 182 ? -18.312 -15.945 -6.711 1 93.69 182 GLY B CA 1
ATOM 3633 C C . GLY B 1 182 ? -17.594 -14.977 -5.781 1 93.69 182 GLY B C 1
ATOM 3634 O O . GLY B 1 182 ? -18.047 -13.844 -5.602 1 93.69 182 GLY B O 1
ATOM 3635 N N . ALA B 1 183 ? -16.5 -15.43 -5.219 1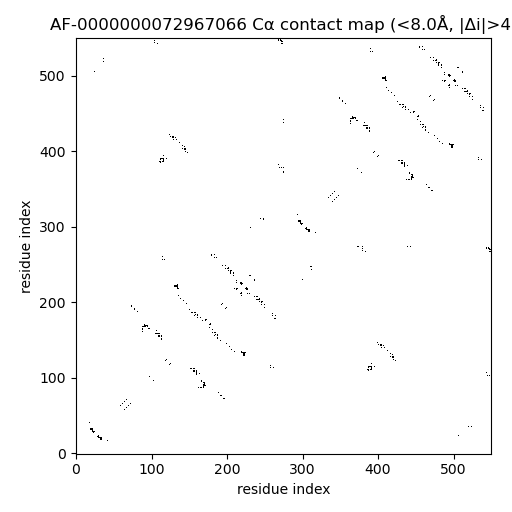 94.81 183 ALA B N 1
ATOM 3636 C CA . ALA B 1 183 ? -15.734 -14.602 -4.289 1 94.81 183 ALA B CA 1
ATOM 3637 C C . ALA B 1 183 ? -15.141 -13.391 -4.992 1 94.81 183 ALA B C 1
ATOM 3639 O O . ALA B 1 183 ? -15.195 -12.273 -4.469 1 94.81 183 ALA B O 1
ATOM 3640 N N . MET B 1 184 ? -14.602 -13.602 -6.176 1 96.69 184 MET B N 1
ATOM 3641 C CA . MET B 1 184 ? -13.992 -12.5 -6.918 1 96.69 184 MET B CA 1
ATOM 3642 C C . MET B 1 184 ? -15.047 -11.5 -7.371 1 96.69 184 MET B C 1
ATOM 3644 O O . MET B 1 184 ? -14.797 -10.297 -7.387 1 96.69 184 MET B O 1
ATOM 3648 N N . THR B 1 185 ? -16.188 -11.984 -7.762 1 95.31 185 THR B N 1
ATOM 3649 C CA . THR B 1 185 ? -17.281 -11.109 -8.156 1 95.31 185 THR B CA 1
ATOM 3650 C C . THR B 1 185 ? -17.766 -10.258 -6.977 1 95.31 185 THR B C 1
ATOM 3652 O O . THR B 1 185 ? -17.938 -9.047 -7.109 1 95.31 185 THR B O 1
ATOM 3655 N N . LEU B 1 186 ? -17.938 -10.922 -5.883 1 95.56 186 LEU B N 1
ATOM 3656 C CA . LEU B 1 186 ? -18.328 -10.211 -4.668 1 95.56 186 LEU B CA 1
ATOM 3657 C C . LEU B 1 186 ? -17.312 -9.141 -4.301 1 95.56 186 LEU B C 1
ATOM 3659 O O . LEU B 1 186 ? -17.688 -8.008 -3.982 1 95.56 186 LEU B O 1
ATOM 3663 N N . CYS B 1 187 ? -16.078 -9.523 -4.348 1 97.31 187 CYS B N 1
ATOM 3664 C CA . CYS B 1 187 ? -14.984 -8.609 -4.039 1 97.31 187 CYS B CA 1
ATOM 3665 C C . CYS B 1 187 ? -15.031 -7.375 -4.941 1 97.31 187 CYS B C 1
ATOM 3667 O O . CYS B 1 187 ? -15.031 -6.246 -4.453 1 97.31 187 CYS B O 1
ATOM 3669 N N . PHE B 1 188 ? -15.133 -7.641 -6.227 1 97.69 188 PHE B N 1
ATOM 3670 C CA . PHE B 1 188 ? -15.172 -6.562 -7.207 1 97.69 188 PHE B CA 1
ATOM 3671 C C . PHE B 1 188 ? -16.375 -5.648 -6.957 1 97.69 188 PHE B C 1
ATOM 3673 O O . PHE B 1 188 ? -16.219 -4.426 -6.863 1 97.69 188 PHE B O 1
ATOM 3680 N N . LEU B 1 189 ? -17.5 -6.164 -6.77 1 95.56 189 LEU B N 1
ATOM 3681 C CA . LEU B 1 189 ? -18.719 -5.371 -6.645 1 95.56 189 LEU B CA 1
ATOM 3682 C C . LEU B 1 189 ? -18.719 -4.57 -5.348 1 95.56 189 LEU B C 1
ATOM 3684 O O . LEU B 1 189 ? -19.125 -3.408 -5.332 1 95.56 189 LEU B O 1
ATOM 3688 N N . ILE B 1 190 ? -18.281 -5.195 -4.262 1 96.75 190 ILE B N 1
ATOM 3689 C CA . ILE B 1 190 ? -18.25 -4.484 -2.988 1 96.75 190 ILE B CA 1
ATOM 3690 C C . ILE B 1 190 ? -17.297 -3.287 -3.094 1 96.75 190 ILE B C 1
ATOM 3692 O O . ILE B 1 190 ? -17.641 -2.182 -2.664 1 96.75 190 ILE B O 1
ATOM 3696 N N . GLU B 1 191 ? -16.141 -3.504 -3.639 1 97.69 191 GLU B N 1
ATOM 3697 C CA . GLU B 1 191 ? -15.18 -2.416 -3.787 1 97.69 191 GLU B CA 1
ATOM 3698 C C . GLU B 1 191 ? -15.734 -1.303 -4.672 1 97.69 191 GLU B C 1
ATOM 3700 O O . GLU B 1 191 ? -15.562 -0.12 -4.375 1 97.69 191 GLU B O 1
ATOM 3705 N N . LEU B 1 192 ? -16.375 -1.69 -5.699 1 94.81 192 LEU B N 1
ATOM 3706 C CA . LEU B 1 192 ? -16.969 -0.713 -6.605 1 94.81 192 LEU B CA 1
ATOM 3707 C C . LEU B 1 192 ? -18.062 0.073 -5.91 1 94.81 192 LEU B C 1
ATOM 3709 O O . LEU B 1 192 ? -18.125 1.299 -6.023 1 94.81 192 LEU B O 1
ATOM 3713 N N . LEU B 1 193 ? -18.953 -0.604 -5.238 1 94.19 193 LEU B N 1
ATOM 3714 C CA . LEU B 1 193 ? -20.062 0.035 -4.559 1 94.19 193 LEU B CA 1
ATOM 3715 C C . LEU B 1 193 ? -19.578 0.983 -3.471 1 94.19 193 LEU B C 1
ATOM 3717 O O . LEU B 1 193 ? -20.141 2.062 -3.279 1 94.19 193 LEU B O 1
ATOM 3721 N N . ILE B 1 194 ? -18.562 0.522 -2.77 1 95.19 194 ILE B N 1
ATOM 3722 C CA . ILE B 1 194 ? -17.984 1.397 -1.749 1 95.19 194 ILE B CA 1
ATOM 3723 C C . ILE B 1 194 ? -17.469 2.674 -2.4 1 95.19 194 ILE B C 1
ATOM 3725 O O . ILE B 1 194 ? -17.734 3.779 -1.925 1 95.19 194 ILE B O 1
ATOM 3729 N N . ARG B 1 195 ? -16.719 2.566 -3.451 1 94.44 195 ARG B N 1
ATOM 3730 C CA . ARG B 1 195 ? -16.141 3.719 -4.137 1 94.44 195 ARG B CA 1
ATOM 3731 C C . ARG B 1 195 ? -17.219 4.672 -4.617 1 94.44 195 ARG B C 1
ATOM 3733 O O . ARG B 1 195 ? -17.094 5.891 -4.469 1 94.44 195 ARG B O 1
ATOM 3740 N N . LEU B 1 196 ? -18.297 4.137 -5.145 1 90.81 196 LEU B N 1
ATOM 3741 C CA . LEU B 1 196 ? -19.281 4.953 -5.855 1 90.81 196 LEU B CA 1
ATOM 3742 C C . LEU B 1 196 ? -20.328 5.516 -4.891 1 90.81 196 LEU B C 1
ATOM 3744 O O . LEU B 1 196 ? -20.781 6.645 -5.062 1 90.81 196 LEU B O 1
ATOM 3748 N N . TYR B 1 197 ? -20.688 4.746 -3.803 1 91 197 TYR B N 1
ATOM 3749 C CA . TYR B 1 197 ? -21.859 5.125 -3.033 1 91 197 TYR B CA 1
ATOM 3750 C C . TYR B 1 197 ? -21.5 5.449 -1.591 1 91 197 TYR B C 1
ATOM 3752 O O . TYR B 1 197 ? -22.188 6.211 -0.918 1 91 197 TYR B O 1
ATOM 3760 N N . LEU B 1 198 ? -20.438 4.926 -1.119 1 94.44 198 LEU B N 1
ATOM 3761 C CA . LEU B 1 198 ? -20.156 5.102 0.302 1 94.44 198 LEU B CA 1
ATOM 3762 C C . LEU B 1 198 ? -19.016 6.09 0.514 1 94.44 198 LEU B C 1
ATOM 3764 O O . LEU B 1 198 ? -19.016 6.855 1.481 1 94.44 198 LEU B O 1
ATOM 3768 N N . THR B 1 199 ? -18.031 6.113 -0.352 1 93.69 199 THR B N 1
ATOM 3769 C CA . THR B 1 199 ? -16.875 6.98 -0.192 1 93.69 199 THR B CA 1
ATOM 3770 C C . THR B 1 199 ? -17.281 8.445 -0.249 1 93.69 199 THR B C 1
ATOM 3772 O O . THR B 1 199 ? -16.891 9.242 0.608 1 93.69 199 THR B O 1
ATOM 3775 N N . PRO B 1 200 ? -18.125 8.867 -1.211 1 91.56 200 PRO B N 1
ATOM 3776 C CA . PRO B 1 200 ? -18.469 10.289 -1.288 1 91.56 200 PRO B CA 1
ATOM 3777 C C . PRO B 1 200 ? -19.172 10.797 -0.028 1 91.56 200 PRO B C 1
ATOM 3779 O O . PRO B 1 200 ? -18.75 11.805 0.551 1 91.56 200 PRO B O 1
ATOM 3782 N N . PRO B 1 201 ? -20.172 10.133 0.506 1 93.12 201 PRO B N 1
ATOM 3783 C CA . PRO B 1 201 ? -20.781 10.633 1.747 1 93.12 201 PRO B CA 1
ATOM 3784 C C . PRO B 1 201 ? -19.812 10.555 2.936 1 93.12 201 PRO B C 1
ATOM 3786 O O . PRO B 1 201 ? -19.891 11.391 3.84 1 93.12 201 PRO B O 1
ATOM 3789 N N . LEU B 1 202 ? -18.953 9.57 2.998 1 94.38 202 LEU B N 1
ATOM 3790 C CA . LEU B 1 202 ? -17.953 9.484 4.055 1 94.38 202 LEU B CA 1
ATOM 3791 C C . LEU B 1 202 ? -17.078 10.742 4.082 1 94.38 202 LEU B C 1
ATOM 3793 O O . LEU B 1 202 ? -16.859 11.328 5.145 1 94.38 202 LEU B O 1
ATOM 3797 N N . LEU B 1 203 ? -16.641 11.109 2.91 1 93.88 203 LEU B N 1
ATOM 3798 C CA . LEU B 1 203 ? -15.75 12.258 2.803 1 93.88 203 LEU B CA 1
ATOM 3799 C C . LEU B 1 203 ? -16.484 13.547 3.17 1 93.88 203 LEU B C 1
ATOM 3801 O O . LEU B 1 203 ? -15.906 14.43 3.816 1 93.88 203 LEU B O 1
ATOM 3805 N N . LYS B 1 204 ? -17.719 13.68 2.766 1 94.19 204 LYS B N 1
ATOM 3806 C CA . LYS B 1 204 ? -18.516 14.844 3.115 1 94.19 204 LYS B CA 1
ATOM 3807 C C . LYS B 1 204 ? -18.703 14.945 4.625 1 94.19 204 LYS B C 1
ATOM 3809 O O . LYS B 1 204 ? -18.531 16.016 5.207 1 94.19 204 LYS B O 1
ATOM 3814 N N . LEU B 1 205 ? -19.047 13.844 5.211 1 94.38 205 LEU B N 1
ATOM 3815 C CA . LEU B 1 205 ? -19.25 13.812 6.656 1 94.38 205 LEU B CA 1
ATOM 3816 C C . LEU B 1 205 ? -17.953 14.133 7.395 1 94.38 205 LEU B C 1
ATOM 3818 O O . LEU B 1 205 ? -17.969 14.852 8.398 1 94.38 205 LEU B O 1
ATOM 3822 N N . MET B 1 206 ? -16.891 13.633 6.926 1 94.38 206 MET B N 1
ATOM 3823 C CA . MET B 1 206 ? -15.586 13.883 7.527 1 94.38 206 MET B CA 1
ATOM 3824 C C . MET B 1 206 ? -15.227 15.359 7.465 1 94.38 206 MET B C 1
ATOM 3826 O O . MET B 1 206 ? -14.742 15.93 8.445 1 94.38 206 MET B O 1
ATOM 3830 N N . THR B 1 207 ? -15.5 15.945 6.387 1 93.38 207 THR B N 1
ATOM 3831 C CA . THR B 1 207 ? -15.195 17.359 6.195 1 93.38 207 THR B CA 1
ATOM 3832 C C . THR B 1 207 ? -16.031 18.219 7.137 1 93.38 207 THR B C 1
ATOM 3834 O O . THR B 1 207 ? -15.516 19.141 7.773 1 93.38 207 THR B O 1
ATOM 3837 N N . MET B 1 208 ? -17.281 17.891 7.258 1 94.19 208 MET B N 1
ATOM 3838 C CA . MET B 1 208 ? -18.172 18.625 8.148 1 94.19 208 MET B CA 1
ATOM 3839 C C . MET B 1 208 ? -17.75 18.484 9.602 1 94.19 208 MET B C 1
ATOM 3841 O O . MET B 1 208 ? -17.672 19.469 10.336 1 94.19 208 MET B O 1
ATOM 3845 N N . LYS B 1 209 ? -17.484 17.266 9.93 1 93.75 209 LYS B N 1
ATOM 3846 C CA . LYS B 1 209 ? -17.062 16.969 11.289 1 93.75 209 LYS B CA 1
ATOM 3847 C C . LYS B 1 209 ? -15.789 17.719 11.648 1 93.75 209 LYS B C 1
ATOM 3849 O O . LYS B 1 209 ? -15.703 18.359 12.695 1 93.75 209 LYS B O 1
ATOM 3854 N N . ASN B 1 210 ? -14.828 17.672 10.781 1 91.38 210 ASN B N 1
ATOM 3855 C CA . ASN B 1 210 ? -13.539 18.312 11.008 1 91.38 210 ASN B CA 1
ATOM 3856 C C . ASN B 1 210 ? -13.672 19.828 11.109 1 91.38 210 ASN B C 1
ATOM 3858 O O . ASN B 1 210 ? -12.977 20.469 11.898 1 91.38 210 ASN B O 1
ATOM 3862 N N . ARG B 1 211 ? -14.547 20.328 10.359 1 92.25 211 ARG B N 1
ATOM 3863 C CA . ARG B 1 211 ? -14.773 21.766 10.391 1 92.25 211 ARG B CA 1
ATOM 3864 C C . ARG B 1 211 ? -15.328 22.203 11.734 1 92.25 211 ARG B C 1
ATOM 3866 O O . ARG B 1 211 ? -14.859 23.188 12.32 1 92.25 211 ARG B O 1
ATOM 3873 N N . ILE B 1 212 ? -16.281 21.531 12.234 1 92.69 212 ILE B N 1
ATOM 3874 C CA . ILE B 1 212 ? -16.891 21.844 13.523 1 92.69 212 ILE B CA 1
ATOM 3875 C C . ILE B 1 212 ? -15.859 21.688 14.633 1 92.69 212 ILE B C 1
ATOM 3877 O O . ILE B 1 212 ? -15.766 22.531 15.531 1 92.69 212 ILE B O 1
ATOM 3881 N N . GLU B 1 213 ? -15.094 20.625 14.508 1 92.19 213 GLU B N 1
ATOM 3882 C CA . GLU B 1 213 ? -14.07 20.359 15.516 1 92.19 213 GLU B CA 1
ATOM 3883 C C . GLU B 1 213 ? -12.984 21.422 15.484 1 92.19 213 GLU B C 1
ATOM 3885 O O . GLU B 1 213 ? -12.492 21.859 16.531 1 92.19 213 GLU B O 1
ATOM 3890 N N . ALA B 1 214 ? -12.641 21.812 14.328 1 90.38 214 ALA B N 1
ATOM 3891 C CA . ALA B 1 214 ? -11.625 22.844 14.18 1 90.38 214 ALA B CA 1
ATOM 3892 C C . ALA B 1 214 ? -12.086 24.172 14.789 1 90.38 214 ALA B C 1
ATOM 3894 O O . ALA B 1 214 ? -11.312 24.859 15.445 1 90.38 214 ALA B O 1
ATOM 3895 N N . GLN B 1 215 ? -13.352 24.453 14.633 1 91 215 GLN B N 1
ATOM 3896 C CA . GLN B 1 215 ? -13.938 25.672 15.188 1 91 215 GLN B CA 1
ATOM 3897 C C . GLN B 1 215 ? -13.984 25.609 16.719 1 91 215 GLN B C 1
ATOM 3899 O O . GLN B 1 215 ? -13.852 26.641 17.391 1 91 215 GLN B O 1
ATOM 3904 N N . ALA B 1 216 ? -14.133 24.469 17.234 1 89.69 216 ALA B N 1
ATOM 3905 C CA . ALA B 1 216 ? -14.211 24.281 18.672 1 89.69 216 ALA B CA 1
ATOM 3906 C C . ALA B 1 216 ? -12.82 24.094 19.266 1 89.69 216 ALA B C 1
ATOM 3908 O O . ALA B 1 216 ? -12.664 23.984 20.484 1 89.69 216 ALA B O 1
ATOM 3909 N N . GLY B 1 217 ? -11.781 23.938 18.375 1 85.94 217 GLY B N 1
ATOM 3910 C CA . GLY B 1 217 ? -10.406 23.828 18.828 1 85.94 217 GLY B CA 1
ATOM 3911 C C . GLY B 1 217 ? -10.031 22.422 19.25 1 85.94 217 GLY B C 1
ATOM 3912 O O . GLY B 1 217 ? -9.164 22.234 20.109 1 85.94 217 GLY B O 1
ATOM 3913 N N . VAL B 1 218 ? -10.812 21.469 18.844 1 82.88 218 VAL B N 1
ATOM 3914 C CA . VAL B 1 218 ? -10.492 20.078 19.141 1 82.88 218 VAL B CA 1
ATOM 3915 C C . VAL B 1 218 ? -10.078 19.359 17.859 1 82.88 218 VAL B C 1
ATOM 3917 O O . VAL B 1 218 ? -10.211 19.891 16.766 1 82.88 218 VAL B O 1
ATOM 3920 N N . GLY B 1 219 ? -9.391 18.188 17.891 1 79.12 219 GLY B N 1
ATOM 3921 C CA . GLY B 1 219 ? -9.062 17.406 16.703 1 79.12 219 GLY B CA 1
ATOM 3922 C C . GLY B 1 219 ? -7.57 17.219 16.5 1 79.12 219 GLY B C 1
ATOM 3923 O O . GLY B 1 219 ? -7.145 16.5 15.602 1 79.12 219 GLY B O 1
ATOM 3924 N N . MET B 1 220 ? -6.789 17.797 17.359 1 80.94 220 MET B N 1
ATOM 3925 C CA . MET B 1 220 ? -5.336 17.703 17.219 1 80.94 220 MET B CA 1
ATOM 3926 C C . MET B 1 220 ? -4.766 16.625 18.141 1 80.94 220 MET B C 1
ATOM 3928 O O . MET B 1 220 ? -3.549 16.469 18.234 1 80.94 220 MET B O 1
ATOM 3932 N N . GLU B 1 221 ? -5.801 15.883 18.719 1 80.12 221 GLU B N 1
ATOM 3933 C CA . GLU B 1 221 ? -5.363 14.758 19.531 1 80.12 221 GLU B CA 1
ATOM 3934 C C . GLU B 1 221 ? -4.844 13.609 18.672 1 80.12 221 GLU B C 1
ATOM 3936 O O . GLU B 1 221 ? -5.242 13.469 17.516 1 80.12 221 GLU B O 1
ATOM 3941 N N . ILE B 1 222 ? -3.959 12.891 19.266 1 77.88 222 ILE B N 1
ATOM 3942 C CA . ILE B 1 222 ? -3.352 11.797 18.516 1 77.88 222 ILE B CA 1
ATOM 3943 C C . ILE B 1 222 ? -3.863 10.461 19.062 1 77.88 222 ILE B C 1
ATOM 3945 O O . ILE B 1 222 ? -3.84 10.227 20.266 1 77.88 222 ILE B O 1
ATOM 3949 N N . GLY B 1 223 ? -4.379 9.594 18.188 1 72.62 223 GLY B N 1
ATOM 3950 C CA . GLY B 1 223 ? -4.699 8.211 18.469 1 72.62 223 GLY B CA 1
ATOM 3951 C C . GLY B 1 223 ? -5.906 8.047 19.375 1 72.62 223 GLY B C 1
ATOM 3952 O O . GLY B 1 223 ? -6.102 6.988 19.969 1 72.62 223 GLY B O 1
ATOM 3953 N N . LYS B 1 224 ? -6.59 9.102 19.688 1 72.69 224 LYS B N 1
ATOM 3954 C CA . LYS B 1 224 ? -7.773 9.07 20.531 1 72.69 224 LYS B CA 1
ATOM 3955 C C . LYS B 1 224 ? -8.742 10.188 20.172 1 72.69 224 LYS B C 1
ATOM 3957 O O . LYS B 1 224 ? -8.336 11.219 19.641 1 72.69 224 LYS B O 1
ATOM 3962 N N . LEU B 1 225 ? -10.023 9.898 20.375 1 73.75 225 LEU B N 1
ATOM 3963 C CA . LEU B 1 225 ? -11.055 10.906 20.172 1 73.75 225 LEU B CA 1
ATOM 3964 C C . LEU B 1 225 ? -11.422 11.578 21.5 1 73.75 225 LEU B C 1
ATOM 3966 O O . LEU B 1 225 ? -11.836 10.898 22.438 1 73.75 225 LEU B O 1
ATOM 3970 N N . VAL B 1 226 ? -11.219 12.906 21.609 1 73.31 226 VAL B N 1
ATOM 3971 C CA . VAL B 1 226 ? -11.602 13.688 22.781 1 73.31 226 VAL B CA 1
ATOM 3972 C C . VAL B 1 226 ? -12.453 14.883 22.344 1 73.31 226 VAL B C 1
ATOM 3974 O O . VAL B 1 226 ? -11.93 15.977 22.109 1 73.31 226 VAL B O 1
ATOM 3977 N N . PRO B 1 227 ? -13.734 14.688 22.266 1 74.38 227 PRO B N 1
ATOM 3978 C CA . PRO B 1 227 ? -14.586 15.75 21.734 1 74.38 227 PRO B CA 1
ATOM 3979 C C . PRO B 1 227 ? -14.844 16.875 22.734 1 74.38 227 PRO B C 1
ATOM 3981 O O . PRO B 1 227 ? -15.281 17.953 22.359 1 74.38 227 PRO B O 1
ATOM 3984 N N . GLY B 1 228 ? -14.555 16.578 23.984 1 78.31 228 GLY B N 1
ATOM 3985 C CA . GLY B 1 228 ? -14.805 17.594 24.984 1 78.31 228 GLY B CA 1
ATOM 3986 C C . GLY B 1 228 ? -16.25 18.016 25.062 1 78.31 228 GLY B C 1
ATOM 3987 O O . GLY B 1 228 ? -17.156 17.172 25.172 1 78.31 228 GLY B O 1
ATOM 3988 N N . ASN B 1 229 ? -16.531 19.359 24.875 1 80.88 229 ASN B N 1
ATOM 3989 C CA . ASN B 1 229 ? -17.875 19.922 25.016 1 80.88 229 ASN B CA 1
ATOM 3990 C C . ASN B 1 229 ? -18.75 19.562 23.828 1 80.88 229 ASN B C 1
ATOM 3992 O O . ASN B 1 229 ? -19.984 19.719 23.891 1 80.88 229 ASN B O 1
ATOM 3996 N N . LEU B 1 230 ? -18.094 19.156 22.797 1 87.56 230 LEU B N 1
ATOM 3997 C CA . LEU B 1 230 ? -18.859 18.812 21.609 1 87.56 230 LEU B CA 1
ATOM 3998 C C . LEU B 1 230 ? -19.75 17.609 21.844 1 87.56 230 LEU B C 1
ATOM 4000 O O . LEU B 1 230 ? -20.672 17.344 21.094 1 87.56 230 LEU B O 1
ATOM 4004 N N . LEU B 1 231 ? -19.484 16.891 22.891 1 85.06 231 LEU B N 1
ATOM 4005 C CA . LEU B 1 231 ? -20.312 15.758 23.266 1 85.06 231 LEU B CA 1
ATOM 4006 C C . LEU B 1 231 ? -21.734 16.219 23.594 1 85.06 231 LEU B C 1
ATOM 4008 O O . LEU B 1 231 ? -22.688 15.438 23.469 1 85.06 231 LEU B O 1
ATOM 4012 N N . ASN B 1 232 ? -21.797 17.484 23.969 1 85.44 232 ASN B N 1
ATOM 4013 C CA . ASN B 1 232 ? -23.109 18.016 24.344 1 85.44 232 ASN B CA 1
ATOM 4014 C C . ASN B 1 232 ? -23.766 18.734 23.172 1 85.44 232 ASN B C 1
ATOM 4016 O O . ASN B 1 232 ? -24.859 19.297 23.328 1 85.44 232 ASN B O 1
ATOM 4020 N N . CYS B 1 233 ? -23.203 18.812 22.047 1 89.5 233 CYS B N 1
ATOM 4021 C CA . CYS B 1 233 ? -23.766 19.422 20.844 1 89.5 233 CYS B CA 1
ATOM 4022 C C . CYS B 1 233 ? -24.469 18.375 19.984 1 89.5 233 CYS B C 1
ATOM 4024 O O . CYS B 1 233 ? -23.828 17.578 19.328 1 89.5 233 CYS B O 1
ATOM 4026 N N . PRO B 1 234 ? -25.75 18.422 20.031 1 90.38 234 PRO B N 1
ATOM 4027 C CA . PRO B 1 234 ? -26.516 17.406 19.297 1 90.38 234 PRO B CA 1
ATOM 4028 C C . PRO B 1 234 ? -26.203 17.375 17.812 1 90.38 234 PRO B C 1
ATOM 4030 O O . PRO B 1 234 ? -26.188 16.312 17.188 1 90.38 234 PRO B O 1
ATOM 4033 N N . HIS B 1 235 ? -26 18.531 17.219 1 92.38 235 HIS B N 1
ATOM 4034 C CA . HIS B 1 235 ? -25.688 18.609 15.797 1 92.38 235 HIS B CA 1
ATOM 4035 C C . HIS B 1 235 ? -24.375 17.875 15.484 1 92.38 235 HIS B C 1
ATOM 4037 O O . HIS B 1 235 ? -24.312 17.062 14.562 1 92.38 235 HIS B O 1
ATOM 4043 N N . TYR B 1 236 ? -23.375 18.125 16.234 1 92.94 236 TYR B N 1
ATOM 4044 C CA . TYR B 1 236 ? -22.078 17.453 16.078 1 92.94 236 TYR B CA 1
ATOM 4045 C C . TYR B 1 236 ? -22.219 15.953 16.266 1 92.94 236 TYR B C 1
ATOM 4047 O O . TYR B 1 236 ? -21.688 15.164 15.484 1 92.94 236 TYR B O 1
ATOM 4055 N N . MET B 1 237 ? -22.922 15.602 17.281 1 91.25 237 MET B N 1
ATOM 4056 C CA . MET B 1 237 ? -23.062 14.18 17.594 1 91.25 237 MET B CA 1
ATOM 4057 C C . MET B 1 237 ? -23.781 13.445 16.469 1 91.25 237 MET B C 1
ATOM 4059 O O . MET B 1 237 ? -23.469 12.289 16.172 1 91.25 237 MET B O 1
ATOM 4063 N N . ALA B 1 238 ? -24.719 14.078 15.891 1 92.06 238 ALA B N 1
ATOM 4064 C CA . ALA B 1 238 ? -25.438 13.461 14.773 1 92.06 238 ALA B CA 1
ATOM 4065 C C . ALA B 1 238 ? -24.5 13.211 13.594 1 92.06 238 ALA B C 1
ATOM 4067 O O . ALA B 1 238 ? -24.531 12.141 12.984 1 92.06 238 ALA B O 1
ATOM 4068 N N . ILE B 1 239 ? -23.719 14.195 13.297 1 94.25 239 ILE B N 1
ATOM 4069 C CA . ILE B 1 239 ? -22.766 14.086 12.195 1 94.25 239 ILE B CA 1
ATOM 4070 C C . ILE B 1 239 ? -21.719 13.023 12.523 1 94.25 239 ILE B C 1
ATOM 4072 O O . ILE B 1 239 ? -21.375 12.203 11.672 1 94.25 239 ILE B O 1
ATOM 4076 N N . HIS B 1 240 ? -21.234 13.078 13.688 1 91.88 240 HIS B N 1
ATOM 4077 C CA . HIS B 1 240 ? -20.25 12.109 14.141 1 91.88 240 HIS B CA 1
ATOM 4078 C C . HIS B 1 240 ? -20.781 10.688 14.039 1 91.88 240 HIS B C 1
ATOM 4080 O O . HIS B 1 240 ? -20.094 9.797 13.539 1 91.88 240 HIS B O 1
ATOM 4086 N N . LYS B 1 241 ? -21.953 10.492 14.516 1 89.94 241 LYS B N 1
ATOM 4087 C CA . LYS B 1 241 ? -22.562 9.164 14.461 1 89.94 241 LYS B CA 1
ATOM 4088 C C . LYS B 1 241 ? -22.766 8.711 13.023 1 89.94 241 LYS B C 1
ATOM 4090 O O . LYS B 1 241 ? -22.547 7.535 12.703 1 89.94 241 LYS B O 1
ATOM 4095 N N . ALA B 1 242 ? -23.172 9.602 12.227 1 92.81 242 ALA B N 1
ATOM 4096 C CA . ALA B 1 242 ? -23.344 9.266 10.812 1 92.81 242 ALA B CA 1
ATOM 4097 C C . ALA B 1 242 ? -22 8.883 10.18 1 92.81 242 ALA B C 1
ATOM 4099 O O . ALA B 1 242 ? -21.922 7.906 9.43 1 92.81 242 ALA B O 1
ATOM 4100 N N . PHE B 1 243 ? -21 9.656 10.453 1 94.25 243 PHE B N 1
ATOM 4101 C CA . PHE B 1 243 ? -19.656 9.359 9.969 1 94.25 243 PHE B CA 1
ATOM 4102 C C . PHE B 1 243 ? -19.219 7.965 10.414 1 94.25 243 PHE B C 1
ATOM 4104 O O . PHE B 1 243 ? -18.75 7.172 9.594 1 94.25 243 PHE B O 1
ATOM 4111 N N . ARG B 1 244 ? -19.375 7.707 11.625 1 90.31 244 ARG B N 1
ATOM 4112 C CA . ARG B 1 244 ? -18.953 6.426 12.18 1 90.31 244 ARG B CA 1
ATOM 4113 C C . ARG B 1 244 ? -19.703 5.27 11.523 1 90.31 244 ARG B C 1
ATOM 4115 O O . ARG B 1 244 ? -19.125 4.215 11.266 1 90.31 244 ARG B O 1
ATOM 4122 N N . ARG B 1 245 ? -20.938 5.457 11.352 1 91.75 245 ARG B N 1
ATOM 4123 C CA . ARG B 1 245 ? -21.75 4.418 10.719 1 91.75 245 ARG B CA 1
ATOM 4124 C C . ARG B 1 245 ? -21.25 4.109 9.312 1 91.75 245 ARG B C 1
ATOM 4126 O O . ARG B 1 245 ? -21.078 2.943 8.961 1 91.75 245 ARG B O 1
ATOM 4133 N N . VAL B 1 246 ? -21.078 5.133 8.539 1 93.75 246 VAL B N 1
ATOM 4134 C CA . VAL B 1 246 ? -20.625 4.941 7.168 1 93.75 246 VAL B CA 1
ATOM 4135 C C . VAL B 1 246 ? -19.219 4.34 7.18 1 93.75 246 VAL B C 1
ATOM 4137 O O . VAL B 1 246 ? -18.922 3.416 6.414 1 93.75 246 VAL B O 1
ATOM 4140 N N . HIS B 1 247 ? -18.391 4.879 8.016 1 92.94 247 HIS B N 1
ATOM 4141 C CA . HIS B 1 247 ? -17.031 4.375 8.125 1 92.94 247 HIS B CA 1
ATOM 4142 C C . HIS B 1 247 ? -17.016 2.896 8.508 1 92.94 247 HIS B C 1
ATOM 4144 O O . HIS B 1 247 ? -16.266 2.107 7.934 1 92.94 247 HIS B O 1
ATOM 4150 N N . MET B 1 248 ? -17.859 2.52 9.422 1 89.12 248 MET B N 1
ATOM 4151 C CA . MET B 1 248 ? -17.938 1.127 9.859 1 89.12 248 MET B CA 1
ATOM 4152 C C . MET B 1 248 ? -18.422 0.231 8.711 1 89.12 248 MET B C 1
ATOM 4154 O O . MET B 1 248 ? -17.891 -0.872 8.531 1 89.12 248 MET B O 1
ATOM 4158 N N . THR B 1 249 ? -19.359 0.646 8.062 1 93 249 THR B N 1
ATOM 4159 C CA . THR B 1 249 ? -19.859 -0.119 6.922 1 93 249 THR B CA 1
ATOM 4160 C C . THR B 1 249 ? -18.75 -0.348 5.898 1 93 249 THR B C 1
ATOM 4162 O O . THR B 1 249 ? -18.578 -1.463 5.402 1 93 249 THR B O 1
ATOM 4165 N N . ILE B 1 250 ? -18.031 0.657 5.609 1 94.75 250 ILE B N 1
ATOM 4166 C CA . ILE B 1 250 ? -16.922 0.564 4.668 1 94.75 250 ILE B CA 1
ATOM 4167 C C . ILE B 1 250 ? -15.867 -0.387 5.215 1 94.75 250 ILE B C 1
ATOM 4169 O O . ILE B 1 250 ? -15.328 -1.217 4.477 1 94.75 250 ILE B O 1
ATOM 4173 N N . ALA B 1 251 ? -15.586 -0.244 6.488 1 91.19 251 ALA B N 1
ATOM 4174 C CA . ALA B 1 251 ? -14.594 -1.11 7.117 1 91.19 251 ALA B CA 1
ATOM 4175 C C . ALA B 1 251 ? -15 -2.578 7.008 1 91.19 251 ALA B C 1
ATOM 4177 O O . ALA B 1 251 ? -14.172 -3.436 6.695 1 91.19 251 ALA B O 1
ATOM 4178 N N . ILE B 1 252 ? -16.219 -2.857 7.254 1 91.38 252 ILE B N 1
ATOM 4179 C CA . ILE B 1 252 ? -16.734 -4.223 7.145 1 91.38 252 ILE B CA 1
ATOM 4180 C C . ILE B 1 252 ? -16.625 -4.699 5.699 1 91.38 252 ILE B C 1
ATOM 4182 O O . ILE B 1 252 ? -16.172 -5.816 5.441 1 91.38 252 ILE B O 1
ATOM 4186 N N . GLY B 1 253 ? -17.062 -3.875 4.793 1 95 253 GLY B N 1
ATOM 4187 C CA . GLY B 1 253 ? -16.906 -4.215 3.387 1 95 253 GLY B CA 1
ATOM 4188 C C . GLY B 1 253 ? -15.469 -4.508 2.996 1 95 253 GLY B C 1
ATOM 4189 O O . GLY B 1 253 ? -15.203 -5.453 2.252 1 95 253 GLY B O 1
ATOM 4190 N N . ASN B 1 254 ? -14.617 -3.686 3.49 1 95.06 254 ASN B N 1
ATOM 4191 C CA . ASN B 1 254 ? -13.195 -3.883 3.221 1 95.06 254 ASN B CA 1
ATOM 4192 C C . ASN B 1 254 ? -12.703 -5.219 3.77 1 95.06 254 ASN B C 1
ATOM 4194 O O . ASN B 1 254 ? -11.945 -5.926 3.104 1 95.06 254 ASN B O 1
ATOM 4198 N N . LEU B 1 255 ? -13.125 -5.594 4.945 1 91.44 255 LEU B N 1
ATOM 4199 C CA . LEU B 1 255 ? -12.711 -6.859 5.543 1 91.44 255 LEU B CA 1
ATOM 4200 C C . LEU B 1 255 ? -13.281 -8.039 4.762 1 91.44 255 LEU B C 1
ATOM 4202 O O . LEU B 1 255 ? -12.609 -9.062 4.602 1 91.44 255 LEU B O 1
ATOM 4206 N N . VAL B 1 256 ? -14.453 -7.906 4.32 1 95 256 VAL B N 1
ATOM 4207 C CA . VAL B 1 256 ? -15.062 -8.953 3.508 1 95 256 VAL B CA 1
ATOM 4208 C C . VAL B 1 256 ? -14.281 -9.133 2.211 1 95 256 VAL B C 1
ATOM 4210 O O . VAL B 1 256 ? -13.992 -10.258 1.797 1 95 256 VAL B O 1
ATOM 4213 N N . THR B 1 257 ? -13.953 -8.031 1.571 1 97.38 257 THR B N 1
ATOM 4214 C CA . THR B 1 257 ? -13.188 -8.125 0.336 1 97.38 257 THR B CA 1
ATOM 4215 C C . THR B 1 257 ? -11.805 -8.719 0.599 1 97.38 257 THR B C 1
ATOM 4217 O O . THR B 1 257 ? -11.273 -9.453 -0.236 1 97.38 257 THR B O 1
ATOM 4220 N N . MET B 1 258 ? -11.25 -8.406 1.729 1 96.12 258 MET B N 1
ATOM 4221 C CA . MET B 1 258 ? -9.969 -9.008 2.086 1 96.12 258 MET B CA 1
ATOM 4222 C C . MET B 1 258 ? -10.109 -10.516 2.273 1 96.12 258 MET B C 1
ATOM 4224 O O . MET B 1 258 ? -9.211 -11.281 1.903 1 96.12 258 MET B O 1
ATOM 4228 N N . ALA B 1 259 ? -11.203 -10.953 2.848 1 94.81 259 ALA B N 1
ATOM 4229 C CA . ALA B 1 259 ? -11.461 -12.383 2.982 1 94.81 259 ALA B CA 1
ATOM 4230 C C . ALA B 1 259 ? -11.562 -13.055 1.615 1 94.81 259 ALA B C 1
ATOM 4232 O O . ALA B 1 259 ? -11.047 -14.156 1.42 1 94.81 259 ALA B O 1
ATOM 4233 N N . CYS B 1 260 ? -12.195 -12.375 0.729 1 96.44 260 CYS B N 1
ATOM 4234 C CA . CYS B 1 260 ? -12.305 -12.891 -0.632 1 96.44 260 CYS B CA 1
ATOM 4235 C C . CYS B 1 260 ? -10.93 -13.016 -1.281 1 96.44 260 CYS B C 1
ATOM 4237 O O . CYS B 1 260 ? -10.633 -14.031 -1.915 1 96.44 260 CYS B O 1
ATOM 4239 N N . THR B 1 261 ? -10.102 -12.008 -1.128 1 97.5 261 THR B N 1
ATOM 4240 C CA . THR B 1 261 ? -8.766 -12.039 -1.707 1 97.5 261 THR B CA 1
ATOM 4241 C C . THR B 1 261 ? -7.906 -13.102 -1.024 1 97.5 261 THR B C 1
ATOM 4243 O O . THR B 1 261 ? -7.086 -13.758 -1.672 1 97.5 261 THR B O 1
ATOM 4246 N N . MET B 1 262 ? -8.133 -13.242 0.249 1 95.31 262 MET B N 1
ATOM 4247 C CA . MET B 1 262 ? -7.41 -14.289 0.978 1 95.31 262 MET B CA 1
ATOM 4248 C C . MET B 1 262 ? -7.797 -15.672 0.47 1 95.31 262 MET B C 1
ATOM 4250 O O . MET B 1 262 ? -6.938 -16.547 0.323 1 95.31 262 MET B O 1
ATOM 4254 N N . LEU B 1 263 ? -9.023 -15.883 0.255 1 95.31 263 LEU B N 1
ATOM 4255 C CA . LEU B 1 263 ? -9.5 -17.141 -0.303 1 95.31 263 LEU B CA 1
ATOM 4256 C C . LEU B 1 263 ? -8.852 -17.422 -1.652 1 95.31 263 LEU B C 1
ATOM 4258 O O . LEU B 1 263 ? -8.414 -18.547 -1.914 1 95.31 263 LEU B O 1
ATOM 4262 N N . HIS B 1 264 ? -8.797 -16.453 -2.471 1 96.44 264 HIS B N 1
ATOM 4263 C CA . HIS B 1 264 ? -8.188 -16.625 -3.787 1 96.44 264 HIS B CA 1
ATOM 4264 C C . HIS B 1 264 ? -6.684 -16.828 -3.68 1 96.44 264 HIS B C 1
ATOM 4266 O O . HIS B 1 264 ? -6.09 -17.547 -4.48 1 96.44 264 HIS B O 1
ATOM 4272 N N . LEU B 1 265 ? -6.098 -16.125 -2.711 1 96.94 265 LEU B N 1
ATOM 4273 C CA . LEU B 1 265 ? -4.68 -16.344 -2.455 1 96.94 265 LEU B CA 1
ATOM 4274 C C . LEU B 1 265 ? -4.41 -17.812 -2.137 1 96.94 265 LEU B C 1
ATOM 4276 O O . LEU B 1 265 ? -3.449 -18.391 -2.648 1 96.94 265 LEU B O 1
ATOM 4280 N N . TYR B 1 266 ? -5.211 -18.344 -1.316 1 93.06 266 TYR B N 1
ATOM 4281 C CA . TYR B 1 266 ? -5.059 -19.75 -0.971 1 93.06 266 TYR B CA 1
ATOM 4282 C C . TYR B 1 266 ? -5.191 -20.625 -2.207 1 93.06 266 TYR B C 1
ATOM 4284 O O . TYR B 1 266 ? -4.379 -21.531 -2.424 1 93.06 266 TYR B O 1
ATOM 4292 N N . TYR B 1 267 ? -6.125 -20.391 -3 1 93.31 267 TYR B N 1
ATOM 4293 C CA . TYR B 1 267 ? -6.324 -21.125 -4.242 1 93.31 267 TYR B CA 1
ATOM 4294 C C . TYR B 1 267 ? -5.086 -21.031 -5.133 1 93.31 267 TYR B C 1
ATOM 4296 O O . TYR B 1 267 ? -4.59 -22.047 -5.613 1 93.31 267 TYR B O 1
ATOM 4304 N N . LEU B 1 268 ? -4.617 -19.859 -5.332 1 94.44 268 LEU B N 1
ATOM 4305 C CA . LEU B 1 268 ? -3.457 -19.641 -6.188 1 94.44 268 LEU B CA 1
ATOM 4306 C C . LEU B 1 268 ? -2.23 -20.359 -5.637 1 94.44 268 LEU B C 1
ATOM 4308 O O . LEU B 1 268 ? -1.437 -20.906 -6.398 1 94.44 268 LEU B O 1
ATOM 4312 N N . SER B 1 269 ? -2.115 -20.266 -4.305 1 92.69 269 SER B N 1
ATOM 4313 C CA . SER B 1 269 ? -0.95 -20.875 -3.68 1 92.69 269 SER B CA 1
ATOM 4314 C C . SER B 1 269 ? -0.934 -22.391 -3.914 1 92.69 269 SER B C 1
ATOM 4316 O O . SER B 1 269 ? 0.134 -23 -3.984 1 92.69 269 SER B O 1
ATOM 4318 N N . GLN B 1 270 ? -2.068 -22.984 -4.117 1 90.5 270 GLN B N 1
ATOM 4319 C CA . GLN B 1 270 ? -2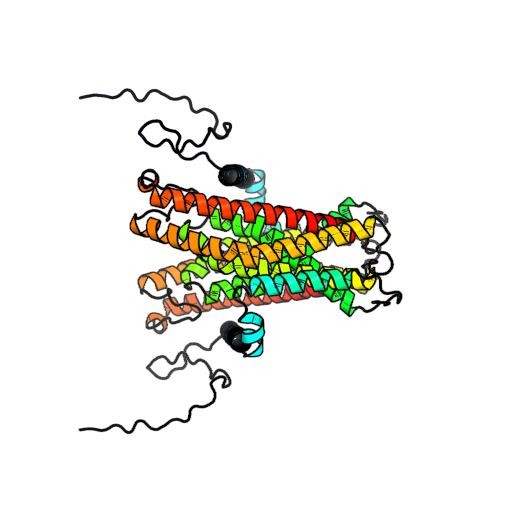.172 -24.422 -4.344 1 90.5 270 GLN B CA 1
ATOM 4320 C C . GLN B 1 270 ? -1.997 -24.766 -5.82 1 90.5 270 GLN B C 1
ATOM 4322 O O . GLN B 1 270 ? -1.811 -25.938 -6.18 1 90.5 270 GLN B O 1
ATOM 4327 N N . LYS B 1 271 ? -2.037 -23.766 -6.609 1 90.19 271 LYS B N 1
ATOM 4328 C CA . LYS B 1 271 ? -1.893 -23.984 -8.047 1 90.19 271 LYS B CA 1
ATOM 4329 C C . LYS B 1 271 ? -0.518 -23.531 -8.531 1 90.19 271 LYS B C 1
ATOM 4331 O O . LYS B 1 271 ? -0.272 -23.469 -9.742 1 90.19 271 LYS B O 1
ATOM 4336 N N . LEU B 1 272 ? 0.297 -23.141 -7.648 1 85.69 272 LEU B N 1
ATOM 4337 C CA . LEU B 1 272 ? 1.655 -22.719 -7.965 1 85.69 272 LEU B CA 1
ATOM 4338 C C . LEU B 1 272 ? 2.592 -23.922 -8.07 1 85.69 272 LEU B C 1
ATOM 4340 O O . LEU B 1 272 ? 2.676 -24.719 -7.148 1 85.69 272 LEU B O 1
ATOM 4344 N N . CYS B 1 273 ? 3.207 -24.141 -9.25 1 79.69 273 CYS B N 1
ATOM 4345 C CA . CYS B 1 273 ? 4.105 -25.266 -9.5 1 79.69 273 CYS B CA 1
ATOM 4346 C C . CYS B 1 273 ? 5.555 -24.875 -9.227 1 79.69 273 CYS B C 1
ATOM 4348 O O . CYS B 1 273 ? 6.41 -25.016 -10.102 1 79.69 273 CYS B O 1
ATOM 4350 N N . VAL B 1 274 ? 5.844 -24.234 -8.312 1 71.06 274 VAL B N 1
ATOM 4351 C CA . VAL B 1 274 ? 7.203 -23.797 -8.008 1 71.06 274 VAL B CA 1
ATOM 4352 C C . VAL B 1 274 ? 7.73 -24.562 -6.797 1 71.06 274 VAL B C 1
ATOM 4354 O O . VAL B 1 274 ? 8.93 -24.844 -6.711 1 71.06 274 VAL B O 1
ATOM 4357 N N . LEU B 1 275 ? 6.82 -24.828 -5.918 1 69.19 275 LEU B N 1
ATOM 4358 C CA . LEU B 1 275 ? 7.281 -25.453 -4.684 1 69.19 275 LEU B CA 1
ATOM 4359 C C . LEU B 1 275 ? 6.957 -26.938 -4.664 1 69.19 275 LEU B C 1
ATOM 4361 O O . LEU B 1 275 ? 5.98 -27.375 -5.281 1 69.19 275 LEU B O 1
#

pLDDT: mean 77.63, std 20.93, range [20.88, 98.56]

Secondary structure (DSSP, 8-state):
-------------S--------B--TTS---B---HHHHHHHHHHHHHHHHHHHHHHHHHSHHHHHHH-SS-HHHHHHHHHHHHHHHHTS--SS------HHHHHHHHHHHHHHHHHHHIIIIIIHHHHHHHSBHHHHHHHHHHHHHHHHHHHHHHHHHHHHHHHHHHGGGTTSHHHHHHHHHHHHHHHHHHHIIIIIHHHHHHHHHHHHHHHHHHT----BSS---GGGGG-HHHHHHHHHHHHHHHHHHHHHHHHHHHHHHHHHHHHHTBS--/-------------SS-------B--TTS---B---HHHHHHHHHHHHHHHHHHHHHHHHHSHHHHHHH-SS-HHHHHHHHHHHHHHHHTS--SS------HHHHHHHHHHHHHHHHHHHIIIIIIHHHHHHHSBHHHHHHHHHHHHHHHHHHHHHHHHHHHHHHHHHHGGGTTSHHHHHHHHHHHHHHHHHHHIIIIIHHHHHHHHHHHHHHHHHHT----BSS---GGGGG-HHHHHHHHHHHHHHHHHHHHHHHHHHHHHHHHHHHHHTBS--

Foldseek 3Di:
DCPPDPPPPDCPDPPPDPDQVQPQDPVRPSPDRQPPVNVVVVVVVVVVVVVVVVVVVVCVDPCVCVQVVPPAVLVSVLVVLVVVLVVLLQQDPDQPCPVDPVLVVLLVVLLVVLLVLLCCCPPPVLVVCQQPFFQLVSLVVCLVVVLVSLVSNLVSLSSNLNSLSSNCSNPCVDPVSVLLNVLSSLLNSLSSCCNRPLSVVLNVLSVVLVVVCVVVVHGRDGNDDDSDCCVVVPVNVVSVVVNVVSVVVNVVSSVSSSVSSVVVVVVVVVVDPPD/DCPPDPPPPDCPDPPPDPDQPQPQDVVRPSPDRQPPVNVVVVVVVVVVVVVVVVVVVVCVDPCVCVLVVPPAVLVSVLVVLVVVLVVLLQQDPDQPCPVDPVLVVLLVVLLVVLLVLLCCCPPNVLVVCQQPFFQLVSLVVCLVVVLVSLVSNLVSLSSNLNSLSSNCSNPCVDPVSVLLNVLSSLLNSLSSCCNRPLSVVLNVLSVVLVVVCVVVVHGRDGNDDDSDCCVVVPVNVVSVVVNVVSVVVNVVSSVSSSVSSVVVVVVVVVVDPPD

Sequence (550 aa):
MCVGKVTSGKLQGPFGPPKTVKLVNESGKVPYQEDILALSTYYTKVVLFTLDKWLKSFQDSICYKILFHTTQPAHVITALAVIMVSLMLIPSERKASLESPLWSFIYMGSFSAHFGAQIWMTFISGLSLYFALPRHTFGNIQKVLFPKYFLLNSILSLITLYVFLRAHNYHLKSTEIAVQVGAMTLCFLIELLIRLYLTPPLLKLMTMKNRIEAQAGVGMEIGKLVPGNLLNCPHYMAIHKAFRRVHMTIAIGNLVTMACTMLHLYYLSQKLCVLMCVGKVTSGKLQGPFGPPKTVKLVNESGKVPYQEDILALSTYYTKVVLFTLDKWLKSFQDSICYKILFHTTQPAHVITALAVIMVSLMLIPSERKASLESPLWSFIYMGSFSAHFGAQIWMTFISGLSLYFALPRHTFGNIQKVLFPKYFLLNSILSLITLYVFLRAHNYHLKSTEIAVQVGAMTLCFLIELLIRLYLTPPLLKLMTMKNRIEAQAGVGMEIGKLVPGNLLNCPHYMAIHKAFRRVHMTIAIGNLVTMACTMLHLYYLSQKLCVL

Radius of gyration: 26.94 Å; Cα contacts (8 Å, |Δi|>4): 542; chains: 2; bounding box: 57×91×84 Å

Organism: Tribolium castaneum (NCBI:txid7070)

InterPro domains:
  IPR025423 TMEM205-like [PF13664] (110-210)
  IPR053009 Xanthocillin Biosynthesis-Associated Protein [PTHR23241] (34-274)

Solvent-accessible surface area (backbone atoms only — not comparable to full-atom values): 29348 Å² total; per-residue (Å²): 135,87,77,76,80,78,74,79,74,75,82,67,65,90,79,51,76,79,62,78,64,50,56,60,48,91,91,67,60,60,70,52,73,66,47,72,63,52,50,49,50,49,50,48,48,50,50,50,50,47,50,49,48,48,50,48,47,49,56,65,28,62,63,37,34,60,70,39,56,46,91,50,49,54,55,54,53,47,48,51,50,52,48,50,53,54,59,54,65,48,64,47,88,66,83,51,79,54,78,40,71,62,58,34,33,52,32,47,48,27,44,20,37,37,52,1,35,50,50,35,50,63,69,42,52,47,51,52,41,40,59,68,30,30,45,53,60,38,48,55,51,45,62,62,44,49,57,52,50,28,46,50,42,20,52,27,34,45,51,29,43,50,52,52,35,57,46,37,30,75,46,55,77,40,64,70,50,37,51,49,52,50,34,42,49,51,30,22,50,50,30,41,47,38,42,61,66,45,44,59,59,39,49,52,35,48,52,54,48,50,51,56,29,52,75,72,73,40,49,74,42,57,63,55,90,69,67,67,74,48,73,75,32,67,70,55,47,52,46,49,51,51,34,50,52,50,48,45,52,50,52,51,51,51,51,52,32,48,50,32,50,49,53,50,47,47,53,50,26,72,34,40,67,76,93,135,86,78,76,81,79,75,82,75,75,82,66,66,91,78,50,76,79,61,79,63,48,56,60,48,89,89,68,60,62,70,52,72,66,47,71,63,51,49,50,50,48,51,48,48,52,50,50,51,49,50,49,50,48,50,50,48,47,57,66,28,62,63,38,33,60,69,38,56,48,92,49,50,54,56,54,52,50,48,49,49,52,48,51,51,55,58,54,64,47,63,46,89,67,81,52,76,55,79,41,69,62,58,33,34,52,31,46,48,27,45,20,38,37,50,2,35,51,50,35,49,62,69,42,51,47,52,51,42,40,60,69,30,30,45,53,60,38,47,54,52,46,62,61,45,50,58,53,50,28,46,50,39,20,51,25,33,43,50,29,44,52,52,52,35,56,48,37,29,73,47,55,78,40,65,69,50,38,51,50,52,51,34,40,49,51,29,22,50,52,30,41,45,39,41,60,64,46,43,57,58,38,48,52,36,47,51,52,47,51,50,55,31,52,74,72,70,39,50,73,42,56,64,55,91,69,66,70,74,46,73,76,33,67,70,53,46,52,46,48,51,51,32,50,52,51,49,46,52,50,51,52,50,50,51,52,35,50,50,31,50,48,54,49,47,48,53,49,26,71,34,40,68,75,92